Protein AF-0000000078984998 (afdb_homodimer)

Nearest PDB structures (foldseek):
  7ffp-assembly1_A-2  TM=9.824E-01  e=5.167E-39  Xenopus laevis
  7c9b-assembly1_A-2  TM=9.805E-01  e=7.134E-37  Xenopus laevis
  6a4s-assembly1_B  TM=9.529E-01  e=6.379E-27  Salmonella enterica subsp. enterica serovar Typhimurium str. LT2
  1fye-assembly1_A  TM=9.494E-01  e=4.369E-24  Salmonella enterica subsp. enterica serovar Typhimurium
  3en0-assembly2_C-2  TM=6.807E-01  e=9.752E-11  Synechocystis sp. PCC 6803

Organism: Anopheles darlingi (NCBI:txid43151)

Secondary structure (DSSP, 8-state):
----EEEEES-S--TTS-TTGGGHHHHHHHHHHTT--EEEEE-TTSS-HHHHHHHHHHHHHHTT-EEEEGGG-S-HHHHHHH-S-EEE--S-HHHHHHHHHHTT-HHHHHHHHHHH---EEEETHHHHTTSSBSTT--S---S--S-SB---SSSSEEEET--PPPTT----SPPHHHHHHHHHHH--S-EEEE-TTEEEEEETTEEEEEESS-EEEE-TTSSS-EEE-TT-B-GGG-/----EEEEES-S--TTS-TTGGGHHHHHHHHHHTT--EEEEE-TTSS-HHHHHHHHHHHHHHTT-EEEEGGG-S-HHHHHHH-S-EEE--S-HHHHHHHHHHTT-HHHHHHHHHHH---EEEETHHHHTTSSBSTT--S---S--S-SB---SSSSEEEET--PPPTT----SPPHHHHHHHHHHH--S-EEEE-TTEEEEEETTEEEEEESS-EEEE-TTSSS-EEE-TT-B-GGG-

Structure (mmCIF, N/CA/C/O backbone):
data_AF-0000000078984998-model_v1
#
loop_
_entity.id
_entity.type
_entity.pdbx_description
1 polymer 'dipeptidase E'
#
loop_
_atom_site.group_PDB
_atom_site.id
_atom_site.type_symbol
_atom_site.label_atom_id
_atom_site.label_alt_id
_atom_site.label_comp_id
_atom_site.label_asym_id
_atom_site.label_entity_id
_atom_site.label_seq_id
_atom_site.pdbx_PDB_ins_code
_atom_site.Cartn_x
_atom_site.Cartn_y
_atom_site.Cartn_z
_atom_site.occupancy
_atom_site.B_iso_or_equiv
_atom_site.auth_seq_id
_atom_site.auth_comp_id
_atom_site.auth_asym_id
_atom_site.auth_atom_id
_atom_site.pdbx_PDB_model_num
ATOM 1 N N . MET A 1 1 ? -14.914 20.188 25.688 1 55.81 1 MET A N 1
ATOM 2 C CA . MET A 1 1 ? -15.195 20.234 24.266 1 55.81 1 MET A CA 1
ATOM 3 C C . MET A 1 1 ? -13.953 19.875 23.453 1 55.81 1 MET A C 1
ATOM 5 O O . MET A 1 1 ? -12.828 20.125 23.891 1 55.81 1 MET A O 1
ATOM 9 N N . THR A 1 2 ? -14.133 19.016 22.312 1 67.75 2 THR A N 1
ATOM 10 C CA . THR A 1 2 ? -12.953 18.625 21.547 1 67.75 2 THR A CA 1
ATOM 11 C C . THR A 1 2 ? -12.258 19.844 20.953 1 67.75 2 THR A C 1
ATOM 13 O O . THR A 1 2 ? -12.914 20.719 20.375 1 67.75 2 THR A O 1
ATOM 16 N N . LYS A 1 3 ? -11.016 20.062 21.188 1 87.06 3 LYS A N 1
ATOM 17 C CA . LYS A 1 3 ? -10.242 21.281 20.922 1 87.06 3 LYS A CA 1
ATOM 18 C C . LYS A 1 3 ? -9.391 21.125 19.656 1 87.06 3 LYS A C 1
ATOM 20 O O . LYS A 1 3 ? -8.5 21.938 19.406 1 87.06 3 LYS A O 1
ATOM 25 N N . ARG A 1 4 ? -9.828 20.172 18.859 1 94.25 4 ARG A N 1
ATOM 26 C CA . ARG A 1 4 ? -8.859 19.859 17.812 1 94.25 4 ARG A CA 1
ATOM 27 C C . ARG A 1 4 ? -8.844 20.953 16.75 1 94.25 4 ARG A C 1
ATOM 29 O O . ARG A 1 4 ? -9.891 21.484 16.391 1 94.25 4 ARG A O 1
ATOM 36 N N . GLN A 1 5 ? -7.703 21.359 16.312 1 98.44 5 GLN A N 1
ATOM 37 C CA . GLN A 1 5 ? -7.379 22.25 15.203 1 98.44 5 GLN A CA 1
ATOM 38 C C . GLN A 1 5 ? -6.52 21.547 14.164 1 98.44 5 GLN A C 1
ATOM 40 O O . GLN A 1 5 ? -5.332 21.297 14.391 1 98.44 5 GLN A O 1
ATOM 45 N N . LEU A 1 6 ? -7.156 21.219 13.031 1 98.88 6 LEU A N 1
ATOM 46 C CA . LEU A 1 6 ? -6.449 20.422 12.023 1 98.88 6 LEU A CA 1
ATOM 47 C C . LEU A 1 6 ? -6.5 21.109 10.664 1 98.88 6 LEU A C 1
ATOM 49 O O . LEU A 1 6 ? -7.531 21.672 10.281 1 98.88 6 LEU A O 1
ATOM 53 N N . PHE A 1 7 ? -5.469 21.172 9.969 1 98.94 7 PHE A N 1
ATOM 54 C CA . PHE A 1 7 ? -5.363 21.516 8.555 1 98.94 7 PHE A CA 1
ATOM 55 C C . PHE A 1 7 ? -4.773 20.359 7.762 1 98.94 7 PHE A C 1
ATOM 57 O O . PHE A 1 7 ? -3.566 20.109 7.812 1 98.94 7 PHE A O 1
ATOM 64 N N . LEU A 1 8 ? -5.574 19.641 7.039 1 98.88 8 LEU A N 1
ATOM 65 C CA . LEU A 1 8 ? -5.188 18.391 6.379 1 98.88 8 LEU A CA 1
ATOM 66 C C . LEU A 1 8 ? -5.176 18.562 4.863 1 98.88 8 LEU A C 1
ATOM 68 O O . LEU A 1 8 ? -6.234 18.625 4.234 1 98.88 8 LEU A O 1
ATOM 72 N N . MET A 1 9 ? -4.012 18.609 4.301 1 98.62 9 MET A N 1
ATOM 73 C CA . MET A 1 9 ? -3.838 18.859 2.873 1 98.62 9 MET A CA 1
ATOM 74 C C . MET A 1 9 ? -3.664 17.547 2.111 1 98.62 9 MET A C 1
ATOM 76 O O . MET A 1 9 ? -2.99 16.641 2.588 1 98.62 9 MET A O 1
ATOM 80 N N . SER A 1 10 ? -4.215 17.547 0.915 1 97.69 10 SER A N 1
ATOM 81 C CA . SER A 1 10 ? -3.967 16.375 0.061 1 97.69 10 SER A CA 1
ATOM 82 C C . SER A 1 10 ? -2.484 16.25 -0.271 1 97.69 10 SER A C 1
ATOM 84 O O . SER A 1 10 ? -1.938 15.141 -0.255 1 97.69 10 SER A O 1
ATOM 86 N N . SER A 1 11 ? -1.924 17.344 -0.587 1 95.31 11 SER A N 1
ATOM 87 C CA . SER A 1 11 ? -0.54 17.375 -1.048 1 95.31 11 SER A CA 1
ATOM 88 C C . SER A 1 11 ? 0.126 18.703 -0.726 1 95.31 11 SER A C 1
ATOM 90 O O . SER A 1 11 ? -0.548 19.734 -0.629 1 95.31 11 SER A O 1
ATOM 92 N N . SER A 1 12 ? 1.438 18.609 -0.552 1 95.75 12 SER A N 1
ATOM 93 C CA . SER A 1 12 ? 2.221 19.828 -0.438 1 95.75 12 SER A CA 1
ATOM 94 C C . SER A 1 12 ? 2.537 20.422 -1.811 1 95.75 12 SER A C 1
ATOM 96 O O . SER A 1 12 ? 2.932 21.578 -1.92 1 95.75 12 SER A O 1
ATOM 98 N N . ALA A 1 13 ? 2.404 19.562 -2.809 1 90.62 13 ALA A N 1
ATOM 99 C CA . ALA A 1 13 ? 2.701 19.969 -4.18 1 90.62 13 ALA A CA 1
ATOM 100 C C . ALA A 1 13 ? 1.444 19.953 -5.043 1 90.62 13 ALA A C 1
ATOM 102 O O . ALA A 1 13 ? 0.617 19.047 -4.922 1 90.62 13 ALA A O 1
ATOM 103 N N . LEU A 1 14 ? 1.272 20.938 -5.84 1 89.94 14 LEU A N 1
ATOM 104 C CA . LEU A 1 14 ? 0.205 21.047 -6.828 1 89.94 14 LEU A CA 1
ATOM 105 C C . LEU A 1 14 ? 0.741 21.578 -8.148 1 89.94 14 LEU A C 1
ATOM 107 O O . LEU A 1 14 ? 1.481 22.562 -8.172 1 89.94 14 LEU A O 1
ATOM 111 N N . HIS A 1 15 ? 0.383 20.906 -9.203 1 87.62 15 HIS A N 1
ATOM 112 C CA . HIS A 1 15 ? 0.861 21.344 -10.516 1 87.62 15 HIS A CA 1
ATOM 113 C C . HIS A 1 15 ? 0.59 22.812 -10.75 1 87.62 15 HIS A C 1
ATOM 115 O O . HIS A 1 15 ? -0.515 23.297 -10.484 1 87.62 15 HIS A O 1
ATOM 121 N N . GLY A 1 16 ? 1.577 23.531 -11.18 1 90.56 16 GLY A N 1
ATOM 122 C CA . GLY A 1 16 ? 1.436 24.953 -11.477 1 90.56 16 GLY A CA 1
ATOM 123 C C . GLY A 1 16 ? 1.786 25.844 -10.305 1 90.56 16 GLY A C 1
ATOM 124 O O . GLY A 1 16 ? 1.813 27.062 -10.445 1 90.56 16 GLY A O 1
ATOM 125 N N . TYR A 1 17 ? 2.047 25.297 -9.172 1 93.38 17 TYR A N 1
ATOM 126 C CA . TYR A 1 17 ? 2.377 26.062 -7.969 1 93.38 17 TYR A CA 1
ATOM 127 C C . TYR A 1 17 ? 3.742 25.641 -7.426 1 93.38 17 TYR A C 1
ATOM 129 O O . TYR A 1 17 ? 4.191 24.516 -7.641 1 93.38 17 TYR A O 1
ATOM 137 N N . GLU A 1 18 ? 4.312 26.547 -6.75 1 94.69 18 GLU A N 1
ATOM 138 C CA . GLU A 1 18 ? 5.477 26.188 -5.945 1 94.69 18 GLU A CA 1
ATOM 139 C C . GLU A 1 18 ? 5.07 25.375 -4.719 1 94.69 18 GLU A C 1
ATOM 141 O O . GLU A 1 18 ? 3.887 25.328 -4.371 1 94.69 18 GLU A O 1
ATOM 146 N N . TYR A 1 19 ? 6.09 24.812 -4.094 1 96.06 19 TYR A N 1
ATOM 147 C CA . TYR A 1 19 ? 5.887 23.984 -2.914 1 96.06 19 TYR A CA 1
ATOM 148 C C . TYR A 1 19 ? 5.055 24.703 -1.867 1 96.06 19 TYR A C 1
ATOM 150 O O . TYR A 1 19 ? 5.402 25.812 -1.452 1 96.06 19 TYR A O 1
ATOM 158 N N . LEU A 1 20 ? 3.869 24.234 -1.437 1 97.25 20 LEU A N 1
ATOM 159 C CA . LEU A 1 20 ? 2.928 24.656 -0.411 1 97.25 20 LEU A CA 1
ATOM 160 C C . LEU A 1 20 ? 2.209 25.938 -0.838 1 97.25 20 LEU A C 1
ATOM 162 O O . LEU A 1 20 ? 1.286 26.391 -0.159 1 97.25 20 LEU A O 1
ATOM 166 N N . GLN A 1 21 ? 2.518 26.453 -1.979 1 96.75 21 GLN A N 1
ATOM 167 C CA . GLN A 1 21 ? 2.01 27.75 -2.391 1 96.75 21 GLN A CA 1
ATOM 168 C C . GLN A 1 21 ? 0.492 27.734 -2.543 1 96.75 21 GLN A C 1
ATOM 170 O O . GLN A 1 21 ? -0.183 28.719 -2.234 1 96.75 21 GLN A O 1
ATOM 175 N N . HIS A 1 22 ? -0.013 26.656 -3.057 1 95.94 22 HIS A N 1
ATOM 176 C CA . HIS A 1 22 ? -1.446 26.562 -3.303 1 95.94 22 HIS A CA 1
ATOM 177 C C . HIS A 1 22 ? -2.242 26.719 -2.012 1 95.94 22 HIS A C 1
ATOM 179 O O . HIS A 1 22 ? -3.43 27.047 -2.045 1 95.94 22 HIS A O 1
ATOM 185 N N . ALA A 1 23 ? -1.605 26.5 -0.867 1 96.75 23 ALA A N 1
ATOM 186 C CA . ALA A 1 23 ? -2.295 26.516 0.42 1 96.75 23 ALA A CA 1
ATOM 187 C C . ALA A 1 23 ? -1.854 27.703 1.264 1 96.75 23 ALA A C 1
ATOM 189 O O . ALA A 1 23 ? -2.221 27.812 2.436 1 96.75 23 ALA A O 1
ATOM 190 N N . GLU A 1 24 ? -1.08 28.594 0.743 1 97.81 24 GLU A N 1
ATOM 191 C CA . GLU A 1 24 ? -0.443 29.672 1.505 1 97.81 24 GLU A CA 1
ATOM 192 C C . GLU A 1 24 ? -1.475 30.484 2.277 1 97.81 24 GLU A C 1
ATOM 194 O O . GLU A 1 24 ? -1.341 30.672 3.488 1 97.81 24 GLU A O 1
ATOM 199 N N . GLN A 1 25 ? -2.473 30.922 1.652 1 97.44 25 GLN A N 1
ATOM 200 C CA . GLN A 1 25 ? -3.459 31.797 2.285 1 97.44 25 GLN A CA 1
ATOM 201 C C . GLN A 1 25 ? -4.172 31.078 3.428 1 97.44 25 GLN A C 1
ATOM 203 O O . GLN A 1 25 ? -4.23 31.578 4.547 1 97.44 25 GLN A O 1
ATOM 208 N N . ASP A 1 26 ? -4.648 29.906 3.154 1 97.75 26 ASP A N 1
ATOM 209 C CA . ASP A 1 26 ? -5.414 29.156 4.152 1 97.75 26 ASP A CA 1
ATOM 210 C C . ASP A 1 26 ? -4.523 28.703 5.309 1 97.75 26 ASP A C 1
ATOM 212 O O . ASP A 1 26 ? -4.918 28.797 6.473 1 97.75 26 ASP A O 1
ATOM 216 N N . LEU A 1 27 ? -3.355 28.234 4.996 1 98.25 27 LEU A N 1
ATOM 217 C CA . LEU A 1 27 ? -2.451 27.719 6.016 1 98.25 27 LEU A CA 1
ATOM 218 C C . LEU A 1 27 ? -1.938 28.844 6.91 1 98.25 27 LEU A C 1
ATOM 220 O O . LEU A 1 27 ? -1.858 28.672 8.133 1 98.25 27 LEU A O 1
ATOM 224 N N . THR A 1 28 ? -1.587 29.984 6.344 1 98.56 28 THR A N 1
ATOM 225 C CA . THR A 1 28 ? -1.12 31.109 7.141 1 98.56 28 THR A CA 1
ATOM 226 C C . THR A 1 28 ? -2.236 31.625 8.047 1 98.56 28 THR A C 1
ATOM 228 O O . THR A 1 28 ? -2.004 31.922 9.219 1 98.56 28 THR A O 1
ATOM 231 N N . ARG A 1 29 ? -3.408 31.75 7.504 1 98.31 29 ARG A N 1
ATOM 232 C CA . ARG A 1 29 ? -4.551 32.156 8.312 1 98.31 29 ARG A CA 1
ATOM 233 C C . ARG A 1 29 ? -4.781 31.203 9.477 1 98.31 29 ARG A C 1
ATOM 235 O O . ARG A 1 29 ? -5.062 31.625 10.594 1 98.31 29 ARG A O 1
ATOM 242 N N . PHE A 1 30 ? -4.703 29.938 9.195 1 98.56 30 PHE A N 1
ATOM 243 C CA . PHE A 1 30 ? -4.883 28.891 10.195 1 98.56 30 PHE A CA 1
ATOM 244 C C . PHE A 1 30 ? -3.869 29.047 11.32 1 98.56 30 PHE A C 1
ATOM 246 O O . PHE A 1 30 ? -4.234 29.016 12.5 1 98.56 30 PHE A O 1
ATOM 253 N N . LEU A 1 31 ? -2.604 29.188 10.992 1 98.75 31 LEU A N 1
ATOM 254 C CA . LEU A 1 31 ? -1.537 29.312 11.977 1 98.75 31 LEU A CA 1
ATOM 255 C C . LEU A 1 31 ? -1.692 30.609 12.773 1 98.75 31 LEU A C 1
ATOM 257 O O . LEU A 1 31 ? -1.516 30.625 13.992 1 98.75 31 LEU A O 1
ATOM 261 N N . GLN A 1 32 ? -2.039 31.672 12.109 1 98.5 32 GLN A N 1
ATOM 262 C CA . GLN A 1 32 ? -2.225 32.969 12.766 1 98.5 32 GLN A CA 1
ATOM 263 C C . GLN A 1 32 ? -3.404 32.938 13.734 1 98.5 32 GLN A C 1
ATOM 265 O O . GLN A 1 32 ? -3.312 33.438 14.852 1 98.5 32 GLN A O 1
ATOM 270 N N . ALA A 1 33 ? -4.43 32.344 13.242 1 97.75 33 ALA A N 1
ATOM 271 C CA . ALA A 1 33 ? -5.629 32.25 14.078 1 97.75 33 ALA A CA 1
ATOM 272 C C . ALA A 1 33 ? -5.34 31.484 15.367 1 97.75 33 ALA A C 1
ATOM 274 O O . ALA A 1 33 ? -5.973 31.734 16.391 1 97.75 33 ALA A O 1
ATOM 275 N N . ASN A 1 34 ? -4.422 30.625 15.352 1 97.94 34 ASN A N 1
ATOM 276 C CA . ASN A 1 34 ? -4.062 29.828 16.516 1 97.94 34 ASN A CA 1
ATOM 277 C C . ASN A 1 34 ? -2.844 30.406 17.234 1 97.94 34 ASN A C 1
ATOM 279 O O . ASN A 1 34 ? -2.252 29.75 18.094 1 97.94 34 ASN A O 1
ATOM 283 N N . LYS A 1 35 ? -2.367 31.562 16.844 1 97.94 35 LYS A N 1
ATOM 284 C CA . LYS A 1 35 ? -1.299 32.344 17.469 1 97.94 35 LYS A CA 1
ATOM 285 C C . LYS A 1 35 ? 0.018 31.562 17.453 1 97.94 35 LYS A C 1
ATOM 287 O O . LYS A 1 35 ? 0.766 31.578 18.422 1 97.94 35 LYS A O 1
ATOM 292 N N . VAL A 1 36 ? 0.23 30.875 16.375 1 98.62 36 VAL A N 1
ATOM 293 C CA . VAL A 1 36 ? 1.443 30.062 16.234 1 98.62 36 VAL A CA 1
ATOM 294 C C . VAL A 1 36 ? 2.6 30.953 15.781 1 98.62 36 VAL A C 1
ATOM 296 O O . VAL A 1 36 ? 2.455 31.75 14.852 1 98.62 36 VAL A O 1
ATOM 299 N N . LYS A 1 37 ? 3.719 30.781 16.438 1 98.62 37 LYS A N 1
ATOM 300 C CA . LYS A 1 37 ? 4.938 31.484 16.047 1 98.62 37 LYS A CA 1
ATOM 301 C C . LYS A 1 37 ? 5.969 30.516 15.477 1 98.62 37 LYS A C 1
ATOM 303 O O . LYS A 1 37 ? 6.797 30.891 14.648 1 98.62 37 LYS A O 1
ATOM 308 N N . GLN A 1 38 ? 5.895 29.328 15.969 1 98.44 38 GLN A N 1
ATOM 309 C CA . GLN A 1 38 ? 6.859 28.312 15.562 1 98.44 38 GLN A CA 1
ATOM 310 C C . GLN A 1 38 ? 6.184 26.953 15.375 1 98.44 38 GLN A C 1
ATOM 312 O O . GLN A 1 38 ? 5.395 26.531 16.219 1 98.44 38 GLN A O 1
ATOM 317 N N . VAL A 1 39 ? 6.555 26.375 14.273 1 98.62 39 VAL A N 1
ATOM 318 C CA . VAL A 1 39 ? 6.02 25.062 13.922 1 98.62 39 VAL A CA 1
ATOM 319 C C . VAL A 1 39 ? 7.086 24 14.156 1 98.62 39 VAL A C 1
ATOM 321 O O . VAL A 1 39 ? 8.258 24.188 13.82 1 98.62 39 VAL A O 1
ATOM 324 N N . VAL A 1 40 ? 6.719 22.875 14.781 1 98.75 40 VAL A N 1
ATOM 325 C CA . VAL A 1 40 ? 7.562 21.688 14.836 1 98.75 40 VAL A CA 1
ATOM 326 C C . VAL A 1 40 ? 7.258 20.781 13.648 1 98.75 40 VAL A C 1
ATOM 328 O O . VAL A 1 40 ? 6.133 20.312 13.5 1 98.75 40 VAL A O 1
ATOM 331 N N . PHE A 1 41 ? 8.273 20.547 12.844 1 98.88 41 PHE A N 1
ATOM 332 C CA . PHE A 1 41 ? 8.109 19.734 11.641 1 98.88 41 PHE A CA 1
ATOM 333 C C . PHE A 1 41 ? 8.562 18.297 11.898 1 98.88 41 PHE A C 1
ATOM 335 O O . PHE A 1 41 ? 9.625 18.062 12.492 1 98.88 41 PHE A O 1
ATOM 342 N N . VAL A 1 42 ? 7.734 17.359 11.484 1 98.88 42 VAL A N 1
ATOM 343 C CA . VAL A 1 42 ? 7.996 15.93 11.594 1 98.88 42 VAL A CA 1
ATOM 344 C C . VAL A 1 42 ? 8.352 15.359 10.227 1 98.88 42 VAL A C 1
ATOM 346 O O . VAL A 1 42 ? 7.465 15.023 9.438 1 98.88 42 VAL A O 1
ATOM 349 N N . PRO A 1 43 ? 9.617 15.164 9.922 1 98.81 43 PRO A N 1
ATOM 350 C CA . PRO A 1 43 ? 10.086 14.812 8.578 1 98.81 43 PRO A CA 1
ATOM 351 C C . PRO A 1 43 ? 10.258 13.312 8.391 1 98.81 43 PRO A C 1
ATOM 353 O O . PRO A 1 43 ? 11.094 12.883 7.59 1 98.81 43 PRO A O 1
ATOM 356 N N . TYR A 1 44 ? 9.508 12.484 9.078 1 98.75 44 TYR A N 1
ATOM 357 C CA . TYR A 1 44 ? 9.867 11.078 9.25 1 98.75 44 TYR A CA 1
ATOM 358 C C . TYR A 1 44 ? 9.344 10.234 8.094 1 98.75 44 TYR A C 1
ATOM 360 O O . TYR A 1 44 ? 9.602 9.031 8.031 1 98.75 44 TYR A O 1
ATOM 368 N N . ALA A 1 45 ? 8.695 10.859 7.094 1 98.5 45 ALA A N 1
ATOM 369 C CA . ALA A 1 45 ? 8.219 10.117 5.934 1 98.5 45 ALA A CA 1
ATOM 370 C C . ALA A 1 45 ? 9.32 9.961 4.891 1 98.5 45 ALA A C 1
ATOM 372 O O . ALA A 1 45 ? 9.172 9.203 3.93 1 98.5 45 ALA A O 1
ATOM 373 N N . LEU A 1 46 ? 10.383 10.68 5.031 1 98 46 LEU A N 1
ATOM 374 C CA . LEU A 1 46 ? 11.523 10.586 4.129 1 98 46 LEU A CA 1
ATOM 375 C C . LEU A 1 46 ? 12.789 10.219 4.891 1 98 46 LEU A C 1
ATOM 377 O O . LEU A 1 46 ? 12.898 10.492 6.09 1 98 46 LEU A O 1
ATOM 381 N N . THR A 1 47 ? 13.758 9.625 4.203 1 97.62 47 THR A N 1
ATOM 382 C CA . THR A 1 47 ? 15.008 9.227 4.836 1 97.62 47 THR A CA 1
ATOM 383 C C . THR A 1 47 ? 15.922 10.43 5.023 1 97.62 47 THR A C 1
ATOM 385 O O . THR A 1 47 ? 16.625 10.523 6.031 1 97.62 47 THR A O 1
ATOM 388 N N . ASP A 1 48 ? 15.969 11.305 4.031 1 97.38 48 ASP A N 1
ATOM 389 C CA . ASP A 1 48 ? 16.734 12.531 4.188 1 97.38 48 ASP A CA 1
ATOM 390 C C . ASP A 1 48 ? 15.938 13.586 4.953 1 97.38 48 ASP A C 1
ATOM 392 O O . ASP A 1 48 ? 15.484 14.57 4.367 1 97.38 48 ASP A O 1
ATOM 396 N N . GLN A 1 49 ? 15.922 13.461 6.227 1 98.31 49 GLN A N 1
ATOM 397 C CA . GLN A 1 49 ? 15.062 14.25 7.102 1 98.31 49 GLN A CA 1
ATOM 398 C C . GLN A 1 49 ? 15.562 15.688 7.211 1 98.31 49 GLN A C 1
ATOM 400 O O . GLN A 1 49 ? 14.766 16.625 7.234 1 98.31 49 GLN A O 1
ATOM 405 N N . LYS A 1 50 ? 16.828 15.883 7.246 1 98 50 LYS A N 1
ATOM 406 C CA . LYS A 1 50 ? 17.406 17.219 7.359 1 98 50 LYS A CA 1
ATOM 407 C C . LYS A 1 50 ? 17.031 18.078 6.16 1 98 50 LYS A C 1
ATOM 409 O O . LYS A 1 50 ? 16.578 19.219 6.32 1 98 50 LYS A O 1
ATOM 414 N N . ALA A 1 51 ? 17.266 17.531 4.988 1 98.31 51 ALA A N 1
ATOM 415 C CA . ALA A 1 51 ? 16.922 18.25 3.77 1 98.31 51 ALA A CA 1
ATOM 416 C C . ALA A 1 51 ? 15.43 18.562 3.727 1 98.31 51 ALA A C 1
ATOM 418 O O . ALA A 1 51 ? 15.016 19.625 3.26 1 98.31 51 ALA A O 1
ATOM 419 N N . TYR A 1 52 ? 14.656 17.641 4.176 1 98.38 52 TYR A N 1
ATOM 420 C CA . TYR A 1 52 ? 13.203 17.812 4.188 1 98.38 52 TYR A CA 1
ATOM 421 C C . TYR A 1 52 ? 12.805 18.953 5.113 1 98.38 52 TYR A C 1
ATOM 423 O O . TYR A 1 52 ? 12.016 19.828 4.73 1 98.38 52 TYR A O 1
ATOM 431 N N . THR A 1 53 ? 13.336 18.953 6.266 1 98.62 53 THR A N 1
ATOM 432 C CA . THR A 1 53 ? 13.07 20.016 7.223 1 98.62 53 THR A CA 1
ATOM 433 C C . THR A 1 53 ? 13.469 21.375 6.648 1 98.62 53 THR A C 1
ATOM 435 O O . THR A 1 53 ? 12.719 22.344 6.77 1 98.62 53 THR A O 1
ATOM 438 N N . GLN A 1 54 ? 14.594 21.406 6.023 1 98.44 54 GLN A N 1
ATOM 439 C CA . GLN A 1 54 ? 15.062 22.656 5.441 1 98.44 54 GLN A CA 1
ATOM 440 C C . GLN A 1 54 ? 14.102 23.156 4.375 1 98.44 54 GLN A C 1
ATOM 442 O O . GLN A 1 54 ? 13.836 24.359 4.301 1 98.44 54 GLN A O 1
ATOM 447 N N . ARG A 1 55 ? 13.641 22.297 3.561 1 98.19 55 ARG A N 1
ATOM 448 C CA . ARG A 1 55 ? 12.703 22.656 2.51 1 98.19 55 ARG A CA 1
ATOM 449 C C . ARG A 1 55 ? 11.445 23.297 3.1 1 98.19 55 ARG A C 1
ATOM 451 O O . ARG A 1 55 ? 10.992 24.344 2.627 1 98.19 55 ARG A O 1
ATOM 458 N N . VAL A 1 56 ? 10.859 22.703 4.121 1 98.62 56 VAL A N 1
ATOM 459 C CA . VAL A 1 56 ? 9.641 23.203 4.758 1 98.62 56 VAL A CA 1
ATOM 460 C C . VAL A 1 56 ? 9.93 24.5 5.504 1 98.62 56 VAL A C 1
ATOM 462 O O . VAL A 1 56 ? 9.164 25.469 5.398 1 98.62 56 VAL A O 1
ATOM 465 N N . ALA A 1 57 ? 11.039 24.547 6.211 1 98.44 57 ALA A N 1
ATOM 466 C CA . ALA A 1 57 ? 11.414 25.719 6.996 1 98.44 57 ALA A CA 1
ATOM 467 C C . ALA A 1 57 ? 11.562 26.938 6.105 1 98.44 57 ALA A C 1
ATOM 469 O O . ALA A 1 57 ? 11.141 28.047 6.477 1 98.44 57 ALA A O 1
ATOM 470 N N . THR A 1 58 ? 12.148 26.719 4.984 1 98.44 58 THR A N 1
ATOM 471 C CA . THR A 1 58 ? 12.359 27.828 4.051 1 98.44 58 THR A CA 1
ATOM 472 C C . THR A 1 58 ? 11.039 28.5 3.695 1 98.44 58 THR A C 1
ATOM 474 O O . THR A 1 58 ? 10.938 29.719 3.693 1 98.44 58 THR A O 1
ATOM 477 N N . VAL A 1 59 ? 10.047 27.766 3.428 1 98.56 59 VAL A N 1
ATOM 478 C CA . VAL A 1 59 ? 8.742 28.281 3.021 1 98.56 59 VAL A CA 1
ATOM 479 C C . VAL A 1 59 ? 8.047 28.938 4.215 1 98.56 59 VAL A C 1
ATOM 481 O O . VAL A 1 59 ? 7.551 30.047 4.113 1 98.56 59 VAL A O 1
ATOM 484 N N . LEU A 1 60 ? 8.016 28.266 5.375 1 98.56 60 LEU A N 1
ATOM 485 C CA . LEU A 1 60 ? 7.328 28.781 6.555 1 98.56 60 LEU A CA 1
ATOM 486 C C . LEU A 1 60 ? 7.969 30.062 7.047 1 98.56 60 LEU A C 1
ATOM 488 O O . LEU A 1 60 ? 7.27 31 7.453 1 98.56 60 LEU A O 1
ATOM 492 N N . GLU A 1 61 ? 9.242 30.109 6.965 1 98.38 61 GLU A N 1
ATOM 493 C CA . GLU A 1 61 ? 9.945 31.312 7.395 1 98.38 61 GLU A CA 1
ATOM 494 C C . GLU A 1 61 ? 9.625 32.5 6.492 1 98.38 61 GLU A C 1
ATOM 496 O O . GLU A 1 61 ? 9.477 33.625 6.969 1 98.38 61 GLU A O 1
ATOM 501 N N . ARG A 1 62 ? 9.5 32.219 5.258 1 98.06 62 ARG A N 1
ATOM 502 C CA . ARG A 1 62 ? 9.078 33.25 4.32 1 98.06 62 ARG A CA 1
ATOM 503 C C . ARG A 1 62 ? 7.699 33.781 4.676 1 98.06 62 ARG A C 1
ATOM 505 O O . ARG A 1 62 ? 7.398 34.938 4.434 1 98.06 62 ARG A O 1
ATOM 512 N N . TRP A 1 63 ? 6.898 32.938 5.223 1 98.25 63 TRP A N 1
ATOM 513 C CA . TRP A 1 63 ? 5.535 33.312 5.578 1 98.25 63 TRP A CA 1
ATOM 514 C C . TRP A 1 63 ? 5.484 33.906 6.98 1 98.25 63 TRP A C 1
ATOM 516 O O . TRP A 1 63 ? 4.41 34.25 7.473 1 98.25 63 TRP A O 1
ATOM 526 N N . GLY A 1 64 ? 6.641 33.969 7.719 1 98.25 64 GLY A N 1
ATOM 527 C CA . GLY A 1 64 ? 6.715 34.625 9.008 1 98.25 64 GLY A CA 1
ATOM 528 C C . GLY A 1 64 ? 6.609 33.688 10.18 1 98.25 64 GLY A C 1
ATOM 529 O O . GLY A 1 64 ? 6.363 34.094 11.312 1 98.25 64 GLY A O 1
ATOM 530 N N . PHE A 1 65 ? 6.781 32.406 9.969 1 98.75 65 PHE A N 1
ATOM 531 C CA . PHE A 1 65 ? 6.719 31.406 11.039 1 98.75 65 PHE A CA 1
ATOM 532 C C . PHE A 1 65 ? 8.062 30.703 11.203 1 98.75 65 PHE A C 1
ATOM 534 O O . PHE A 1 65 ? 8.727 30.391 10.211 1 98.75 65 PHE A O 1
ATOM 541 N N . GLY A 1 66 ? 8.469 30.531 12.469 1 98.38 66 GLY A N 1
ATOM 542 C CA . GLY A 1 66 ? 9.617 29.656 12.703 1 98.38 66 GLY A CA 1
ATOM 543 C C . GLY A 1 66 ? 9.32 28.203 12.398 1 98.38 66 GLY A C 1
ATOM 544 O O . GLY A 1 66 ? 8.164 27.781 12.375 1 98.38 66 GLY A O 1
ATOM 545 N N . CYS A 1 67 ? 10.352 27.422 12.195 1 98.12 67 CYS A N 1
ATOM 546 C CA . CYS A 1 67 ? 10.211 26 11.938 1 98.12 67 CYS A CA 1
ATOM 547 C C . CYS A 1 67 ? 11.414 25.234 12.477 1 98.12 67 CYS A C 1
ATOM 549 O O . CYS A 1 67 ? 12.555 25.531 12.141 1 98.12 67 CYS A O 1
ATOM 551 N N . VAL A 1 68 ? 11.148 24.297 13.289 1 97.31 68 VAL A N 1
ATOM 552 C CA . VAL A 1 68 ? 12.195 23.422 13.812 1 97.31 68 VAL A CA 1
ATOM 553 C C . VAL A 1 68 ? 11.828 21.969 13.547 1 97.31 68 VAL A C 1
ATOM 555 O O . VAL A 1 68 ? 10.695 21.547 13.773 1 97.31 68 VAL A O 1
ATOM 558 N N . GLY A 1 69 ? 12.75 21.172 13.078 1 98.19 69 GLY A N 1
ATOM 559 C CA . GLY A 1 69 ? 12.5 19.781 12.75 1 98.19 69 GLY A CA 1
ATOM 560 C C . GLY A 1 69 ? 12.812 18.828 13.891 1 98.19 69 GLY A C 1
ATOM 561 O O . GLY A 1 69 ? 13.727 19.078 14.672 1 98.19 69 GLY A O 1
ATOM 562 N N . LEU A 1 70 ? 12.055 17.734 13.891 1 98.25 70 LEU A N 1
ATOM 563 C CA . LEU A 1 70 ? 12.312 16.719 14.906 1 98.25 70 LEU A CA 1
ATOM 564 C C . LEU A 1 70 ? 13.594 15.961 14.602 1 98.25 70 LEU A C 1
ATOM 566 O O . LEU A 1 70 ? 14.117 15.242 15.453 1 98.25 70 LEU A O 1
ATOM 570 N N . ASP A 1 71 ? 14.078 16.047 13.367 1 94.75 71 ASP A N 1
ATOM 571 C CA . ASP A 1 71 ? 15.312 15.359 12.984 1 94.75 71 ASP A CA 1
ATOM 572 C C . ASP A 1 71 ? 16.484 15.852 13.828 1 94.75 71 ASP A C 1
ATOM 574 O O . ASP A 1 71 ? 17.469 15.133 14.016 1 94.75 71 ASP A O 1
ATOM 578 N N . ALA A 1 72 ? 16.359 17.047 14.359 1 88.5 72 ALA A N 1
ATOM 579 C CA . ALA A 1 72 ? 17.469 17.688 15.07 1 88.5 72 ALA A CA 1
ATOM 580 C C . ALA A 1 72 ? 17.281 17.594 16.578 1 88.5 72 ALA A C 1
ATOM 582 O O . ALA A 1 72 ? 18.109 18.094 17.344 1 88.5 72 ALA A O 1
ATOM 583 N N . THR A 1 73 ? 16.297 16.906 16.969 1 91.5 73 THR A N 1
ATOM 584 C CA . THR A 1 73 ? 16 16.922 18.391 1 91.5 73 THR A CA 1
ATOM 585 C C . THR A 1 73 ? 16.469 15.648 19.062 1 91.5 73 THR A C 1
ATOM 587 O O . THR A 1 73 ? 16.438 14.57 18.469 1 91.5 73 THR A O 1
ATOM 590 N N . VAL A 1 74 ? 16.859 15.742 20.359 1 91.62 74 VAL A N 1
ATOM 591 C CA . VAL A 1 74 ? 17.312 14.609 21.141 1 91.62 74 VAL A CA 1
ATOM 592 C C . VAL A 1 74 ? 16.109 13.883 21.75 1 91.62 74 VAL A C 1
ATOM 594 O O . VAL A 1 74 ? 16.125 12.656 21.891 1 91.62 74 VAL A O 1
ATOM 597 N N . ASP A 1 75 ? 15.086 14.656 22.062 1 97.19 75 ASP A N 1
ATOM 598 C CA . ASP A 1 75 ? 13.875 14.117 22.672 1 97.19 75 ASP A CA 1
ATOM 599 C C . ASP A 1 75 ? 12.633 14.531 21.891 1 97.19 75 ASP A C 1
ATOM 601 O O . ASP A 1 75 ? 11.984 15.531 22.219 1 97.19 75 ASP A O 1
ATOM 605 N N . PRO A 1 76 ? 12.32 13.711 20.922 1 97.88 76 PRO A N 1
ATOM 606 C CA . PRO A 1 76 ? 11.188 14.078 20.062 1 97.88 76 PRO A CA 1
ATOM 607 C C . PRO A 1 76 ? 9.875 14.188 20.844 1 97.88 76 PRO A C 1
ATOM 609 O O . PRO A 1 76 ? 9.023 15.016 20.5 1 97.88 76 PRO A O 1
ATOM 612 N N . VAL A 1 77 ? 9.68 13.375 21.828 1 98.44 77 VAL A N 1
ATOM 613 C CA . VAL A 1 77 ? 8.453 13.422 22.625 1 98.44 77 VAL A CA 1
ATOM 614 C C . VAL A 1 77 ? 8.344 14.766 23.344 1 98.44 77 VAL A C 1
ATOM 616 O O . VAL A 1 77 ? 7.293 15.406 23.312 1 98.44 77 VAL A O 1
ATOM 619 N N . ARG A 1 78 ? 9.383 15.203 23.953 1 97.75 78 ARG A N 1
ATOM 620 C CA . ARG A 1 78 ? 9.391 16.5 24.625 1 97.75 78 ARG A CA 1
ATOM 621 C C . ARG A 1 78 ? 9.133 17.641 23.641 1 97.75 78 ARG A C 1
ATOM 623 O O . ARG A 1 78 ? 8.398 18.578 23.938 1 97.75 78 ARG A O 1
ATOM 630 N N . ALA A 1 79 ? 9.797 17.547 22.5 1 97.88 79 ALA A N 1
ATOM 631 C CA . ALA A 1 79 ? 9.594 18.562 21.469 1 97.88 79 ALA A CA 1
ATOM 632 C C . ALA A 1 79 ? 8.125 18.688 21.078 1 97.88 79 ALA A C 1
ATOM 634 O O . ALA A 1 79 ? 7.598 19.781 20.922 1 97.88 79 ALA A O 1
ATOM 635 N N . VAL A 1 80 ? 7.461 17.578 20.953 1 98.44 80 VAL A N 1
ATOM 636 C CA . VAL A 1 80 ? 6.043 17.531 20.609 1 98.44 80 VAL A CA 1
ATOM 637 C C . VAL A 1 80 ? 5.219 18.109 21.766 1 98.44 80 VAL A C 1
ATOM 639 O O . VAL A 1 80 ? 4.277 18.875 21.531 1 98.44 80 VAL A O 1
ATOM 642 N N . GLN A 1 81 ? 5.594 17.781 22.953 1 97.56 81 GLN A N 1
ATOM 643 C CA . GLN A 1 81 ? 4.871 18.234 24.141 1 97.56 81 GLN A CA 1
ATOM 644 C C . GLN A 1 81 ? 4.949 19.75 24.266 1 97.56 81 GLN A C 1
ATOM 646 O O . GLN A 1 81 ? 4.039 20.375 24.812 1 97.56 81 GLN A O 1
ATOM 651 N N . GLU A 1 82 ? 5.949 20.328 23.75 1 96.88 82 GLU A N 1
ATOM 652 C CA . GLU A 1 82 ? 6.16 21.766 23.891 1 96.88 82 GLU A CA 1
ATOM 653 C C . GLU A 1 82 ? 5.797 22.516 22.609 1 96.88 82 GLU A C 1
ATOM 655 O O . GLU A 1 82 ? 5.879 23.734 22.562 1 96.88 82 GLU A O 1
ATOM 660 N N . ALA A 1 83 ? 5.41 21.844 21.625 1 98.06 83 ALA A N 1
ATOM 661 C CA . ALA A 1 83 ? 5.16 22.422 20.312 1 98.06 83 ALA A CA 1
ATOM 662 C C . ALA A 1 83 ? 3.951 23.359 20.344 1 98.06 83 ALA A C 1
ATOM 664 O O . ALA A 1 83 ? 2.947 23.047 21 1 98.06 83 ALA A O 1
ATOM 665 N N . GLN A 1 84 ? 4.023 24.469 19.609 1 98.38 84 GLN A N 1
ATOM 666 C CA . GLN A 1 84 ? 2.881 25.344 19.391 1 98.38 84 GLN A CA 1
ATOM 667 C C . GLN A 1 84 ? 2 24.828 18.25 1 98.38 84 GLN A C 1
ATOM 669 O O . GLN A 1 84 ? 0.798 25.094 18.219 1 98.38 84 GLN A O 1
ATOM 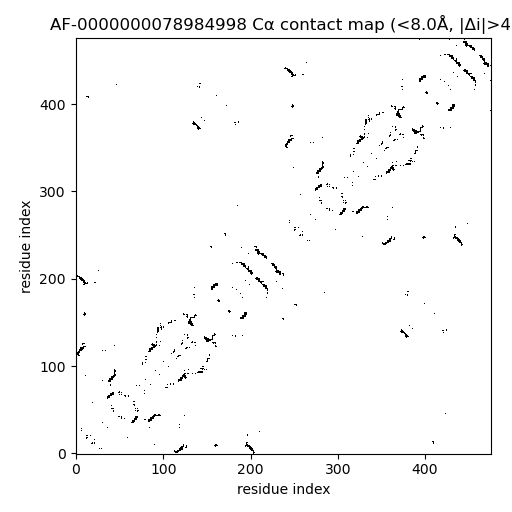674 N N . ALA A 1 85 ? 2.609 24.172 17.344 1 98.81 85 ALA A N 1
ATOM 675 C CA . ALA A 1 85 ? 1.978 23.5 16.203 1 98.81 85 ALA A CA 1
ATOM 676 C C . ALA A 1 85 ? 2.834 22.344 15.703 1 98.81 85 ALA A C 1
ATOM 678 O O . ALA A 1 85 ? 4.062 22.375 15.82 1 98.81 85 ALA A O 1
ATOM 679 N N . ILE A 1 86 ? 2.182 21.344 15.211 1 98.94 86 ILE A N 1
ATOM 680 C CA . ILE A 1 86 ? 2.85 20.156 14.68 1 98.94 86 ILE A CA 1
ATOM 681 C C . ILE A 1 86 ? 2.529 20 13.195 1 98.94 86 ILE A C 1
ATOM 683 O O . ILE A 1 86 ? 1.361 20.047 12.797 1 98.94 86 ILE A O 1
ATOM 687 N N . TYR A 1 87 ? 3.523 19.938 12.336 1 98.94 87 TYR A N 1
ATOM 688 C CA . TYR A 1 87 ? 3.361 19.688 10.906 1 98.94 87 TYR A CA 1
ATOM 689 C C . TYR A 1 87 ? 4.027 18.391 10.492 1 98.94 87 TYR A C 1
ATOM 691 O O . TYR A 1 87 ? 5.254 18.266 10.531 1 98.94 87 TYR A O 1
ATOM 699 N N . ILE A 1 88 ? 3.234 17.422 10.117 1 98.94 88 ILE A N 1
ATOM 700 C CA . ILE A 1 88 ? 3.775 16.172 9.594 1 98.94 88 ILE A CA 1
ATOM 701 C C . ILE A 1 88 ? 3.756 16.203 8.07 1 98.94 88 ILE A C 1
ATOM 703 O O . ILE A 1 88 ? 2.697 16.375 7.461 1 98.94 88 ILE A O 1
ATOM 707 N N . GLY A 1 89 ? 4.879 15.992 7.473 1 98.56 89 GLY A N 1
ATOM 708 C CA . GLY A 1 89 ? 5.062 16.109 6.035 1 98.56 89 GLY A CA 1
ATOM 709 C C . GLY A 1 89 ? 4.738 14.82 5.289 1 98.56 89 GLY A C 1
ATOM 710 O O . GLY A 1 89 ? 4.469 13.789 5.91 1 98.56 89 GLY A O 1
ATOM 711 N N . GLY A 1 90 ? 4.797 14.969 3.922 1 97.88 90 GLY A N 1
ATOM 712 C CA . GLY A 1 90 ? 4.508 13.852 3.039 1 97.88 90 GLY A CA 1
ATOM 713 C C . GLY A 1 90 ? 5.691 12.922 2.84 1 97.88 90 GLY A C 1
ATOM 714 O O . GLY A 1 90 ? 6.766 13.156 3.395 1 97.88 90 GLY A O 1
ATOM 715 N N . GLY A 1 91 ? 5.465 11.93 1.938 1 97.56 91 GLY A N 1
ATOM 716 C CA . GLY A 1 91 ? 6.402 10.844 1.695 1 97.56 91 GLY A CA 1
ATOM 717 C C . GLY A 1 91 ? 5.766 9.469 1.812 1 97.56 91 GLY A C 1
ATOM 718 O O . GLY A 1 91 ? 4.641 9.266 1.359 1 97.56 91 GLY A O 1
ATOM 719 N N . ASN A 1 92 ? 6.535 8.562 2.398 1 98.25 92 ASN A N 1
ATOM 720 C CA . ASN A 1 92 ? 5.996 7.211 2.525 1 98.25 92 ASN A CA 1
ATOM 721 C C . ASN A 1 92 ? 5.25 7.027 3.842 1 98.25 92 ASN A C 1
ATOM 723 O O . ASN A 1 92 ? 5.836 7.16 4.918 1 98.25 92 ASN A O 1
ATOM 727 N N . THR A 1 93 ? 4.059 6.641 3.746 1 98.75 93 THR A N 1
ATOM 728 C CA . THR A 1 93 ? 3.158 6.57 4.895 1 98.75 93 THR A CA 1
ATOM 729 C C . THR A 1 93 ? 3.607 5.48 5.863 1 98.75 93 THR A C 1
ATOM 731 O O . THR A 1 93 ? 3.523 5.656 7.082 1 98.75 93 THR A O 1
ATOM 734 N N . PHE A 1 94 ? 4.074 4.332 5.371 1 98.88 94 PHE A N 1
ATOM 735 C CA . PHE A 1 94 ? 4.488 3.227 6.23 1 98.88 94 PHE A CA 1
ATOM 736 C C . PHE A 1 94 ? 5.738 3.592 7.02 1 98.88 94 PHE A C 1
ATOM 738 O O . PHE A 1 94 ? 5.816 3.33 8.219 1 98.88 94 PHE A O 1
ATOM 745 N N . LEU A 1 95 ? 6.676 4.148 6.32 1 98.88 95 LEU A N 1
ATOM 746 C CA . LEU A 1 95 ? 7.883 4.613 7 1 98.88 95 LEU A CA 1
ATOM 747 C C . LEU A 1 95 ? 7.539 5.637 8.078 1 98.88 95 LEU A C 1
ATOM 749 O O . LEU A 1 95 ? 8.055 5.57 9.195 1 98.88 95 LEU A O 1
ATOM 753 N N . LEU A 1 96 ? 6.707 6.551 7.715 1 98.88 96 LEU A N 1
ATOM 754 C CA . LEU A 1 96 ? 6.258 7.578 8.648 1 98.88 96 LEU A CA 1
ATOM 755 C C . LEU A 1 96 ? 5.641 6.949 9.891 1 98.88 96 LEU A C 1
ATOM 757 O O . LEU A 1 96 ? 6.078 7.227 11.016 1 98.88 96 LEU A O 1
ATOM 761 N N . LEU A 1 97 ? 4.648 6.105 9.734 1 98.94 97 LEU A N 1
ATOM 762 C CA . LEU A 1 97 ? 3.934 5.527 10.867 1 98.94 97 LEU A CA 1
ATOM 763 C C . LEU A 1 97 ? 4.863 4.676 11.719 1 98.94 97 LEU A C 1
ATOM 765 O O . LEU A 1 97 ? 4.832 4.754 12.953 1 98.94 97 LEU A O 1
ATOM 769 N N . ARG A 1 98 ? 5.656 3.846 11.055 1 98.88 98 ARG A N 1
ATOM 770 C CA . ARG A 1 98 ? 6.609 3.023 11.797 1 98.88 98 ARG A CA 1
ATOM 771 C C . ARG A 1 98 ? 7.504 3.883 12.68 1 98.88 98 ARG A C 1
ATOM 773 O O . ARG A 1 98 ? 7.727 3.561 13.852 1 98.88 98 ARG A O 1
ATOM 780 N N . THR A 1 99 ? 7.996 4.953 12.133 1 98.75 99 THR A N 1
ATOM 781 C CA . THR A 1 99 ? 8.898 5.828 12.875 1 98.75 99 THR A CA 1
ATOM 782 C C . THR A 1 99 ? 8.164 6.531 14.016 1 98.75 99 THR A C 1
ATOM 784 O O . THR A 1 99 ? 8.711 6.691 15.109 1 98.75 99 THR A O 1
ATOM 787 N N . LEU A 1 100 ? 6.922 6.969 13.773 1 98.94 100 LEU A N 1
ATOM 788 C CA . LEU A 1 100 ? 6.129 7.586 14.836 1 98.94 100 LEU A CA 1
ATOM 789 C C . LEU A 1 100 ? 5.957 6.629 16.016 1 98.94 100 LEU A C 1
ATOM 791 O O . LEU A 1 100 ? 6.074 7.039 17.172 1 98.94 100 LEU A O 1
ATOM 795 N N . TYR A 1 101 ? 5.664 5.367 15.742 1 98.88 101 TYR A N 1
ATOM 796 C CA . TYR A 1 101 ? 5.543 4.371 16.797 1 98.88 101 TYR A CA 1
ATOM 797 C C . TYR A 1 101 ? 6.879 4.16 17.5 1 98.88 101 TYR A C 1
ATOM 799 O O . TYR A 1 101 ? 6.938 4.133 18.734 1 98.88 101 TYR A O 1
ATOM 807 N N . GLU A 1 102 ? 7.898 4.012 16.75 1 98.25 102 GLU A N 1
ATOM 808 C CA . GLU A 1 102 ? 9.227 3.75 17.297 1 98.25 102 GLU A CA 1
ATOM 809 C C . GLU A 1 102 ? 9.656 4.863 18.25 1 98.25 102 GLU A C 1
ATOM 811 O O . GLU A 1 102 ? 10.297 4.598 19.266 1 98.25 102 GLU A O 1
ATOM 816 N N . LYS A 1 103 ? 9.32 6.074 17.859 1 98.25 103 LYS A N 1
ATOM 817 C CA . LYS A 1 103 ? 9.75 7.23 18.641 1 98.25 103 LYS A CA 1
ATOM 818 C C . LYS A 1 103 ? 8.703 7.609 19.688 1 98.25 103 LYS A C 1
ATOM 820 O O . LYS A 1 103 ? 8.812 8.656 20.328 1 98.25 103 LYS A O 1
ATOM 825 N N . GLN A 1 104 ? 7.656 6.797 19.812 1 98.31 104 GLN A N 1
ATOM 826 C CA . GLN A 1 104 ? 6.602 6.973 20.797 1 98.31 104 GLN A CA 1
ATOM 827 C C . GLN A 1 104 ? 5.875 8.305 20.609 1 98.31 104 GLN A C 1
ATOM 829 O O . GLN A 1 104 ? 5.578 9 21.578 1 98.31 104 GLN A O 1
ATOM 834 N N . LEU A 1 105 ? 5.648 8.602 19.391 1 98.88 105 LEU A N 1
ATOM 835 C CA . LEU A 1 105 ? 5.082 9.906 19.078 1 98.88 105 LEU A CA 1
ATOM 836 C C . LEU A 1 105 ? 3.586 9.805 18.812 1 98.88 105 LEU A C 1
ATOM 838 O O . LEU A 1 105 ? 2.875 10.812 18.812 1 98.88 105 LEU A O 1
ATOM 842 N N . VAL A 1 106 ? 3.041 8.602 18.547 1 98.88 106 VAL A N 1
ATOM 843 C CA . VAL A 1 106 ? 1.634 8.445 18.188 1 98.88 106 VAL A CA 1
ATOM 844 C C . VAL A 1 106 ? 0.756 8.961 19.328 1 98.88 106 VAL A C 1
ATOM 846 O O . VAL A 1 106 ? -0.056 9.867 19.125 1 98.88 106 VAL A O 1
ATOM 849 N N . THR A 1 107 ? 0.972 8.469 20.5 1 98.06 107 THR A N 1
ATOM 850 C CA . THR A 1 107 ? 0.173 8.875 21.656 1 98.06 107 THR A CA 1
ATOM 851 C C . T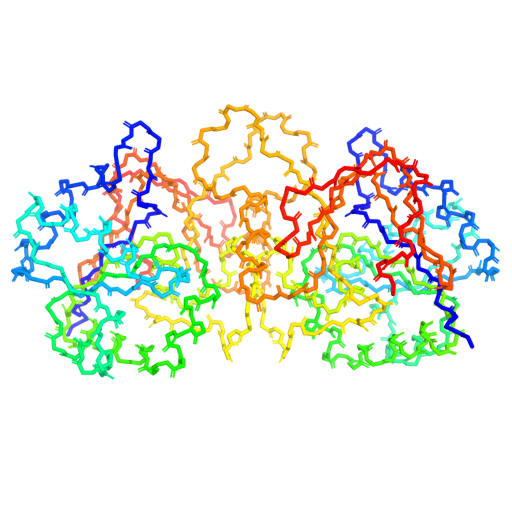HR A 1 107 ? 0.453 10.328 22.031 1 98.06 107 THR A C 1
ATOM 853 O O . THR A 1 107 ? -0.467 11.078 22.359 1 98.06 107 THR A O 1
ATOM 856 N N . ALA A 1 108 ? 1.698 10.75 21.953 1 98.5 108 ALA A N 1
ATOM 857 C CA . ALA A 1 108 ? 2.086 12.109 22.312 1 98.5 108 ALA A CA 1
ATOM 858 C C . ALA A 1 108 ? 1.39 13.133 21.422 1 98.5 108 ALA A C 1
ATOM 860 O O . ALA A 1 108 ? 0.829 14.117 21.922 1 98.5 108 ALA A O 1
ATOM 861 N N . ILE A 1 109 ? 1.409 12.914 20.156 1 98.81 109 ILE A N 1
ATOM 862 C CA . ILE A 1 109 ? 0.794 13.844 19.219 1 98.81 109 ILE A CA 1
ATOM 863 C C . ILE A 1 109 ? -0.721 13.852 19.406 1 98.81 109 ILE A C 1
ATOM 865 O O . ILE A 1 109 ? -1.344 14.914 19.453 1 98.81 109 ILE A O 1
ATOM 869 N N . ARG A 1 110 ? -1.292 12.672 19.5 1 98.38 110 ARG A N 1
ATOM 870 C CA . ARG A 1 110 ? -2.732 12.555 19.703 1 98.38 110 ARG A CA 1
ATOM 871 C C . ARG A 1 110 ? -3.188 13.352 20.922 1 98.38 110 ARG A C 1
ATOM 873 O O . ARG A 1 110 ? -4.148 14.125 20.844 1 98.38 110 ARG A O 1
ATOM 880 N N . GLU A 1 111 ? -2.502 13.164 21.953 1 97.19 111 GLU A N 1
ATOM 881 C CA . GLU A 1 111 ? -2.838 13.859 23.188 1 97.19 111 GLU A CA 1
ATOM 882 C C . GLU A 1 111 ? -2.734 15.375 23.031 1 97.19 111 GLU A C 1
ATOM 884 O O . GLU A 1 111 ? -3.633 16.109 23.438 1 97.19 111 GLU A O 1
ATOM 889 N N . ARG A 1 112 ? -1.695 15.844 22.469 1 97.62 112 ARG A N 1
ATOM 890 C CA . ARG A 1 112 ? -1.478 17.281 22.281 1 97.62 112 ARG A CA 1
ATOM 891 C C . ARG A 1 112 ? -2.586 17.906 21.438 1 97.62 112 ARG A C 1
ATOM 893 O O . ARG A 1 112 ? -3.08 18.984 21.75 1 97.62 112 ARG A O 1
ATOM 900 N N . VAL A 1 113 ? -2.977 17.203 20.438 1 98.38 113 VAL A N 1
ATOM 901 C CA . VAL A 1 113 ? -3.932 17.75 19.469 1 98.38 113 VAL A CA 1
ATOM 902 C C . VAL A 1 113 ? -5.344 17.672 20.047 1 98.38 113 VAL A C 1
ATOM 904 O O . VAL A 1 113 ? -6.086 18.656 20.031 1 98.38 113 VAL A O 1
ATOM 907 N N . LEU A 1 114 ? -5.688 16.516 20.609 1 97.44 114 LEU A N 1
ATOM 908 C CA . LEU A 1 114 ? -7.074 16.312 21.016 1 97.44 114 LEU A CA 1
ATOM 909 C C . LEU A 1 114 ? -7.344 16.906 22.391 1 97.44 114 LEU A C 1
ATOM 911 O O . LEU A 1 114 ? -8.445 17.391 22.656 1 97.44 114 LEU A O 1
ATOM 915 N N . GLU A 1 115 ? -6.352 16.859 23.25 1 95.75 115 GLU A N 1
ATOM 916 C CA . GLU A 1 115 ? -6.586 17.281 24.641 1 95.75 115 GLU A CA 1
ATOM 917 C C . GLU A 1 115 ? -6.164 18.719 24.859 1 95.75 115 GLU A C 1
ATOM 919 O O . GLU A 1 115 ? -6.742 19.422 25.688 1 95.75 115 GLU A O 1
ATOM 924 N N . HIS A 1 116 ? -5.176 19.156 24.141 1 95.44 116 HIS A N 1
ATOM 925 C CA . HIS A 1 116 ? -4.641 20.5 24.406 1 95.44 116 HIS A CA 1
ATOM 926 C C . HIS A 1 116 ? -4.922 21.438 23.25 1 95.44 116 HIS A C 1
ATOM 928 O O . HIS A 1 116 ? -4.582 22.625 23.312 1 95.44 116 HIS A O 1
ATOM 934 N N . GLY A 1 117 ? -5.453 20.953 22.203 1 96.88 117 GLY A N 1
ATOM 935 C CA . GLY A 1 117 ? -5.871 21.797 21.094 1 96.88 117 GLY A CA 1
ATOM 936 C C . GLY A 1 117 ? -4.707 22.312 20.266 1 96.88 117 GLY A C 1
ATOM 937 O O . GLY A 1 117 ? -4.832 23.328 19.578 1 96.88 117 GLY A O 1
ATOM 938 N N . VAL A 1 118 ? -3.596 21.688 20.344 1 98.25 118 VAL A N 1
ATOM 939 C CA . VAL A 1 118 ? -2.438 22.094 19.547 1 98.25 118 VAL A CA 1
ATOM 940 C C . VAL A 1 118 ? -2.738 21.891 18.062 1 98.25 118 VAL A C 1
ATOM 942 O O . VAL A 1 118 ? -3.195 20.812 17.656 1 98.25 118 VAL A O 1
ATOM 945 N N . PRO A 1 119 ? -2.445 22.953 17.234 1 98.81 119 PRO A N 1
ATOM 946 C CA . PRO A 1 119 ? -2.727 22.828 15.805 1 98.81 119 PRO A CA 1
ATOM 947 C C . PRO A 1 119 ? -1.895 21.75 15.133 1 98.81 119 PRO A C 1
ATOM 949 O O . PRO A 1 119 ? -0.707 21.594 15.43 1 98.81 119 PRO A O 1
ATOM 952 N N . TYR A 1 120 ? -2.574 21.016 14.305 1 98.94 120 TYR A N 1
ATOM 953 C CA . TYR A 1 120 ? -1.945 19.969 13.516 1 98.94 120 TYR A CA 1
ATOM 954 C C . TYR A 1 120 ? -2.088 20.234 12.023 1 98.94 120 TYR A C 1
ATOM 956 O O . TYR A 1 120 ? -3.18 20.562 11.547 1 98.94 120 TYR A O 1
ATOM 964 N N . ILE A 1 121 ? -0.992 20.156 11.32 1 98.94 121 ILE A N 1
ATOM 965 C CA . ILE A 1 121 ? -0.958 20.266 9.859 1 98.94 121 ILE A CA 1
ATOM 966 C C . ILE A 1 121 ? -0.445 18.953 9.266 1 98.94 121 ILE A C 1
ATOM 968 O O . ILE A 1 121 ? 0.569 18.406 9.719 1 98.94 121 ILE 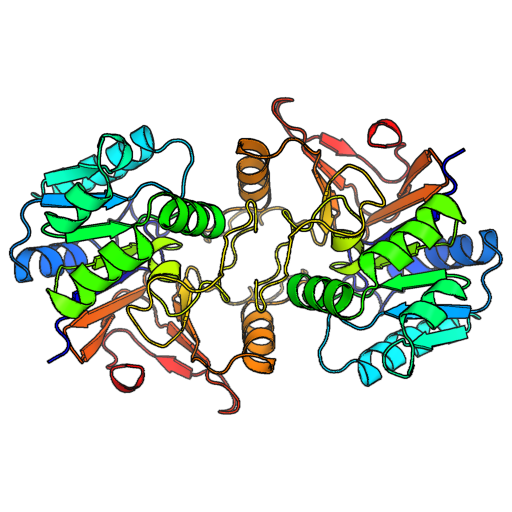A O 1
ATOM 972 N N . GLY A 1 122 ? -1.144 18.422 8.336 1 98.88 122 GLY A N 1
ATOM 973 C CA . GLY A 1 122 ? -0.69 17.266 7.594 1 98.88 122 GLY A CA 1
ATOM 974 C C . GLY A 1 122 ? -0.718 17.453 6.09 1 98.88 122 GLY A C 1
ATOM 975 O O . GLY A 1 122 ? -1.635 18.094 5.559 1 98.88 122 GLY A O 1
ATOM 976 N N . SER A 1 123 ? 0.236 16.969 5.418 1 98.5 123 SER A N 1
ATOM 977 C CA . SER A 1 123 ? 0.224 16.891 3.959 1 98.5 123 SER A CA 1
ATOM 978 C C . SER A 1 123 ? 0.434 15.461 3.475 1 98.5 123 SER A C 1
ATOM 980 O O . SER A 1 123 ? 1.328 14.766 3.955 1 98.5 123 SER A O 1
ATOM 982 N N . SER A 1 124 ? -0.336 15 2.516 1 97.88 124 SER A N 1
ATOM 983 C CA . SER A 1 124 ? -0.176 13.68 1.917 1 97.88 124 SER A CA 1
ATOM 984 C C . SER A 1 124 ? -0.134 12.586 2.984 1 97.88 124 SER A C 1
ATOM 986 O O . SER A 1 124 ? -1.085 12.422 3.75 1 97.88 124 SER A O 1
ATOM 988 N N . ALA A 1 125 ? 1.046 12.008 3.246 1 98.69 125 ALA A N 1
ATOM 989 C CA . ALA A 1 125 ? 1.186 10.969 4.27 1 98.69 125 ALA A CA 1
ATOM 990 C C . ALA A 1 125 ? 0.846 11.523 5.652 1 98.69 125 ALA A C 1
ATOM 992 O O . ALA A 1 125 ? 0.284 10.812 6.488 1 98.69 125 ALA A O 1
ATOM 993 N N . GLY A 1 126 ? 1.192 12.766 5.898 1 98.88 126 GLY A N 1
ATOM 994 C CA . GLY A 1 126 ? 0.856 13.398 7.164 1 98.88 126 GLY A CA 1
ATOM 995 C C . GLY A 1 126 ? -0.639 13.539 7.379 1 98.88 126 GLY A C 1
ATOM 996 O O . GLY A 1 126 ? -1.111 13.516 8.516 1 98.88 126 GLY A O 1
ATOM 997 N N . THR A 1 127 ? -1.332 13.75 6.293 1 98.88 127 THR A N 1
ATOM 998 C CA . THR A 1 127 ? -2.789 13.773 6.34 1 98.88 127 THR A CA 1
ATOM 999 C C . THR A 1 127 ? -3.344 12.367 6.527 1 98.88 127 THR A C 1
ATOM 1001 O O . THR A 1 127 ? -4.273 12.156 7.312 1 98.88 127 THR A O 1
ATOM 1004 N N . ASN A 1 128 ? -2.773 11.445 5.902 1 98.88 128 ASN A N 1
ATOM 1005 C CA . ASN A 1 128 ? -3.213 10.055 6.035 1 98.88 128 ASN A CA 1
ATOM 1006 C C . ASN A 1 128 ? -3.105 9.57 7.477 1 98.88 128 ASN A C 1
ATOM 1008 O O . ASN A 1 128 ? -4.062 9.016 8.023 1 98.88 128 ASN A O 1
ATOM 1012 N N . VAL A 1 129 ? -1.999 9.828 8.164 1 98.94 129 VAL A N 1
ATOM 1013 C CA . VAL A 1 129 ? -1.768 9.297 9.5 1 98.94 129 VAL A CA 1
ATOM 1014 C C . VAL A 1 129 ? -2.6 10.07 10.516 1 98.94 129 VAL A C 1
ATOM 1016 O O . VAL A 1 129 ? -2.742 9.641 11.664 1 98.94 129 VAL A O 1
ATOM 1019 N N . ALA A 1 130 ? -3.133 11.234 10.141 1 98.94 130 ALA A N 1
ATOM 1020 C CA . ALA A 1 130 ? -4 11.977 11.055 1 98.94 130 ALA A CA 1
ATOM 1021 C C . ALA A 1 130 ? -5.297 11.211 11.312 1 98.94 130 ALA A C 1
ATOM 1023 O O . ALA A 1 130 ? -6.004 11.492 12.281 1 98.94 130 ALA A O 1
ATOM 1024 N N . THR A 1 131 ? -5.645 10.281 10.484 1 98.88 131 THR A N 1
ATOM 1025 C CA . THR A 1 131 ? -6.938 9.609 10.5 1 98.88 131 THR A CA 1
ATOM 1026 C C . THR A 1 131 ? -6.891 8.367 11.391 1 98.88 131 THR A C 1
ATOM 1028 O O . THR A 1 131 ? -5.918 8.148 12.109 1 98.88 131 THR A O 1
ATOM 1031 N N . CYS A 1 132 ? -7.957 7.613 11.398 1 98.75 132 CYS A N 1
ATOM 1032 C CA . CYS A 1 132 ? -8.086 6.492 12.328 1 98.75 132 CYS A CA 1
ATOM 1033 C C . CYS A 1 132 ? -7.102 5.383 11.984 1 98.75 132 CYS A C 1
ATOM 1035 O O . CYS A 1 132 ? -6.66 4.648 12.875 1 98.75 132 CYS A O 1
ATOM 1037 N N . SER A 1 133 ? -6.73 5.254 10.695 1 98.88 133 SER A N 1
ATOM 1038 C CA . SER A 1 133 ? -5.777 4.25 10.242 1 98.88 133 SER A CA 1
ATOM 1039 C C . SER A 1 133 ? -5.18 4.625 8.891 1 98.88 133 SER A C 1
ATOM 1041 O O . SER A 1 133 ? -5.707 5.496 8.195 1 98.88 133 SER A O 1
ATOM 1043 N N . ILE A 1 134 ? -4.129 3.939 8.492 1 98.94 134 ILE A N 1
ATOM 1044 C CA . ILE A 1 134 ? -3.51 4.246 7.207 1 98.94 134 ILE A CA 1
ATOM 1045 C C . ILE A 1 134 ? -4.039 3.293 6.141 1 98.94 134 ILE A C 1
ATOM 1047 O O . ILE A 1 134 ? -3.414 3.119 5.09 1 98.94 134 ILE A O 1
ATOM 1051 N N . GLN A 1 135 ? -5.117 2.627 6.309 1 98.88 135 GLN A N 1
ATOM 1052 C CA . GLN A 1 135 ? -5.613 1.509 5.516 1 98.88 135 GLN A CA 1
ATOM 1053 C C . GLN A 1 135 ? -6.109 1.979 4.152 1 98.88 135 GLN A C 1
ATOM 1055 O O . GLN A 1 135 ? -6.582 1.176 3.344 1 98.88 135 GLN A O 1
ATOM 1060 N N . THR A 1 136 ? -5.949 3.281 3.855 1 98.31 136 THR A N 1
ATOM 1061 C CA . THR A 1 136 ? -6.359 3.799 2.555 1 98.31 136 THR A CA 1
ATOM 1062 C C . THR A 1 136 ? -5.195 4.488 1.853 1 98.31 136 THR A C 1
ATOM 1064 O O . THR A 1 136 ? -5.395 5.246 0.901 1 98.31 136 THR A O 1
ATOM 1067 N N . THR A 1 137 ? -3.969 4.336 2.373 1 98 137 THR A N 1
ATOM 1068 C CA . THR A 1 137 ? -2.805 4.902 1.699 1 98 137 THR A CA 1
ATOM 1069 C C . THR A 1 137 ? -2.539 4.18 0.381 1 98 137 THR A C 1
ATOM 1071 O O . THR A 1 137 ? -2.846 2.996 0.243 1 98 137 THR A O 1
ATOM 1074 N N . ASN A 1 138 ? -1.927 4.93 -0.517 1 93.38 138 ASN A N 1
ATOM 1075 C CA . ASN A 1 138 ? -1.517 4.375 -1.803 1 93.38 138 ASN A CA 1
ATOM 1076 C C . ASN A 1 138 ? -0.022 4.066 -1.829 1 93.38 138 ASN A C 1
ATOM 1078 O O . ASN A 1 138 ? 0.514 3.658 -2.861 1 93.38 138 ASN A O 1
ATOM 1082 N N . ASP A 1 139 ? 0.61 4.293 -0.739 1 96.69 139 ASP A N 1
ATOM 1083 C CA . ASP A 1 139 ? 2.062 4.156 -0.704 1 96.69 139 ASP A CA 1
ATOM 1084 C C . ASP A 1 139 ? 2.477 2.688 -0.664 1 96.69 139 ASP A C 1
ATOM 1086 O O . ASP A 1 139 ? 1.719 1.836 -0.195 1 96.69 139 ASP A O 1
ATOM 1090 N N . MET A 1 140 ? 3.641 2.465 -1.203 1 97.81 140 MET A N 1
ATOM 1091 C CA . MET A 1 140 ? 4.238 1.135 -1.124 1 97.81 140 MET A CA 1
ATOM 1092 C C . MET A 1 140 ? 4.648 0.807 0.308 1 97.81 140 MET A C 1
ATOM 1094 O O . MET A 1 140 ? 5.211 1.652 1.006 1 97.81 140 MET A O 1
ATOM 1098 N N . PRO A 1 141 ? 4.309 -0.45 0.76 1 98.81 141 PRO A N 1
ATOM 1099 C CA . PRO A 1 141 ? 4.621 -0.814 2.145 1 98.81 141 PRO A CA 1
ATOM 1100 C C . PRO A 1 141 ? 6.094 -1.165 2.344 1 98.81 141 PRO A C 1
ATOM 1102 O O . PRO A 1 141 ? 6.426 -2.312 2.648 1 98.81 141 PRO A O 1
ATOM 1105 N N . ILE A 1 142 ? 6.961 -0.206 2.377 1 98.75 142 ILE A N 1
ATOM 1106 C CA . ILE A 1 142 ? 8.398 -0.425 2.271 1 98.75 142 ILE A CA 1
ATOM 1107 C C . ILE A 1 142 ? 8.953 -0.859 3.627 1 98.75 142 ILE A C 1
ATOM 1109 O O . ILE A 1 142 ? 10.086 -1.354 3.713 1 98.75 142 ILE A O 1
ATOM 1113 N N . VAL A 1 143 ? 8.219 -0.683 4.691 1 98.81 143 VAL A N 1
ATOM 1114 C CA . VAL A 1 143 ? 8.562 -1.14 6.035 1 98.81 143 VAL A CA 1
ATOM 1115 C C . VAL A 1 143 ? 7.305 -1.604 6.766 1 98.81 143 VAL A C 1
ATOM 1117 O O . VAL A 1 143 ? 6.191 -1.232 6.391 1 98.81 143 VAL A O 1
ATOM 1120 N N . TYR A 1 144 ? 7.512 -2.408 7.77 1 98.88 144 TYR A N 1
ATOM 1121 C CA . TYR A 1 144 ? 6.41 -3 8.523 1 98.88 144 TYR A CA 1
ATOM 1122 C C . TYR A 1 144 ? 6.168 -2.246 9.82 1 98.88 144 TYR A C 1
ATOM 1124 O O . TYR A 1 144 ? 6.949 -2.369 10.773 1 98.88 144 TYR A O 1
ATOM 1132 N N . PRO A 1 145 ? 5.074 -1.457 9.898 1 98.81 145 PRO A N 1
ATOM 1133 C CA . PRO A 1 145 ? 4.723 -0.828 11.172 1 98.81 145 PRO A CA 1
ATOM 1134 C C . PRO A 1 145 ? 4.051 -1.797 12.141 1 98.81 145 PRO A C 1
ATOM 1136 O O . PRO A 1 145 ? 3.5 -2.816 11.719 1 98.81 145 PRO A O 1
ATOM 1139 N N . PRO A 1 146 ? 4.09 -1.527 13.453 1 98.62 146 PRO A N 1
ATOM 1140 C CA . PRO A 1 146 ? 3.512 -2.459 14.43 1 98.62 146 PRO A CA 1
ATOM 1141 C C . PRO A 1 146 ? 1.988 -2.523 14.344 1 98.62 146 PRO A C 1
ATOM 1143 O O . PRO A 1 146 ? 1.373 -3.432 14.914 1 98.62 146 PRO A O 1
ATOM 1146 N N . SER A 1 147 ? 1.363 -1.518 13.727 1 98.62 147 SER A N 1
ATOM 1147 C CA . SER A 1 147 ? -0.078 -1.411 13.523 1 98.62 147 SER A CA 1
ATOM 1148 C C . SER A 1 147 ? -0.408 -0.457 12.383 1 98.62 147 SER A C 1
ATOM 1150 O O . SER A 1 147 ? 0.442 0.329 11.953 1 98.62 147 SER A O 1
ATOM 1152 N N . PHE A 1 148 ? -1.62 -0.581 11.898 1 98.88 148 PHE A N 1
ATOM 1153 C CA . PHE A 1 148 ? -2.076 0.401 10.922 1 98.88 148 PHE A CA 1
ATOM 1154 C C . PHE A 1 148 ? -2.869 1.512 11.602 1 98.88 148 PHE A C 1
ATOM 1156 O O . PHE A 1 148 ? -3.195 2.521 10.977 1 98.88 148 PHE A O 1
ATOM 1163 N N . ASP A 1 149 ? -3.176 1.303 12.961 1 98.81 149 ASP A N 1
ATOM 1164 C CA . ASP A 1 149 ? -3.789 2.395 13.711 1 98.81 149 ASP A CA 1
ATOM 1165 C C . ASP A 1 149 ? -2.889 3.629 13.719 1 98.81 149 ASP A C 1
ATOM 1167 O O . ASP A 1 149 ? -1.687 3.523 13.969 1 98.81 149 ASP A O 1
ATOM 1171 N N . ALA A 1 150 ? -3.516 4.707 13.406 1 98.81 150 ALA A N 1
ATOM 1172 C CA . ALA A 1 150 ? -2.719 5.922 13.258 1 98.81 150 ALA A CA 1
ATOM 1173 C C . ALA A 1 150 ? -3.014 6.91 14.383 1 98.81 150 ALA A C 1
ATOM 1175 O O . ALA A 1 150 ? -3.154 6.512 15.547 1 98.81 150 ALA A O 1
ATOM 1176 N N . LEU A 1 151 ? -2.977 8.234 14.102 1 98.88 151 LEU A N 1
ATOM 1177 C CA . LEU A 1 151 ? -3.082 9.227 15.172 1 98.88 151 LEU A CA 1
ATOM 1178 C C . LEU A 1 151 ? -4.512 9.305 15.695 1 98.88 151 LEU A C 1
ATOM 1180 O O . LEU A 1 151 ? -4.734 9.695 16.844 1 98.88 151 LEU A O 1
ATOM 1184 N N . GLY A 1 152 ? -5.508 9.016 14.859 1 98.62 152 GLY A N 1
ATOM 1185 C CA . GLY A 1 152 ? -6.898 9.023 15.281 1 98.62 152 GLY A CA 1
ATOM 1186 C C . GLY A 1 152 ? -7.414 10.406 15.617 1 98.62 152 GLY A C 1
ATOM 1187 O O . GLY A 1 152 ? -8.195 10.578 16.562 1 98.62 152 GLY A O 1
ATOM 1188 N N . LEU A 1 153 ? -6.969 11.43 14.914 1 98.69 153 LEU A N 1
ATOM 1189 C CA . LEU A 1 153 ? -7.422 12.797 15.172 1 98.69 153 LEU A CA 1
ATOM 1190 C C . LEU A 1 153 ? -8.82 13.016 14.594 1 98.69 153 LEU A C 1
ATOM 1192 O O . LEU A 1 153 ? -9.523 13.938 15.016 1 98.69 153 LEU A O 1
ATOM 1196 N N . VAL A 1 154 ? -9.172 12.312 13.562 1 98.56 154 VAL A N 1
ATOM 1197 C CA . VAL A 1 154 ? -10.523 12.219 13.031 1 98.56 154 VAL A CA 1
ATOM 1198 C C . VAL A 1 154 ? -10.938 10.75 12.922 1 98.56 154 VAL A C 1
ATOM 1200 O O . VAL A 1 154 ? -10.086 9.867 12.781 1 98.56 154 VAL A O 1
ATOM 1203 N N . PRO A 1 155 ? -12.211 10.445 13 1 98.38 155 PRO A N 1
ATOM 1204 C CA . PRO A 1 155 ? -12.656 9.047 13.078 1 98.38 155 PRO A CA 1
ATOM 1205 C C . PRO A 1 155 ? -12.883 8.422 11.703 1 98.38 155 PRO A C 1
ATOM 1207 O O . PRO A 1 155 ? -13.469 7.344 11.602 1 98.38 155 PRO A O 1
ATOM 1210 N N . PHE A 1 156 ? -12.594 9.07 10.602 1 98.75 156 PHE A N 1
ATOM 1211 C CA . PHE A 1 156 ? -12.727 8.578 9.234 1 98.75 156 PHE A CA 1
ATOM 1212 C C . PHE A 1 156 ? -11.375 8.555 8.531 1 98.75 156 PHE A C 1
ATOM 1214 O O . PHE A 1 156 ? -10.367 8.984 9.102 1 98.75 156 PHE A O 1
ATOM 1221 N N . ASN A 1 157 ? -11.305 7.953 7.328 1 98.88 157 ASN A N 1
ATOM 1222 C CA . ASN A 1 157 ? -10.062 7.891 6.566 1 98.88 157 ASN A CA 1
ATOM 1223 C C . ASN A 1 157 ? -10.008 8.969 5.488 1 98.88 157 ASN A C 1
ATOM 1225 O O . ASN A 1 157 ? -11.047 9.461 5.043 1 98.88 157 ASN A O 1
ATOM 1229 N N . ILE A 1 158 ? -8.867 9.383 5.172 1 98.88 158 ILE A N 1
ATOM 1230 C CA . ILE A 1 158 ? -8.609 10.266 4.039 1 98.88 158 ILE A CA 1
ATOM 1231 C C . ILE A 1 158 ? -7.633 9.594 3.074 1 98.88 158 ILE A C 1
ATOM 1233 O O . ILE A 1 158 ? -6.617 9.039 3.496 1 98.88 158 ILE A O 1
ATOM 1237 N N . ASN A 1 159 ? -7.961 9.508 1.836 1 98.31 159 ASN A N 1
ATOM 1238 C CA . ASN A 1 159 ? -7.066 9.141 0.742 1 98.31 159 ASN A CA 1
ATOM 1239 C C . ASN A 1 159 ? -6.547 10.367 0.004 1 98.31 159 ASN A C 1
ATOM 1241 O O . ASN A 1 159 ? -7.234 10.914 -0.861 1 98.31 159 ASN A O 1
ATOM 1245 N N . PRO A 1 160 ? -5.336 10.789 0.319 1 97.44 160 PRO A N 1
ATOM 1246 C CA . PRO A 1 160 ? -4.758 11.945 -0.376 1 97.44 160 PRO A CA 1
ATOM 1247 C C . PRO A 1 160 ? -4.371 11.625 -1.819 1 97.44 160 PRO A C 1
ATOM 1249 O O . PRO A 1 160 ? -4.266 10.453 -2.191 1 97.44 160 PRO A O 1
ATOM 1252 N N . HIS A 1 161 ? -4.18 12.586 -2.625 1 94.94 161 HIS A N 1
ATOM 1253 C CA . HIS A 1 161 ? -3.809 12.461 -4.031 1 94.94 161 HIS A CA 1
ATOM 1254 C C . HIS A 1 161 ? -4.867 11.688 -4.812 1 94.94 161 HIS A C 1
ATOM 1256 O O . HIS A 1 161 ? -4.535 10.93 -5.727 1 94.94 161 HIS A O 1
ATOM 1262 N N . TYR A 1 162 ? -6.047 11.789 -4.336 1 94.62 162 TYR A N 1
ATOM 1263 C CA . TYR A 1 162 ? -7.113 11.055 -5.012 1 94.62 162 TYR A CA 1
ATOM 1264 C C . TYR A 1 162 ? -7.199 11.453 -6.48 1 94.62 162 TYR A C 1
ATOM 1266 O O . TYR A 1 162 ? -7.176 12.641 -6.812 1 94.62 162 TYR A O 1
ATOM 1274 N N . LEU A 1 163 ? -7.16 10.5 -7.285 1 84.94 163 LEU A N 1
ATOM 1275 C CA . LEU A 1 163 ? -7.25 10.719 -8.727 1 84.94 163 LEU A CA 1
ATOM 1276 C C . LEU A 1 163 ? -8.258 9.766 -9.359 1 84.94 163 LEU A C 1
ATOM 1278 O O . LEU A 1 163 ? -8.32 8.586 -9 1 84.94 163 LEU A O 1
ATOM 1282 N N . GLU A 1 164 ? -9.031 10.289 -10.172 1 77.31 164 GLU A N 1
ATOM 1283 C CA . GLU A 1 164 ? -9.914 9.445 -10.969 1 77.31 164 GLU A CA 1
ATOM 1284 C C . GLU A 1 164 ? -9.18 8.844 -12.164 1 77.31 164 GLU A C 1
ATOM 1286 O O . GLU A 1 164 ? -8.188 9.406 -12.633 1 77.31 164 GLU A O 1
ATOM 1291 N N . PRO A 1 165 ? -9.648 7.676 -12.414 1 70 165 PRO A N 1
ATOM 1292 C CA . PRO A 1 165 ? -9.023 7.094 -13.609 1 70 165 PRO A CA 1
ATOM 1293 C C . PRO A 1 165 ? -9.117 8 -14.828 1 70 165 PRO A C 1
ATOM 1295 O O . PRO A 1 165 ? -10.102 8.734 -14.984 1 70 165 PRO A O 1
ATOM 1298 N N . GLU A 1 166 ? -7.977 8.07 -15.438 1 64.31 166 GLU A N 1
ATOM 1299 C CA . GLU A 1 166 ? -8.016 8.812 -16.688 1 64.31 166 GLU A CA 1
ATOM 1300 C C . GLU A 1 166 ? -8.852 8.086 -17.734 1 64.31 166 GLU A C 1
ATOM 1302 O O . GLU A 1 166 ? -8.758 6.859 -17.875 1 64.31 166 GLU A O 1
ATOM 1307 N N . GLU A 1 167 ? -9.742 8.789 -18.25 1 61.09 167 GLU A N 1
ATOM 1308 C CA . GLU A 1 167 ? -10.523 8.234 -19.359 1 61.09 167 GLU A CA 1
ATOM 1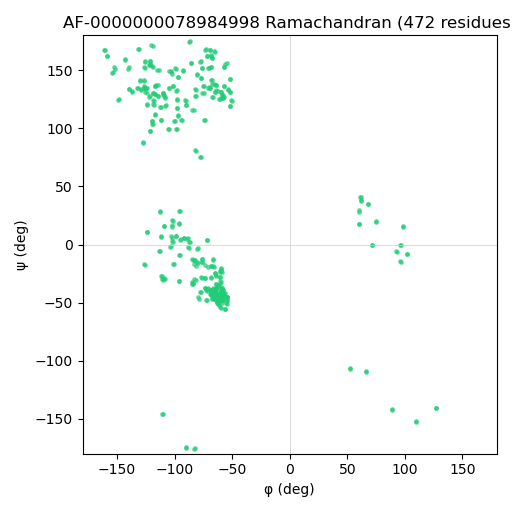309 C C . GLU A 1 167 ? -9.617 7.656 -20.438 1 61.09 167 GLU A C 1
ATOM 1311 O O . GLU A 1 167 ? -8.648 8.297 -20.859 1 61.09 167 GLU A O 1
ATOM 1316 N N . GLY A 1 168 ? -9.812 6.336 -20.781 1 60.09 168 GLY A N 1
ATOM 1317 C CA . GLY A 1 168 ? -9.062 5.73 -21.859 1 60.09 168 GLY A CA 1
ATOM 1318 C C . GLY A 1 168 ? -7.84 4.965 -21.406 1 60.09 168 GLY A C 1
ATOM 1319 O O . GLY A 1 168 ? -7.055 4.484 -22.219 1 60.09 168 GLY A O 1
ATOM 1320 N N . SER A 1 169 ? -7.672 4.996 -20.188 1 64.25 169 SER A N 1
ATOM 1321 C CA . SER A 1 169 ? -6.5 4.289 -19.672 1 64.25 169 SER A CA 1
ATOM 1322 C C . SER A 1 169 ? -6.547 2.811 -20.047 1 64.25 169 SER A C 1
ATOM 1324 O O . SER A 1 169 ? -7.613 2.188 -20 1 64.25 169 SER A O 1
ATOM 1326 N N . LYS A 1 170 ? -5.504 2.451 -20.625 1 61.12 170 LYS A N 1
ATOM 1327 C CA . LYS A 1 170 ? -5.379 1.061 -21.047 1 61.12 170 LYS A CA 1
ATOM 1328 C C . LYS A 1 170 ? -4.992 0.16 -19.875 1 61.12 170 LYS A C 1
ATOM 1330 O O . LYS A 1 170 ? -4.934 -1.062 -20.016 1 61.12 170 LYS A O 1
ATOM 1335 N N . HIS A 1 171 ? -4.785 0.755 -18.734 1 61.22 171 HIS A N 1
ATOM 1336 C CA . HIS A 1 171 ? -4.344 -0.026 -17.578 1 61.22 171 HIS A CA 1
ATOM 1337 C C . HIS A 1 171 ? -5.523 -0.695 -16.891 1 61.22 171 HIS A C 1
ATOM 1339 O O . HIS A 1 171 ? -6.59 -0.088 -16.734 1 61.22 171 HIS A O 1
ATOM 1345 N N . ARG A 1 172 ? -5.293 -1.983 -16.75 1 55.56 172 ARG A N 1
ATOM 1346 C CA . ARG A 1 172 ? -6.375 -2.793 -16.203 1 55.56 172 ARG A CA 1
ATOM 1347 C C . ARG A 1 172 ? -6.223 -2.963 -14.695 1 55.56 172 ARG A C 1
ATOM 1349 O O . ARG A 1 172 ? -6.949 -3.744 -14.078 1 55.56 172 ARG A O 1
ATOM 1356 N N . GLY A 1 173 ? -5.145 -2.211 -14.18 1 58.34 173 GLY A N 1
ATOM 1357 C CA . GLY A 1 173 ? -5.121 -2.225 -12.719 1 58.34 173 GLY A CA 1
ATOM 1358 C C . GLY A 1 173 ? -6.316 -1.525 -12.102 1 58.34 173 GLY A C 1
ATOM 1359 O O . GLY A 1 173 ? -7.16 -0.974 -12.805 1 58.34 173 GLY A O 1
ATOM 1360 N N . GLU A 1 174 ? -6.496 -1.727 -10.867 1 69.75 174 GLU A N 1
ATOM 1361 C CA . GLU A 1 174 ? -7.664 -1.247 -10.141 1 69.75 174 GLU A CA 1
ATOM 1362 C C . GLU A 1 174 ? -7.629 0.269 -9.969 1 69.75 174 GLU A C 1
ATOM 1364 O O . GLU A 1 174 ? -6.562 0.848 -9.75 1 69.75 174 GLU A O 1
ATOM 1369 N N . THR A 1 175 ? -8.703 0.899 -10.211 1 84.38 175 THR A N 1
ATOM 1370 C CA . THR A 1 175 ? -8.883 2.322 -9.938 1 84.38 175 THR A CA 1
ATOM 1371 C C . THR A 1 175 ? -8.898 2.588 -8.438 1 84.38 175 THR A C 1
ATOM 1373 O O . THR A 1 175 ? -9.055 1.66 -7.637 1 84.38 175 THR A O 1
ATOM 1376 N N . ARG A 1 176 ? -8.695 3.816 -8.102 1 92.06 176 ARG A N 1
ATOM 1377 C CA . ARG A 1 176 ? -8.781 4.199 -6.699 1 92.06 176 ARG A CA 1
ATOM 1378 C C . ARG A 1 176 ? -10.156 3.875 -6.129 1 92.06 176 ARG A C 1
ATOM 1380 O O . ARG A 1 176 ? -10.273 3.43 -4.984 1 92.06 176 ARG A O 1
ATOM 1387 N N . ASP A 1 177 ? -11.234 4.047 -6.914 1 93.12 177 ASP A N 1
ATOM 1388 C CA . ASP A 1 177 ? -12.594 3.719 -6.488 1 93.12 177 ASP A CA 1
ATOM 1389 C C . ASP A 1 177 ? -12.719 2.238 -6.133 1 93.12 177 ASP A C 1
ATOM 1391 O O . ASP A 1 177 ? -13.32 1.887 -5.121 1 93.12 177 ASP A O 1
ATOM 1395 N N . GLN A 1 178 ? -12.141 1.463 -6.957 1 91.5 178 GLN A N 1
ATOM 1396 C CA . GLN A 1 178 ? -12.195 0.025 -6.719 1 91.5 178 GLN A CA 1
ATOM 1397 C C . GLN A 1 178 ? -11.453 -0.35 -5.438 1 91.5 178 GLN A C 1
ATOM 1399 O O . GLN A 1 178 ? -11.914 -1.198 -4.672 1 91.5 178 GLN A O 1
ATOM 1404 N N . ARG A 1 179 ? -10.328 0.288 -5.223 1 94.44 179 ARG A N 1
ATOM 1405 C CA . ARG A 1 179 ? -9.555 0.018 -4.012 1 94.44 179 ARG A CA 1
ATOM 1406 C C . ARG A 1 179 ? -10.344 0.409 -2.766 1 94.44 179 ARG A C 1
ATOM 1408 O O . ARG A 1 179 ? -10.352 -0.324 -1.774 1 94.44 179 ARG A O 1
ATOM 1415 N N . ILE A 1 180 ? -10.984 1.503 -2.838 1 96.75 180 ILE A N 1
ATOM 1416 C CA . ILE A 1 180 ? -11.742 1.982 -1.69 1 96.75 180 ILE A CA 1
ATOM 1417 C C . ILE A 1 180 ? -12.969 1.103 -1.481 1 96.75 180 ILE A C 1
ATOM 1419 O O . ILE A 1 180 ? -13.367 0.834 -0.344 1 96.75 180 ILE A O 1
ATOM 1423 N N . ALA A 1 181 ? -13.586 0.679 -2.59 1 95.12 181 ALA A N 1
ATOM 1424 C CA . ALA A 1 181 ? -14.688 -0.274 -2.467 1 95.12 181 ALA A CA 1
ATOM 1425 C C . ALA A 1 181 ? -14.234 -1.545 -1.753 1 95.12 181 ALA A C 1
ATOM 1427 O O . ALA A 1 181 ? -14.953 -2.076 -0.902 1 95.12 181 ALA A O 1
ATOM 1428 N N . GLN A 1 182 ? -13.078 -2.055 -2.119 1 95.94 182 GLN A N 1
ATOM 1429 C CA . GLN A 1 182 ? -12.508 -3.217 -1.442 1 95.94 182 GLN A CA 1
ATOM 1430 C C . GLN A 1 182 ? -12.289 -2.938 0.043 1 95.94 182 GLN A C 1
ATOM 1432 O O . GLN A 1 182 ? -12.547 -3.799 0.885 1 95.94 182 GLN A O 1
ATOM 1437 N N . PHE A 1 183 ? -11.805 -1.743 0.345 1 98.38 183 PHE A N 1
ATOM 1438 C CA . PHE A 1 183 ? -11.664 -1.324 1.734 1 98.38 183 PHE A CA 1
ATOM 1439 C C . PHE A 1 183 ? -12.992 -1.451 2.477 1 98.38 183 PHE A C 1
ATOM 1441 O O . PHE A 1 183 ? -13.039 -2.014 3.57 1 98.38 183 PHE A O 1
ATOM 1448 N N . HIS A 1 184 ? -14.016 -1.03 1.914 1 98.25 184 HIS A N 1
ATOM 1449 C CA . HIS A 1 184 ? -15.32 -0.952 2.564 1 98.25 184 HIS A CA 1
ATOM 1450 C C . HIS A 1 184 ? -15.969 -2.328 2.668 1 98.25 184 HIS A C 1
ATOM 1452 O O . HIS A 1 184 ? -16.984 -2.49 3.348 1 98.25 184 HIS A O 1
ATOM 1458 N N . GLU A 1 185 ? -15.43 -3.316 1.96 1 97.25 185 GLU A N 1
ATOM 1459 C CA . GLU A 1 185 ? -15.883 -4.684 2.186 1 97.25 185 GLU A CA 1
ATOM 1460 C C . GLU A 1 185 ? -15.531 -5.156 3.594 1 97.25 185 GLU A C 1
ATOM 1462 O O . GLU A 1 185 ? -16.203 -6.027 4.148 1 97.25 185 GLU A O 1
ATOM 1467 N N . LEU A 1 186 ? -14.5 -4.57 4.219 1 97.94 186 LEU A N 1
ATOM 1468 C CA . LEU A 1 186 ? -13.969 -5.121 5.461 1 97.94 186 LEU A CA 1
ATOM 1469 C C . LEU A 1 186 ? -13.922 -4.055 6.551 1 97.94 186 LEU A C 1
ATOM 1471 O O . LEU A 1 186 ? -13.766 -4.379 7.73 1 97.94 186 LEU A O 1
ATOM 1475 N N . ASN A 1 187 ? -14.008 -2.82 6.152 1 98.12 187 ASN A N 1
ATOM 1476 C CA . ASN A 1 187 ? -13.922 -1.69 7.07 1 98.12 187 ASN A CA 1
ATOM 1477 C C . ASN A 1 187 ? -15.133 -0.767 6.941 1 98.12 187 ASN A C 1
ATOM 1479 O O . ASN A 1 187 ? -15.703 -0.636 5.859 1 98.12 187 ASN A O 1
ATOM 1483 N N . ASP A 1 188 ? -15.43 0.013 7.973 1 97.62 188 ASP A N 1
ATOM 1484 C CA . ASP A 1 188 ? -16.688 0.757 7.996 1 97.62 188 ASP A CA 1
ATOM 1485 C C . ASP A 1 188 ? -16.438 2.258 7.875 1 97.62 188 ASP A C 1
ATOM 1487 O O . ASP A 1 188 ? -17.328 3.01 7.473 1 97.62 188 ASP A O 1
ATOM 1491 N N . ALA A 1 189 ? -15.281 2.711 8.312 1 98.25 189 ALA A N 1
ATOM 1492 C CA . ALA A 1 189 ? -15.031 4.148 8.383 1 98.25 189 ALA A CA 1
ATOM 1493 C C . ALA A 1 189 ? -15.219 4.809 7.023 1 98.25 189 ALA A C 1
ATOM 1495 O O . ALA A 1 189 ? -14.766 4.281 6.004 1 98.25 189 ALA A O 1
ATOM 1496 N N . PRO A 1 190 ? -15.883 5.973 6.926 1 98.62 190 PRO A N 1
ATOM 1497 C CA . PRO A 1 190 ? -15.93 6.723 5.672 1 98.62 190 PRO A CA 1
ATOM 1498 C C . PRO A 1 190 ? -14.547 7.074 5.141 1 98.62 190 PRO A C 1
ATOM 1500 O O . PRO A 1 190 ? -13.586 7.152 5.914 1 98.62 190 PRO A O 1
ATOM 1503 N N . VAL A 1 191 ? -14.484 7.223 3.844 1 98.75 191 VAL A N 1
ATOM 1504 C CA . VAL A 1 191 ? -13.219 7.594 3.217 1 98.75 191 VAL A CA 1
ATOM 1505 C C . VAL A 1 191 ? -13.398 8.867 2.398 1 98.75 191 VAL A C 1
ATOM 1507 O O . VAL A 1 191 ? -14.25 8.922 1.501 1 98.75 191 VAL A O 1
ATOM 1510 N N . LEU A 1 192 ? -12.688 9.844 2.723 1 98.69 192 LEU A N 1
ATOM 1511 C CA . LEU A 1 192 ? -12.656 11.078 1.945 1 98.69 192 LEU A CA 1
ATOM 1512 C C . LEU A 1 192 ? -11.516 11.062 0.934 1 98.69 192 LEU A C 1
ATOM 1514 O O . LEU A 1 192 ? -10.344 11.125 1.312 1 98.69 192 LEU A O 1
ATOM 1518 N N . GLY A 1 193 ? -11.82 10.898 -0.369 1 98.12 193 GLY A N 1
ATOM 1519 C CA . GLY A 1 193 ? -10.828 11.094 -1.416 1 98.12 193 GLY A CA 1
ATOM 1520 C C . GLY A 1 193 ? -10.492 12.555 -1.66 1 98.12 193 GLY A C 1
ATOM 1521 O O . GLY A 1 193 ? -11.273 13.281 -2.279 1 98.12 193 GLY A O 1
ATOM 1522 N N . LEU A 1 194 ? -9.289 12.977 -1.234 1 97.5 194 LEU A N 1
ATOM 1523 C CA . LEU A 1 194 ? -8.883 14.375 -1.331 1 97.5 194 LEU A CA 1
ATOM 1524 C C . LEU A 1 194 ? -8.031 14.609 -2.578 1 97.5 194 LEU A C 1
ATOM 1526 O O . LEU A 1 194 ? -6.887 14.156 -2.648 1 97.5 194 LEU A O 1
ATOM 1530 N N . ARG A 1 195 ? -8.547 15.297 -3.51 1 95.44 195 ARG A N 1
ATOM 1531 C CA . ARG A 1 195 ? -7.793 15.641 -4.711 1 95.44 195 ARG A CA 1
ATOM 1532 C C . ARG A 1 195 ? -6.691 16.656 -4.395 1 95.44 195 ARG A C 1
ATOM 1534 O O . ARG A 1 195 ? -6.805 17.422 -3.438 1 95.44 195 ARG A O 1
ATOM 1541 N N . GLU A 1 196 ? -5.652 16.609 -5.184 1 94.56 196 GLU A N 1
ATOM 1542 C CA . GLU A 1 196 ? -4.598 17.594 -5 1 94.56 196 GLU A CA 1
ATOM 1543 C C . GLU A 1 196 ? -5.141 19.016 -5.152 1 94.56 196 GLU A C 1
ATOM 1545 O O . GLU A 1 196 ? -5.852 19.312 -6.113 1 94.56 196 GLU A O 1
ATOM 1550 N N . GLY A 1 197 ? -4.871 19.844 -4.211 1 95.62 197 GLY A N 1
ATOM 1551 C CA . GLY A 1 197 ? -5.406 21.188 -4.184 1 95.62 197 GLY A CA 1
ATOM 1552 C C . GLY A 1 197 ? -6.57 21.344 -3.223 1 95.62 197 GLY A C 1
ATOM 1553 O O . GLY A 1 197 ? -7.031 22.469 -2.98 1 95.62 197 GLY A O 1
ATOM 1554 N N . ALA A 1 198 ? -7.039 20.266 -2.695 1 97.25 198 ALA A N 1
ATOM 1555 C CA . ALA A 1 198 ? -8.086 20.281 -1.681 1 97.25 198 ALA A CA 1
ATOM 1556 C C . ALA A 1 198 ? -7.508 20.062 -0.286 1 97.25 198 ALA A C 1
ATOM 1558 O O . ALA A 1 198 ? -6.516 19.344 -0.126 1 97.25 198 ALA A O 1
ATOM 1559 N N . SER A 1 199 ? -8.109 20.672 0.737 1 98.56 199 SER A N 1
ATOM 1560 C CA . SER A 1 199 ? -7.746 20.5 2.143 1 98.56 199 SER A CA 1
ATOM 1561 C C . SER A 1 199 ? -8.984 20.438 3.027 1 98.56 199 SER A C 1
ATOM 1563 O O . SER A 1 199 ? -10.047 20.938 2.652 1 98.56 199 SER A O 1
ATOM 1565 N N . LEU A 1 200 ? -8.875 19.781 4.105 1 98.81 200 LEU A N 1
ATOM 1566 C CA . LEU A 1 200 ? -9.922 19.75 5.125 1 98.81 200 LEU A CA 1
ATOM 1567 C C . LEU A 1 200 ? -9.492 20.547 6.355 1 98.81 200 LEU A C 1
ATOM 1569 O O . LEU A 1 200 ? -8.453 20.266 6.957 1 98.81 200 LEU A O 1
ATOM 1573 N N . LEU A 1 201 ? -10.227 21.578 6.691 1 98.75 201 LEU A N 1
ATOM 1574 C CA . LEU A 1 201 ? -10.031 22.375 7.891 1 98.75 201 LEU A CA 1
ATOM 1575 C C . LEU A 1 201 ? -10.977 21.938 9.008 1 98.75 201 LEU A C 1
ATOM 1577 O O . LEU A 1 201 ? -12.195 21.953 8.836 1 98.75 201 LEU A O 1
ATOM 1581 N N . VAL A 1 202 ? -10.43 21.469 10.094 1 98.69 202 VAL A N 1
ATOM 1582 C CA . VAL A 1 202 ? -11.227 21.062 11.242 1 98.69 202 VAL A CA 1
ATOM 1583 C C . VAL A 1 202 ? -10.984 22.016 12.414 1 98.69 202 VAL A C 1
ATOM 1585 O O . VAL A 1 202 ? -9.859 22.156 12.883 1 98.69 202 VAL A O 1
ATOM 1588 N N . GLU A 1 203 ? -11.922 22.672 12.859 1 97.19 203 GLU A N 1
ATOM 1589 C CA . GLU A 1 203 ? -11.922 23.562 14.023 1 97.19 203 GLU A CA 1
ATOM 1590 C C . GLU A 1 203 ? -12.953 23.125 15.055 1 97.19 203 GLU A C 1
ATOM 1592 O O . GLU A 1 203 ? -14.125 23.5 14.969 1 97.19 203 GLU A O 1
ATOM 1597 N N . GLY A 1 204 ? -12.445 22.391 16.062 1 95.81 204 GLY A N 1
ATOM 1598 C CA . GLY A 1 204 ? -13.367 21.797 17.016 1 95.81 204 GLY A CA 1
ATOM 1599 C C . GLY A 1 204 ? -14.266 20.734 16.422 1 95.81 204 GLY A C 1
ATOM 1600 O O . GLY A 1 204 ? -13.789 19.688 15.984 1 95.81 204 GLY A O 1
ATOM 1601 N N . ASN A 1 205 ? -15.523 21.094 16.312 1 95.75 205 ASN A N 1
ATOM 1602 C CA . ASN A 1 205 ? -16.5 20.141 15.789 1 95.75 205 ASN A CA 1
ATOM 1603 C C . ASN A 1 205 ? -16.969 20.531 14.391 1 95.75 205 ASN A C 1
ATOM 1605 O O . ASN A 1 205 ? -18 20.031 13.922 1 95.75 205 ASN A O 1
ATOM 1609 N N . ARG A 1 206 ? -16.219 21.391 13.82 1 97.12 206 ARG A N 1
ATOM 1610 C CA . ARG A 1 206 ? -16.531 21.828 12.461 1 97.12 206 ARG A CA 1
ATOM 1611 C C . ARG A 1 206 ? -15.453 21.391 11.477 1 97.12 206 ARG A C 1
ATOM 1613 O O . ARG A 1 206 ? -14.266 21.625 11.711 1 97.12 206 ARG A O 1
ATOM 1620 N N . ALA A 1 207 ? -15.891 20.75 10.445 1 98.44 207 ALA A N 1
ATOM 1621 C CA . ALA A 1 207 ? -15 20.344 9.352 1 98.44 207 ALA A CA 1
ATOM 1622 C C . ALA A 1 207 ? -15.414 21.016 8.039 1 98.44 207 ALA A C 1
ATOM 1624 O O . ALA A 1 207 ? -16.547 20.828 7.574 1 98.44 207 ALA A O 1
ATOM 1625 N N . THR A 1 208 ? -14.523 21.781 7.48 1 98.5 208 THR A N 1
ATOM 1626 C CA . THR A 1 208 ? -14.836 22.516 6.262 1 98.5 208 THR A CA 1
ATOM 1627 C C . THR A 1 208 ? -13.836 22.188 5.16 1 98.5 208 THR A C 1
ATOM 1629 O O . THR A 1 208 ? -12.625 22.203 5.387 1 98.5 208 THR A O 1
ATOM 1632 N N . LEU A 1 209 ? -14.383 21.859 4.008 1 98.56 209 LEU A N 1
ATOM 1633 C CA . LEU A 1 209 ? -13.523 21.656 2.85 1 98.56 209 LEU A CA 1
ATOM 1634 C C . LEU A 1 209 ? -13.023 22.984 2.301 1 98.56 209 LEU A C 1
ATOM 1636 O O . LEU A 1 209 ? -13.812 23.906 2.07 1 98.56 209 LEU A O 1
ATOM 1640 N N . VAL A 1 210 ? -11.719 23.078 2.09 1 97.88 210 VAL A N 1
ATOM 1641 C CA . VAL A 1 210 ? -11.141 24.297 1.519 1 97.88 210 VAL A CA 1
ATOM 1642 C C . VAL A 1 210 ? -10.203 23.938 0.369 1 97.88 210 VAL A C 1
ATOM 1644 O O . VAL A 1 210 ? -9.867 22.766 0.18 1 97.88 210 VAL A O 1
ATOM 1647 N N . GLY A 1 211 ? -9.82 24.906 -0.359 1 95.94 211 GLY A N 1
ATOM 1648 C CA . GLY A 1 211 ? -8.961 24.688 -1.51 1 95.94 211 GLY A CA 1
ATOM 1649 C C . GLY A 1 211 ? -9.664 24.906 -2.834 1 95.94 211 GLY A C 1
ATOM 1650 O O . GLY A 1 211 ? -10.562 25.734 -2.939 1 95.94 211 GLY A O 1
ATOM 1651 N N . THR A 1 212 ? -9.188 24.188 -3.9 1 92.94 212 THR A N 1
ATOM 1652 C CA . THR A 1 212 ? -9.57 24.531 -5.27 1 92.94 212 THR A CA 1
ATOM 1653 C C . THR A 1 212 ? -10.5 23.469 -5.844 1 92.94 212 THR A C 1
ATOM 1655 O O . THR A 1 212 ? -11.375 23.781 -6.656 1 92.94 212 THR A O 1
ATOM 1658 N N . PHE A 1 213 ? -10.383 22.25 -5.398 1 94.12 213 PHE A N 1
ATOM 1659 C CA . PHE A 1 213 ? -11.047 21.156 -6.098 1 94.12 213 PHE A CA 1
ATOM 1660 C C . PHE A 1 213 ? -12.047 20.469 -5.184 1 94.12 213 PHE A C 1
ATOM 1662 O O . PHE A 1 213 ? -11.906 20.5 -3.961 1 94.12 213 PHE A O 1
ATOM 1669 N N . PRO A 1 214 ? -13.016 19.906 -5.766 1 97.06 214 PRO A N 1
ATOM 1670 C CA . PRO A 1 214 ? -13.953 19.109 -4.961 1 97.06 214 PRO A CA 1
ATOM 1671 C C . PRO A 1 214 ? -13.32 17.828 -4.418 1 97.06 214 PRO A C 1
ATOM 1673 O O . PRO A 1 214 ? -12.203 17.469 -4.805 1 97.06 214 PRO A O 1
ATOM 1676 N N . VAL A 1 215 ? -14 17.203 -3.492 1 97.75 215 VAL A N 1
ATOM 1677 C CA . VAL A 1 215 ? -13.555 15.93 -2.934 1 97.75 215 VAL A CA 1
ATOM 1678 C C . VAL A 1 215 ? -14.625 14.867 -3.154 1 97.75 215 VAL A C 1
ATOM 1680 O O . VAL A 1 215 ? -15.773 15.188 -3.459 1 97.75 215 VAL A O 1
ATOM 1683 N N . ARG A 1 216 ? -14.219 13.711 -3.115 1 97.5 216 ARG A N 1
ATOM 1684 C CA . ARG A 1 216 ? -15.141 12.586 -3.244 1 97.5 216 ARG A CA 1
ATOM 1685 C C . ARG A 1 216 ? -15.273 11.836 -1.924 1 97.5 216 ARG A C 1
ATOM 1687 O O . ARG A 1 216 ? -14.266 11.484 -1.297 1 97.5 216 ARG A O 1
ATOM 1694 N N . LEU A 1 217 ? -16.516 11.609 -1.478 1 98.38 217 LEU A N 1
ATOM 1695 C CA . LEU A 1 217 ? -16.781 10.93 -0.217 1 98.38 217 LEU A CA 1
ATOM 1696 C C . LEU A 1 217 ? -17.344 9.531 -0.463 1 98.38 217 LEU A C 1
ATOM 1698 O O . LEU A 1 217 ? -18.312 9.367 -1.211 1 98.38 217 LEU A O 1
ATOM 1702 N N . PHE A 1 218 ? -16.734 8.562 0.13 1 98.19 218 PHE A N 1
ATOM 1703 C CA . PHE A 1 218 ? -17.141 7.168 0.063 1 98.19 218 PHE A CA 1
ATOM 1704 C C . PHE A 1 218 ? -17.688 6.699 1.408 1 98.19 218 PHE A C 1
ATOM 1706 O O . PHE A 1 218 ? -17.062 6.922 2.447 1 98.19 218 PHE A O 1
ATOM 1713 N N . ARG A 1 219 ? -18.75 6.129 1.41 1 97.56 219 ARG A N 1
ATOM 1714 C CA . ARG A 1 219 ? -19.359 5.535 2.604 1 97.56 219 ARG A CA 1
ATOM 1715 C C . ARG A 1 219 ? -19.797 4.102 2.338 1 97.56 219 ARG A C 1
ATOM 1717 O O . ARG A 1 219 ? -20.312 3.795 1.259 1 97.56 219 ARG A O 1
ATOM 1724 N N . LYS A 1 220 ? -19.594 3.336 3.34 1 95.56 220 LYS A N 1
ATOM 1725 C CA . LYS A 1 220 ? -19.938 1.928 3.195 1 95.56 220 LYS A CA 1
ATOM 1726 C C . LYS A 1 220 ? -21.438 1.757 2.98 1 95.56 220 LYS A C 1
ATOM 1728 O O . LYS A 1 220 ? -22.25 2.354 3.695 1 95.56 220 LYS A O 1
ATOM 1733 N N . ASP A 1 221 ? -21.859 0.972 2.016 1 86.62 221 ASP A N 1
ATOM 1734 C CA . ASP A 1 221 ? -23.203 0.498 1.757 1 86.62 221 ASP A CA 1
ATOM 1735 C C . ASP A 1 221 ? -24.156 1.666 1.505 1 86.62 221 ASP A C 1
ATOM 1737 O O . ASP A 1 221 ? -25.328 1.626 1.914 1 86.62 221 ASP A O 1
ATOM 1741 N N . THR A 1 222 ? -23.719 2.873 1.202 1 83 222 THR A N 1
ATOM 1742 C CA . THR A 1 222 ? -24.594 4.016 0.971 1 83 222 THR A CA 1
ATOM 1743 C C . THR A 1 222 ? -24.734 4.301 -0.522 1 83 222 THR A C 1
ATOM 1745 O O . THR A 1 222 ? -25.297 5.32 -0.917 1 83 222 THR A O 1
ATOM 1748 N N . GLY A 1 223 ? -24.375 3.352 -1.374 1 83 223 GLY A N 1
ATOM 1749 C CA . GLY A 1 223 ? -24.5 3.568 -2.807 1 83 223 GLY A CA 1
ATOM 1750 C C . GLY A 1 223 ? -23.266 4.211 -3.414 1 83 223 GLY A C 1
ATOM 1751 O O . GLY A 1 223 ? -22.141 3.955 -2.973 1 83 223 GLY A O 1
ATOM 1752 N N . ALA A 1 224 ? -23.469 5.164 -4.438 1 91.5 224 ALA A N 1
ATOM 1753 C CA . ALA A 1 224 ? -22.375 5.789 -5.172 1 91.5 224 ALA A CA 1
ATOM 1754 C C . ALA A 1 224 ? -21.703 6.875 -4.336 1 91.5 224 ALA A C 1
ATOM 1756 O O . ALA A 1 224 ? -22.359 7.57 -3.562 1 91.5 224 ALA A O 1
ATOM 1757 N N . PRO A 1 225 ? -20.391 7.008 -4.453 1 95.75 225 PRO A N 1
ATOM 1758 C CA . PRO A 1 225 ? -19.703 8.109 -3.768 1 95.75 225 PRO A CA 1
ATOM 1759 C C . PRO A 1 225 ? -20.297 9.477 -4.129 1 95.75 225 PRO A C 1
ATOM 1761 O O . PRO A 1 225 ? -20.906 9.633 -5.188 1 95.75 225 PRO A O 1
ATOM 1764 N N . THR A 1 226 ? -20.125 10.469 -3.264 1 96.88 226 THR A N 1
ATOM 1765 C CA . THR A 1 226 ? -20.672 11.805 -3.494 1 96.88 226 THR A CA 1
ATOM 1766 C C . THR A 1 226 ? -19.547 12.82 -3.662 1 96.88 226 THR A C 1
ATOM 1768 O O . THR A 1 226 ? -18.469 12.672 -3.062 1 96.88 226 THR A O 1
ATOM 1771 N N . GLU A 1 227 ? -19.828 13.844 -4.43 1 97.12 227 GLU A N 1
ATOM 1772 C CA . GLU A 1 227 ? -18.891 14.938 -4.645 1 97.12 227 GLU A CA 1
ATOM 1773 C C . GLU A 1 227 ? -19.266 16.156 -3.799 1 97.12 227 GLU A C 1
ATOM 1775 O O . GLU A 1 227 ? -20.438 16.484 -3.66 1 97.12 227 GLU A O 1
ATOM 1780 N N . HIS A 1 228 ? -18.281 16.75 -3.203 1 98.19 228 HIS A N 1
ATOM 1781 C CA . HIS A 1 228 ? -18.5 17.938 -2.373 1 98.19 228 HIS A CA 1
ATOM 1782 C C . HIS A 1 228 ? -17.562 19.062 -2.77 1 98.19 228 HIS A C 1
ATOM 1784 O O . HIS A 1 228 ? -16.344 18.859 -2.873 1 98.19 228 HIS A O 1
ATOM 1790 N N . GLU A 1 229 ? -18.062 20.25 -2.914 1 98.06 229 GLU A N 1
ATOM 1791 C CA . GLU A 1 229 ? -17.312 21.422 -3.363 1 98.06 229 GLU A CA 1
ATOM 1792 C C . GLU A 1 229 ? -16.609 22.109 -2.195 1 98.06 229 GLU A C 1
ATOM 1794 O O . GLU A 1 229 ? -17.031 21.984 -1.045 1 98.06 229 GLU A O 1
ATOM 1799 N N . PRO A 1 230 ? -15.547 22.844 -2.559 1 97.56 230 PRO A N 1
ATOM 1800 C CA . PRO A 1 230 ? -14.945 23.672 -1.508 1 97.56 230 PRO A CA 1
ATOM 1801 C C . PRO A 1 230 ? -15.969 24.547 -0.788 1 97.56 230 PRO A C 1
ATOM 1803 O O . PRO A 1 230 ? -16.875 25.094 -1.42 1 97.56 230 PRO A O 1
ATOM 1806 N N . GLY A 1 231 ? -15.758 24.672 0.461 1 97.94 231 GLY A N 1
ATOM 1807 C CA . GLY A 1 231 ? -16.688 25.438 1.27 1 97.94 231 GLY A CA 1
ATOM 1808 C C . GLY A 1 231 ? -17.734 24.578 1.958 1 97.94 231 GLY A C 1
ATOM 1809 O O . GLY A 1 231 ? -18.391 25.031 2.895 1 97.94 231 GLY A O 1
ATOM 1810 N N . THR A 1 232 ? -17.859 23.344 1.542 1 98.12 232 THR A N 1
ATOM 1811 C CA . THR A 1 232 ? -18.859 22.438 2.092 1 98.12 232 THR A CA 1
ATOM 1812 C C . THR A 1 232 ? -18.547 22.094 3.547 1 98.12 232 THR A C 1
ATOM 1814 O O . THR A 1 232 ? -17.391 21.875 3.902 1 98.12 232 THR A O 1
ATOM 1817 N N . ASP A 1 233 ? -19.609 22.078 4.363 1 98.56 233 ASP A N 1
ATOM 1818 C CA . ASP A 1 233 ? -19.516 21.641 5.75 1 98.56 233 ASP A CA 1
ATOM 1819 C C . ASP A 1 233 ? -19.609 20.109 5.844 1 98.56 233 ASP A C 1
ATOM 1821 O O . ASP A 1 233 ? -20.656 19.531 5.539 1 98.56 233 ASP A O 1
ATOM 1825 N N . LEU A 1 234 ? -18.562 19.5 6.285 1 98.5 234 LEU A N 1
ATOM 1826 C CA . LEU A 1 234 ? -18.516 18.047 6.41 1 98.5 234 LEU A CA 1
ATOM 1827 C C . LEU A 1 234 ? -18.453 17.625 7.879 1 98.5 234 LEU A C 1
ATOM 1829 O O . LEU A 1 234 ? -17.906 16.578 8.203 1 98.5 234 LEU A O 1
ATOM 1833 N N . SER A 1 235 ? -18.969 18.391 8.773 1 98.44 235 SER A N 1
ATOM 1834 C CA . SER A 1 235 ? -18.906 18.172 10.211 1 98.44 235 SER A CA 1
ATOM 1835 C C . SER A 1 235 ? -19.547 16.844 10.609 1 98.44 235 SER A C 1
ATOM 1837 O O . SER A 1 235 ? -19.219 16.266 11.641 1 98.44 235 SER A O 1
ATOM 1839 N N . PHE A 1 236 ? -20.406 16.359 9.797 1 97.62 236 PHE A N 1
ATOM 1840 C CA . PHE A 1 236 ? -21.125 15.133 10.109 1 97.62 236 PHE A CA 1
ATOM 1841 C C . PHE A 1 236 ? -20.172 13.945 10.133 1 97.62 236 PHE A C 1
ATOM 1843 O O . PHE A 1 236 ? -20.516 12.867 10.625 1 97.62 236 PHE A O 1
ATOM 1850 N N . LEU A 1 237 ? -18.953 14.062 9.656 1 97.81 237 LEU A N 1
ATOM 1851 C CA . LEU A 1 237 ? -17.969 12.984 9.633 1 97.81 237 LEU A CA 1
ATOM 1852 C C . LEU A 1 237 ? -17.25 12.883 10.984 1 97.81 237 LEU A C 1
ATOM 1854 O O . LEU A 1 237 ? -16.562 11.891 11.25 1 97.81 237 LEU A O 1
ATOM 1858 N N . LEU A 1 238 ? -17.406 13.875 11.812 1 96.81 238 LEU A N 1
ATOM 1859 C CA . LEU A 1 238 ? -16.641 13.945 13.055 1 96.81 238 LEU A CA 1
ATOM 1860 C C . LEU A 1 238 ? -17.328 13.148 14.164 1 96.81 238 LEU A C 1
ATOM 1862 O O . LEU A 1 238 ? -18.516 13.328 14.406 1 96.81 238 LEU A O 1
ATOM 1866 N N . MET B 1 1 ? 18.734 -30.719 -4.973 1 55.53 1 MET B N 1
ATOM 1867 C CA . MET B 1 1 ? 18.641 -29.578 -5.879 1 55.53 1 MET B CA 1
ATOM 1868 C C . MET B 1 1 ? 17.281 -28.891 -5.746 1 55.53 1 MET B C 1
ATOM 1870 O O . MET B 1 1 ? 16.281 -29.531 -5.406 1 55.53 1 MET B O 1
ATOM 1874 N N . THR B 1 2 ? 17.266 -27.453 -5.762 1 67.38 2 THR B N 1
ATOM 1875 C CA . THR B 1 2 ? 15.992 -26.766 -5.574 1 67.38 2 THR B CA 1
ATOM 1876 C C . THR B 1 2 ? 15.008 -27.141 -6.68 1 67.38 2 THR B C 1
ATOM 1878 O O . THR B 1 2 ? 15.375 -27.156 -7.859 1 67.38 2 THR B O 1
ATOM 1881 N N . LYS B 1 3 ? 13.836 -27.609 -6.383 1 86.94 3 LYS B N 1
ATOM 1882 C CA . LYS B 1 3 ? 12.867 -28.25 -7.273 1 86.94 3 LYS B CA 1
ATOM 1883 C C . LYS B 1 3 ? 11.75 -27.281 -7.648 1 86.94 3 LYS B C 1
ATOM 1885 O O . LYS B 1 3 ? 10.719 -27.703 -8.18 1 86.94 3 LYS B O 1
ATOM 1890 N N . ARG B 1 4 ? 12.07 -26.016 -7.492 1 94.25 4 ARG B N 1
ATOM 1891 C CA . ARG B 1 4 ? 10.906 -25.141 -7.598 1 94.25 4 ARG B CA 1
ATOM 1892 C C . ARG B 1 4 ? 10.469 -24.984 -9.047 1 94.25 4 ARG B C 1
ATOM 1894 O O . ARG B 1 4 ? 11.305 -24.906 -9.953 1 94.25 4 ARG B O 1
ATOM 1901 N N . GLN B 1 5 ? 9.219 -25.047 -9.312 1 98.44 5 GLN B N 1
ATOM 1902 C CA . GLN B 1 5 ? 8.492 -24.781 -10.555 1 98.44 5 GLN B CA 1
ATOM 1903 C C . GLN B 1 5 ? 7.492 -23.656 -10.375 1 98.44 5 GLN B C 1
ATOM 1905 O O . GLN B 1 5 ? 6.457 -23.828 -9.734 1 98.44 5 GLN B O 1
ATOM 1910 N N . LEU B 1 6 ? 7.848 -22.484 -10.953 1 98.88 6 LEU B N 1
ATOM 1911 C CA . LEU B 1 6 ? 7.016 -21.312 -10.734 1 98.88 6 LEU B CA 1
ATOM 1912 C C . LEU B 1 6 ? 6.613 -20.672 -12.062 1 98.88 6 LEU B C 1
ATOM 1914 O O . LEU B 1 6 ? 7.426 -20.594 -12.984 1 98.88 6 LEU B O 1
ATOM 1918 N N . PHE B 1 7 ? 5.438 -20.297 -12.234 1 98.94 7 PHE B N 1
ATOM 1919 C CA . PHE B 1 7 ? 4.926 -19.438 -13.289 1 98.94 7 PHE B CA 1
ATOM 1920 C C . PHE B 1 7 ? 4.297 -18.172 -12.703 1 98.94 7 PHE B C 1
ATOM 1922 O O . PHE B 1 7 ? 3.188 -18.219 -12.164 1 98.94 7 PHE B O 1
ATOM 1929 N N . LEU B 1 8 ? 4.969 -17.062 -12.773 1 98.88 8 LEU B N 1
ATOM 1930 C CA . LEU B 1 8 ? 4.586 -15.836 -12.086 1 98.88 8 LEU B CA 1
ATOM 1931 C C . LEU B 1 8 ? 4.152 -14.766 -13.086 1 98.88 8 LEU B C 1
ATOM 1933 O O . LEU B 1 8 ? 4.992 -14.18 -13.773 1 98.88 8 LEU B O 1
ATOM 1937 N N . MET B 1 9 ? 2.887 -14.516 -13.141 1 98.62 9 MET B N 1
ATOM 1938 C CA . MET B 1 9 ? 2.314 -13.586 -14.117 1 98.62 9 MET B CA 1
ATOM 1939 C C . MET B 1 9 ? 2.117 -12.203 -13.492 1 98.62 9 MET B C 1
ATOM 1941 O O . MET B 1 9 ? 1.713 -12.094 -12.336 1 98.62 9 MET B O 1
ATOM 1945 N N . SER B 1 10 ? 2.328 -11.211 -14.32 1 97.69 10 SER B N 1
ATOM 1946 C CA . SER B 1 10 ? 2.025 -9.859 -13.852 1 97.69 10 SER B CA 1
ATOM 1947 C C . SER B 1 10 ? 0.54 -9.703 -13.547 1 97.69 10 SER B C 1
ATOM 1949 O O . SER B 1 10 ? 0.17 -9.094 -12.539 1 97.69 10 SER B O 1
ATOM 1951 N N . SER B 1 11 ? -0.229 -10.219 -14.422 1 95.25 11 SER B N 1
ATOM 1952 C CA . SER B 1 11 ? -1.677 -10.062 -14.344 1 95.25 11 SER B CA 1
ATOM 1953 C C . SER B 1 11 ? -2.402 -11.227 -15.008 1 95.25 11 SER B C 1
ATOM 1955 O O . SER B 1 11 ? -1.861 -11.859 -15.922 1 95.25 11 SER B O 1
ATOM 1957 N N . SER B 1 12 ? -3.604 -11.453 -14.5 1 95.69 12 SER B N 1
ATOM 1958 C CA . SER B 1 12 ? -4.48 -12.406 -15.172 1 95.69 12 SER B CA 1
ATOM 1959 C C . SER B 1 12 ? -5.223 -11.75 -16.328 1 95.69 12 SER B C 1
ATOM 1961 O O . SER B 1 12 ? -5.789 -12.438 -17.188 1 95.69 12 SER B O 1
ATOM 1963 N N . ALA B 1 13 ? -5.227 -10.43 -16.297 1 90.56 13 ALA B N 1
ATOM 1964 C CA . ALA B 1 13 ? -5.922 -9.664 -17.312 1 90.56 13 ALA B CA 1
ATOM 1965 C C . ALA B 1 13 ? -4.945 -8.82 -18.125 1 90.56 13 ALA B C 1
ATOM 1967 O O . ALA B 1 13 ? -4 -8.25 -17.578 1 90.56 13 ALA B O 1
ATOM 1968 N N . LEU B 1 14 ? -5.129 -8.797 -19.406 1 89.88 14 LEU B N 1
ATOM 1969 C CA . LEU B 1 14 ? -4.387 -7.957 -20.344 1 89.88 14 LEU B CA 1
ATOM 1970 C C . LEU B 1 14 ? -5.316 -7.34 -21.375 1 89.88 14 LEU B C 1
ATOM 1972 O O . LEU B 1 14 ? -6.156 -8.039 -21.969 1 89.88 14 LEU B O 1
ATOM 1976 N N . HIS B 1 15 ? -5.168 -6.055 -21.562 1 87.62 15 HIS B N 1
ATOM 1977 C CA . HIS B 1 15 ? -6.027 -5.367 -22.516 1 87.62 15 HIS B CA 1
ATOM 1978 C C . HIS B 1 15 ? -6.016 -6.07 -23.859 1 87.62 15 HIS B C 1
ATOM 1980 O O . HIS B 1 15 ? -4.953 -6.426 -24.375 1 87.62 15 HIS B O 1
ATOM 1986 N N . GLY B 1 16 ? -7.164 -6.32 -24.406 1 90.56 16 GLY B N 1
ATOM 1987 C CA . GLY B 1 16 ? -7.289 -6.949 -25.719 1 90.56 16 GLY B CA 1
ATOM 1988 C C . GLY B 1 16 ? -7.43 -8.453 -25.641 1 90.56 16 GLY B C 1
ATOM 1989 O O . GLY B 1 16 ? -7.652 -9.117 -26.656 1 90.56 16 GLY B O 1
ATOM 1990 N N . TYR B 1 17 ? -7.305 -9.031 -24.484 1 93.31 17 TYR B N 1
ATOM 1991 C CA . TYR B 1 17 ? -7.406 -10.469 -24.297 1 93.31 17 TYR B CA 1
ATOM 1992 C C . TYR B 1 17 ? -8.516 -10.812 -23.312 1 93.31 17 TYR B C 1
ATOM 1994 O O . TYR B 1 17 ? -8.852 -10 -22.438 1 93.31 17 TYR B O 1
ATOM 2002 N N . GLU B 1 18 ? -8.992 -11.969 -23.469 1 94.69 18 GLU B N 1
ATOM 2003 C CA . GLU B 1 18 ? -9.852 -12.523 -22.422 1 94.69 18 GLU B CA 1
ATOM 2004 C C . GLU B 1 18 ? -9.031 -12.922 -21.188 1 94.69 18 GLU B C 1
ATOM 2006 O O . GLU B 1 18 ? -7.805 -13 -21.25 1 94.69 18 GLU B O 1
ATOM 2011 N N . TYR B 1 19 ? -9.766 -13.18 -20.125 1 96.12 19 TYR B N 1
ATOM 2012 C CA . TYR B 1 19 ? -9.156 -13.555 -18.844 1 96.12 19 TYR B CA 1
ATOM 2013 C C . TYR B 1 19 ? -8.18 -14.703 -19.031 1 96.12 19 TYR B C 1
ATOM 2015 O O . TYR B 1 19 ? -8.547 -15.758 -19.562 1 96.12 19 TYR B O 1
ATOM 2023 N N . LEU B 1 20 ? -6.883 -14.578 -18.734 1 97.25 20 LEU B N 1
ATOM 2024 C CA . LEU B 1 20 ? -5.77 -15.516 -18.734 1 97.25 20 LEU B CA 1
ATOM 2025 C C . LEU B 1 20 ? -5.359 -15.883 -20.156 1 97.25 20 LEU B C 1
ATOM 2027 O O . LEU B 1 20 ? -4.359 -16.578 -20.359 1 97.25 20 LEU B O 1
ATOM 2031 N N . GLN B 1 21 ? -6.02 -15.359 -21.125 1 96.75 21 GLN B N 1
ATOM 2032 C CA . GLN B 1 21 ? -5.812 -15.789 -22.5 1 96.75 21 GLN B CA 1
ATOM 2033 C C . GLN B 1 21 ? -4.398 -15.461 -22.969 1 96.75 21 GLN B C 1
ATOM 2035 O O . GLN B 1 21 ? -3.799 -16.234 -23.719 1 96.75 21 GLN B O 1
ATOM 2040 N N . HIS B 1 22 ? -3.908 -14.336 -22.562 1 96 22 HIS B N 1
ATOM 2041 C CA . HIS B 1 22 ? -2.59 -13.891 -23 1 96 22 HIS B CA 1
ATOM 2042 C C . HIS B 1 22 ? -1.509 -14.891 -22.594 1 96 22 HIS B C 1
ATOM 2044 O O . HIS B 1 22 ? -0.425 -14.914 -23.172 1 96 22 HIS B O 1
ATOM 2050 N N . ALA B 1 23 ? -1.791 -15.719 -21.594 1 96.81 23 ALA B N 1
ATOM 2051 C CA . ALA B 1 23 ? -0.796 -16.641 -21.047 1 96.81 23 ALA B CA 1
ATOM 2052 C C . ALA B 1 23 ? -1.15 -18.094 -21.359 1 96.81 23 ALA B C 1
ATOM 2054 O O . ALA B 1 23 ? -0.506 -19.016 -20.859 1 96.81 23 ALA B O 1
ATOM 2055 N N . GLU B 1 24 ? -2.145 -18.344 -22.141 1 97.81 24 GLU B N 1
ATOM 2056 C CA . GLU B 1 24 ? -2.695 -19.672 -22.359 1 97.81 24 GLU B CA 1
ATOM 2057 C C . GLU B 1 24 ? -1.612 -20.641 -22.828 1 97.81 24 GLU B C 1
ATOM 2059 O O . GLU B 1 24 ? -1.45 -21.719 -22.234 1 97.81 24 GLU B O 1
ATOM 2064 N N . GLN B 1 25 ? -0.881 -20.297 -23.797 1 97.44 25 GLN B N 1
ATOM 2065 C CA . GLN B 1 25 ? 0.115 -21.203 -24.359 1 97.44 25 GLN B CA 1
ATOM 2066 C C . GLN B 1 25 ? 1.19 -21.547 -23.328 1 97.44 25 GLN B C 1
ATOM 2068 O O . GLN B 1 25 ? 1.475 -22.734 -23.094 1 97.44 25 GLN B O 1
ATOM 2073 N N . ASP B 1 26 ? 1.733 -20.547 -22.719 1 97.69 26 ASP B N 1
ATOM 2074 C CA . ASP B 1 26 ? 2.826 -20.766 -21.766 1 97.69 26 ASP B CA 1
ATOM 2075 C C . ASP B 1 26 ? 2.338 -21.5 -20.516 1 97.69 26 ASP B C 1
ATOM 2077 O O . ASP B 1 26 ? 3.012 -22.391 -20.016 1 97.69 26 ASP B O 1
ATOM 2081 N N . LEU B 1 27 ? 1.203 -21.109 -20.031 1 98.25 27 LEU B N 1
ATOM 2082 C CA . LEU B 1 27 ? 0.676 -21.688 -18.797 1 98.25 27 LEU B CA 1
ATOM 2083 C C . LEU B 1 27 ? 0.273 -23.156 -19.016 1 98.25 27 LEU B C 1
ATOM 2085 O O . LEU B 1 27 ? 0.538 -24 -18.156 1 98.25 27 LEU B O 1
ATOM 2089 N N . THR B 1 28 ? -0.365 -23.453 -20.125 1 98.56 28 THR B N 1
ATOM 2090 C CA . THR B 1 28 ? -0.746 -24.844 -20.406 1 98.56 28 THR B CA 1
ATOM 2091 C C . THR B 1 28 ? 0.491 -25.719 -20.594 1 98.56 28 THR B C 1
ATOM 2093 O O . THR B 1 28 ? 0.539 -26.844 -20.078 1 98.56 28 THR B O 1
ATOM 2096 N N . ARG B 1 29 ? 1.452 -25.219 -21.297 1 98.38 29 ARG B N 1
ATOM 2097 C CA . ARG B 1 29 ? 2.703 -25.953 -21.453 1 98.38 29 ARG B CA 1
ATOM 2098 C C . ARG B 1 29 ? 3.352 -26.219 -20.109 1 98.38 29 ARG B C 1
ATOM 2100 O O . ARG B 1 29 ? 3.859 -27.328 -19.859 1 98.38 29 ARG B O 1
ATOM 2107 N N . PHE B 1 30 ? 3.367 -25.234 -19.266 1 98.56 30 PHE B N 1
ATOM 2108 C CA . PHE B 1 30 ? 3.939 -25.344 -17.938 1 98.56 30 PHE B CA 1
ATOM 2109 C C . PHE B 1 30 ? 3.244 -26.438 -17.125 1 98.56 30 PHE B C 1
ATOM 2111 O O . PHE B 1 30 ? 3.904 -27.281 -16.516 1 98.56 30 PHE B O 1
ATOM 2118 N N . LEU B 1 31 ? 1.928 -26.422 -17.109 1 98.75 31 LEU B N 1
ATOM 2119 C CA . LEU B 1 31 ? 1.149 -27.406 -16.359 1 98.75 31 LEU B CA 1
ATOM 2120 C C . LEU B 1 31 ? 1.339 -28.812 -16.938 1 98.75 31 LEU B C 1
ATOM 2122 O O . LEU B 1 31 ? 1.491 -29.781 -16.203 1 98.75 31 LEU B O 1
ATOM 2126 N N . GLN B 1 32 ? 1.359 -28.922 -18.234 1 98.5 32 GLN B N 1
ATOM 2127 C CA . GLN B 1 32 ? 1.539 -30.203 -18.906 1 98.5 32 GLN B CA 1
ATOM 2128 C C . GLN B 1 32 ? 2.928 -30.781 -18.641 1 98.5 32 GLN B C 1
ATOM 2130 O O . GLN B 1 32 ? 3.068 -31.969 -18.359 1 98.5 32 GLN B O 1
ATOM 2135 N N . ALA B 1 33 ? 3.861 -29.891 -18.734 1 97.75 33 ALA B N 1
ATOM 2136 C CA . ALA B 1 33 ? 5.238 -30.328 -18.5 1 97.75 33 ALA B CA 1
ATOM 2137 C C . ALA B 1 33 ? 5.398 -30.891 -17.094 1 97.75 33 ALA B C 1
ATOM 2139 O O . ALA B 1 33 ? 6.242 -31.766 -16.859 1 97.75 33 ALA B O 1
ATOM 2140 N N . ASN B 1 34 ? 4.629 -30.469 -16.188 1 97.94 34 ASN B N 1
ATOM 2141 C CA . ASN B 1 34 ? 4.695 -30.938 -14.812 1 97.94 34 ASN B CA 1
ATOM 2142 C C . ASN B 1 34 ? 3.639 -32 -14.523 1 97.94 34 ASN B C 1
ATOM 2144 O O . ASN B 1 34 ? 3.385 -32.344 -13.367 1 97.94 34 ASN B O 1
ATOM 2148 N N . LYS B 1 35 ? 2.93 -32.469 -15.516 1 97.94 35 LYS B N 1
ATOM 2149 C CA . LYS B 1 35 ? 1.973 -33.562 -15.477 1 97.94 35 LYS B CA 1
ATOM 2150 C C . LYS B 1 35 ? 0.808 -33.25 -14.539 1 97.94 35 LYS B C 1
ATOM 2152 O O . LYS B 1 35 ? 0.348 -34.094 -13.789 1 97.94 35 LYS B O 1
ATOM 2157 N N . VAL B 1 36 ? 0.414 -32 -14.562 1 98.62 36 VAL B N 1
ATOM 2158 C CA . VAL B 1 36 ? -0.679 -31.562 -13.711 1 98.62 36 VAL B CA 1
ATOM 2159 C C . VAL B 1 36 ? -2.018 -31.906 -14.352 1 98.62 36 VAL B C 1
ATOM 2161 O O . VAL B 1 36 ? -2.227 -31.656 -15.539 1 98.62 36 VAL B O 1
ATOM 2164 N N . LYS B 1 37 ? -2.893 -32.469 -13.547 1 98.62 37 LYS B N 1
ATOM 2165 C CA . LYS B 1 37 ? -4.254 -32.75 -13.992 1 98.62 37 LYS B CA 1
ATOM 2166 C C . LYS B 1 37 ? -5.262 -31.828 -13.297 1 98.62 37 LYS B C 1
ATOM 2168 O O . LYS B 1 37 ? -6.32 -31.531 -13.844 1 98.62 37 LYS B O 1
ATOM 2173 N N . GLN B 1 38 ? -4.914 -31.469 -12.109 1 98.44 38 GLN B N 1
ATOM 2174 C CA . GLN B 1 38 ? -5.812 -30.641 -11.312 1 98.44 38 GLN B CA 1
ATOM 2175 C C . GLN B 1 38 ? -5.043 -29.578 -10.539 1 98.44 38 GLN B C 1
ATOM 2177 O O . GLN B 1 38 ? -4.012 -29.859 -9.93 1 98.44 38 GLN B O 1
ATOM 2182 N N . VAL B 1 39 ? -5.609 -28.406 -10.633 1 98.62 39 VAL B N 1
ATOM 2183 C CA . VAL B 1 39 ? -5.016 -27.266 -9.961 1 98.62 39 VAL B CA 1
ATOM 2184 C C . VAL B 1 39 ? -5.836 -26.906 -8.719 1 98.62 39 VAL B C 1
ATOM 2186 O O . VAL B 1 39 ? -7.066 -26.922 -8.75 1 98.62 39 VAL B O 1
ATOM 2189 N N . VAL B 1 40 ? -5.18 -26.656 -7.59 1 98.75 40 VAL B N 1
ATOM 2190 C CA . VAL B 1 40 ? -5.82 -26.078 -6.414 1 98.75 40 VAL B CA 1
ATOM 2191 C C . VAL B 1 40 ? -5.723 -24.562 -6.477 1 98.75 40 VAL B C 1
ATOM 2193 O O . VAL B 1 40 ? -4.621 -24 -6.496 1 98.75 40 VAL B O 1
ATOM 2196 N N . PHE B 1 41 ? -6.871 -23.906 -6.484 1 98.88 41 PHE B N 1
ATOM 2197 C CA . PHE B 1 41 ? -6.922 -22.453 -6.59 1 98.88 41 PHE B CA 1
ATOM 2198 C C . PHE B 1 41 ? -7.105 -21.812 -5.215 1 98.88 41 PHE B C 1
ATOM 2200 O O . PHE B 1 41 ? -7.934 -22.266 -4.422 1 98.88 41 PHE B O 1
ATOM 2207 N N . VAL B 1 42 ? -6.297 -20.812 -4.945 1 98.88 42 VAL B N 1
ATOM 2208 C CA . VAL B 1 42 ? -6.336 -20.047 -3.705 1 98.88 42 VAL B CA 1
ATOM 2209 C C . VAL B 1 42 ? -6.965 -18.688 -3.961 1 98.88 42 VAL B C 1
ATOM 2211 O O . VAL B 1 42 ? -6.281 -17.75 -4.391 1 98.88 42 VAL B O 1
ATOM 2214 N N . PRO B 1 43 ? -8.227 -18.484 -3.654 1 98.81 43 PRO B N 1
ATOM 2215 C CA . PRO B 1 43 ? -8.977 -17.297 -4.035 1 98.81 43 PRO B CA 1
ATOM 2216 C C . PRO B 1 43 ? -9.008 -16.234 -2.932 1 98.81 43 PRO B C 1
ATOM 2218 O O . PRO B 1 43 ? -9.953 -15.445 -2.846 1 98.81 43 PRO B O 1
ATOM 2221 N N . TYR B 1 44 ? -8 -16.156 -2.09 1 98.75 44 TYR B N 1
ATOM 2222 C CA . TYR B 1 44 ? -8.125 -15.477 -0.808 1 98.75 44 TYR B CA 1
ATOM 2223 C C . TYR B 1 44 ? -7.816 -13.992 -0.955 1 98.75 44 TYR B C 1
ATOM 2225 O O . TYR B 1 44 ? -7.926 -13.227 0.01 1 98.75 44 TYR B O 1
ATOM 2233 N N . ALA B 1 45 ? -7.527 -13.523 -2.188 1 98.44 45 ALA B N 1
ATOM 2234 C CA . ALA B 1 45 ? -7.277 -12.094 -2.402 1 98.44 45 ALA B CA 1
ATOM 2235 C C . ALA B 1 45 ? -8.586 -11.336 -2.59 1 98.44 45 ALA B C 1
ATOM 2237 O O . ALA B 1 45 ? -8.594 -10.102 -2.596 1 98.44 45 ALA B O 1
ATOM 2238 N N . LEU B 1 46 ? -9.648 -12.023 -2.797 1 98 46 LEU B N 1
ATOM 2239 C CA . LEU B 1 46 ? -10.969 -11.406 -2.943 1 98 46 LEU B CA 1
ATOM 2240 C C . LEU B 1 46 ? -11.938 -11.938 -1.89 1 98 46 LEU B C 1
ATOM 2242 O O . LEU B 1 46 ? -11.766 -13.055 -1.388 1 98 46 LEU B O 1
ATOM 2246 N N . THR B 1 47 ? -12.961 -11.164 -1.565 1 97.62 47 THR B N 1
ATOM 2247 C CA . THR B 1 47 ? -13.945 -11.562 -0.565 1 97.62 47 THR B CA 1
ATOM 2248 C C . THR B 1 47 ? -14.93 -12.578 -1.15 1 97.62 47 THR B C 1
ATOM 2250 O O . THR B 1 47 ? -15.352 -13.508 -0.461 1 97.62 47 THR B O 1
ATOM 2253 N N . ASP B 1 48 ? -15.344 -12.352 -2.389 1 97.31 48 ASP B N 1
ATOM 2254 C CA . ASP B 1 48 ? -16.203 -13.336 -3.047 1 97.31 48 ASP B CA 1
ATOM 2255 C C . ASP B 1 48 ? -15.367 -14.477 -3.633 1 97.31 48 ASP B C 1
ATOM 2257 O O . ASP B 1 48 ? -15.219 -14.578 -4.852 1 97.31 48 ASP B O 1
ATOM 2261 N N . GLN B 1 49 ? -15.008 -15.383 -2.803 1 98.31 49 GLN B N 1
ATOM 2262 C CA . GLN B 1 49 ? -14.062 -16.438 -3.139 1 98.31 49 GLN B CA 1
ATOM 2263 C C . GLN B 1 49 ? -14.703 -17.484 -4.059 1 98.31 49 GLN B C 1
ATOM 2265 O O . GLN B 1 49 ? -14.055 -17.984 -4.98 1 98.31 49 GLN B O 1
ATOM 2270 N N . LYS B 1 50 ? -15.922 -17.797 -3.855 1 98 50 LYS B N 1
ATOM 2271 C CA . LYS B 1 50 ? -16.625 -18.781 -4.672 1 98 50 LYS B CA 1
ATOM 2272 C C . LYS B 1 50 ? -16.688 -18.344 -6.129 1 98 50 LYS B C 1
ATOM 2274 O O . LYS B 1 50 ? -16.359 -19.109 -7.035 1 98 50 LYS B O 1
ATOM 2279 N N . ALA B 1 51 ? -17.156 -17.125 -6.309 1 98.31 51 ALA B N 1
ATOM 2280 C CA . ALA B 1 51 ? -17.234 -16.594 -7.664 1 98.31 51 ALA B CA 1
ATOM 2281 C C . ALA B 1 51 ? -15.852 -16.547 -8.32 1 98.31 51 ALA B C 1
ATOM 2283 O O . ALA B 1 51 ? -15.727 -16.797 -9.523 1 98.31 51 ALA B O 1
ATOM 2284 N N . TYR B 1 52 ? -14.875 -16.219 -7.555 1 98.38 52 TYR B N 1
ATOM 2285 C CA . TYR B 1 52 ? -13.508 -16.156 -8.062 1 98.38 52 TYR B CA 1
ATOM 2286 C C . TYR B 1 52 ? -13.031 -17.531 -8.523 1 98.38 52 TYR B C 1
ATOM 2288 O O . TYR B 1 52 ? -12.492 -17.672 -9.625 1 98.38 52 TYR B O 1
ATOM 2296 N N . THR B 1 53 ? -13.242 -18.484 -7.715 1 98.62 53 THR B N 1
ATOM 2297 C CA . THR B 1 53 ? -12.875 -19.859 -8.055 1 98.62 53 THR B CA 1
ATOM 2298 C C . THR B 1 53 ? -13.578 -20.312 -9.336 1 98.62 53 THR B C 1
ATOM 2300 O O . THR B 1 53 ? -12.961 -20.906 -10.211 1 98.62 53 THR B O 1
ATOM 2303 N N . GLN B 1 54 ? -14.82 -19.984 -9.414 1 98.44 54 GLN B N 1
ATOM 2304 C CA . GLN B 1 54 ? -15.586 -20.375 -10.594 1 98.44 54 GLN B CA 1
ATOM 2305 C C . GLN B 1 54 ? -15.008 -19.734 -11.859 1 98.44 54 GLN B C 1
ATOM 2307 O O . GLN B 1 54 ? -14.93 -20.391 -12.898 1 98.44 54 GLN B O 1
ATOM 2312 N N . ARG B 1 55 ? -14.672 -18.516 -11.781 1 98.19 55 ARG B N 1
ATOM 2313 C CA . ARG B 1 55 ? -14.094 -17.812 -12.922 1 98.19 55 ARG B CA 1
ATOM 2314 C C . ARG B 1 55 ? -12.82 -18.5 -13.398 1 98.19 55 ARG B C 1
ATOM 2316 O O .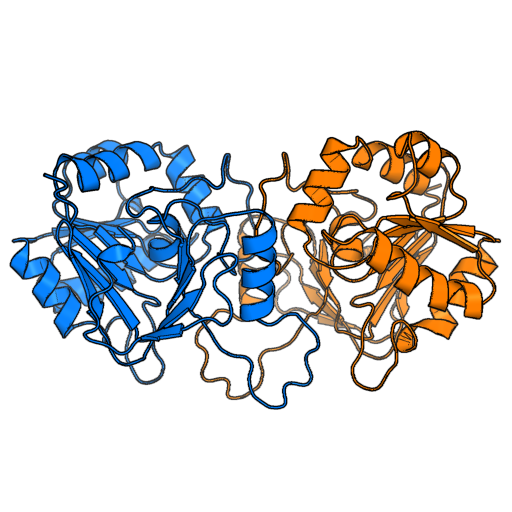 ARG B 1 55 ? -12.641 -18.719 -14.594 1 98.19 55 ARG B O 1
ATOM 2323 N N . VAL B 1 56 ? -11.914 -18.844 -12.508 1 98.62 56 VAL B N 1
ATOM 2324 C CA . VAL B 1 56 ? -10.641 -19.484 -12.836 1 98.62 56 VAL B CA 1
ATOM 2325 C C . VAL B 1 56 ? -10.891 -20.906 -13.336 1 98.62 56 VAL B C 1
ATOM 2327 O O . VAL B 1 56 ? -10.312 -21.328 -14.344 1 98.62 56 VAL B O 1
ATOM 2330 N N . ALA B 1 57 ? -11.766 -21.625 -12.672 1 98.44 57 ALA B N 1
ATOM 2331 C CA . ALA B 1 57 ? -12.078 -23 -13.031 1 98.44 57 ALA B CA 1
ATOM 2332 C C . ALA B 1 57 ? -12.609 -23.094 -14.453 1 98.44 57 ALA B C 1
ATOM 2334 O O . ALA B 1 57 ? -12.25 -24 -15.203 1 98.44 57 ALA B O 1
ATOM 2335 N N . THR B 1 58 ? -13.43 -22.172 -14.781 1 98.44 58 THR B N 1
ATOM 2336 C CA . THR B 1 58 ? -14.023 -22.156 -16.109 1 98.44 58 THR B CA 1
ATOM 2337 C C . THR B 1 58 ? -12.938 -22.125 -17.188 1 98.44 58 THR B C 1
ATOM 2339 O O . THR B 1 58 ? -12.992 -22.891 -18.156 1 98.44 58 THR B O 1
ATOM 2342 N N . VAL B 1 59 ? -11.961 -21.344 -17.031 1 98.56 59 VAL B N 1
ATOM 2343 C CA . VAL B 1 59 ? -10.891 -21.172 -18 1 98.56 59 VAL B CA 1
ATOM 2344 C C . VAL B 1 59 ? -10 -22.406 -18 1 98.56 59 VAL B C 1
ATOM 2346 O O . VAL B 1 59 ? -9.688 -22.953 -19.062 1 98.56 59 VAL B O 1
ATOM 2349 N N . LEU B 1 60 ? -9.578 -22.891 -16.828 1 98.56 60 LEU B N 1
ATOM 2350 C CA . LEU B 1 60 ? -8.672 -24.016 -16.719 1 98.56 60 LEU B CA 1
ATOM 2351 C C . LEU B 1 60 ? -9.32 -25.281 -17.266 1 98.56 60 LEU B C 1
ATOM 2353 O O . LEU B 1 60 ? -8.664 -26.094 -17.938 1 98.56 60 LEU B O 1
ATOM 2357 N N . GLU B 1 61 ? -10.57 -25.422 -17.016 1 98.38 61 GLU B N 1
ATOM 2358 C CA . GLU B 1 61 ? -11.289 -26.594 -17.516 1 98.38 61 GLU B CA 1
ATOM 2359 C C . GLU B 1 61 ? -11.359 -26.578 -19.047 1 98.38 61 GLU B C 1
ATOM 2361 O O . GLU B 1 61 ? -11.242 -27.625 -19.688 1 98.38 61 GLU B O 1
ATOM 2366 N N . ARG B 1 62 ? -11.539 -25.422 -19.562 1 98.06 62 ARG B N 1
ATOM 2367 C CA . ARG B 1 62 ? -11.516 -25.281 -21.016 1 98.06 62 ARG B CA 1
ATOM 2368 C C . ARG B 1 62 ? -10.172 -25.719 -21.578 1 98.06 62 ARG B C 1
ATOM 2370 O O . ARG B 1 62 ? -10.102 -26.219 -22.703 1 98.06 62 ARG B O 1
ATOM 2377 N N . TRP B 1 63 ? -9.148 -25.516 -20.828 1 98.25 63 TRP B N 1
ATOM 2378 C CA . TRP B 1 63 ? -7.801 -25.844 -21.266 1 98.25 63 TRP B CA 1
ATOM 2379 C C . TRP B 1 63 ? -7.465 -27.297 -20.938 1 98.25 63 TRP B C 1
ATOM 2381 O O . TRP B 1 63 ? -6.352 -27.766 -21.203 1 98.25 63 TRP B O 1
ATOM 2391 N N . GLY B 1 64 ? -8.391 -28.047 -20.25 1 98.25 64 GLY B N 1
ATOM 2392 C CA . GLY B 1 64 ? -8.211 -29.469 -20 1 98.25 64 GLY B CA 1
ATOM 2393 C C . GLY B 1 64 ? -7.68 -29.781 -18.625 1 98.25 64 GLY B C 1
ATOM 2394 O O . GLY B 1 64 ? -7.199 -30.891 -18.359 1 98.25 64 GLY B O 1
ATOM 2395 N N . PHE B 1 65 ? -7.727 -28.844 -17.719 1 98.75 65 PHE B N 1
ATOM 2396 C CA . PHE B 1 65 ? -7.258 -29.047 -16.344 1 98.75 65 PHE B CA 1
ATOM 2397 C C . PHE B 1 65 ? -8.406 -28.906 -15.352 1 98.75 65 PHE B C 1
ATOM 2399 O O . PHE B 1 65 ? -9.258 -28.031 -15.508 1 98.75 65 PHE B O 1
ATOM 2406 N N . GLY B 1 66 ? -8.445 -29.844 -14.383 1 98.38 66 GLY B N 1
ATOM 2407 C CA . GLY B 1 66 ? -9.359 -29.625 -13.273 1 98.38 66 GLY B CA 1
ATOM 2408 C C . GLY B 1 66 ? -8.977 -28.453 -12.391 1 98.38 66 GLY B C 1
ATOM 2409 O O . GLY B 1 66 ? -7.816 -28.031 -12.391 1 98.38 66 GLY B O 1
ATOM 2410 N N . CYS B 1 67 ? -9.906 -27.953 -11.648 1 98.06 67 CYS B N 1
ATOM 2411 C CA . CYS B 1 67 ? -9.664 -26.844 -10.719 1 98.06 67 CYS B CA 1
ATOM 2412 C C . CYS B 1 67 ? -10.562 -26.953 -9.5 1 98.06 67 CYS B C 1
ATOM 2414 O O . CYS B 1 67 ? -11.789 -27.031 -9.633 1 98.06 67 CYS B O 1
ATOM 2416 N N . VAL B 1 68 ? -9.992 -26.953 -8.375 1 97.31 68 VAL B N 1
ATOM 2417 C CA . VAL B 1 68 ? -10.734 -26.953 -7.121 1 97.31 68 VAL B CA 1
ATOM 2418 C C . VAL B 1 68 ? -10.273 -25.797 -6.242 1 97.31 68 VAL B C 1
ATOM 2420 O O . VAL B 1 68 ? -9.07 -25.578 -6.082 1 97.31 68 VAL B O 1
ATOM 2423 N N . GLY B 1 69 ? -11.172 -25.062 -5.664 1 98.19 69 GLY B N 1
ATOM 2424 C CA . GLY B 1 69 ? -10.836 -23.906 -4.844 1 98.19 69 GLY B CA 1
ATOM 2425 C C . GLY B 1 69 ? -10.711 -24.234 -3.369 1 98.19 69 GLY B C 1
ATOM 2426 O O . GLY B 1 69 ? -11.422 -25.109 -2.861 1 98.19 69 GLY B O 1
ATOM 2427 N N . LEU B 1 70 ? -9.844 -23.484 -2.719 1 98.25 70 LEU B N 1
ATOM 2428 C CA . LEU B 1 70 ? -9.688 -23.656 -1.279 1 98.25 70 LEU B CA 1
ATOM 2429 C C . LEU B 1 70 ? -10.906 -23.125 -0.533 1 98.25 70 LEU B C 1
ATOM 2431 O O . LEU B 1 70 ? -11.086 -23.406 0.653 1 98.25 70 LEU B O 1
ATOM 2435 N N . ASP B 1 71 ? -11.695 -22.266 -1.184 1 94.62 71 ASP B N 1
ATOM 2436 C CA . ASP B 1 71 ? -12.898 -21.719 -0.556 1 94.62 71 ASP B CA 1
ATOM 2437 C C . ASP B 1 71 ? -13.859 -22.828 -0.144 1 94.62 71 ASP B C 1
ATOM 2439 O O . ASP B 1 71 ? -14.656 -22.656 0.778 1 94.62 71 ASP B O 1
ATOM 2443 N N . ALA B 1 72 ? -13.742 -23.969 -0.792 1 88.38 72 ALA B N 1
ATOM 2444 C CA . ALA B 1 72 ? -14.703 -25.047 -0.586 1 88.38 72 ALA B CA 1
ATOM 2445 C C . ALA B 1 72 ? -14.109 -26.141 0.311 1 88.38 72 ALA B C 1
ATOM 2447 O O . ALA B 1 72 ? -14.758 -27.156 0.564 1 88.38 72 ALA B O 1
ATOM 2448 N N . THR B 1 73 ? -12.984 -25.875 0.822 1 91.38 73 THR B N 1
ATOM 2449 C CA . THR B 1 73 ? -12.328 -26.969 1.548 1 91.38 73 THR B CA 1
ATOM 2450 C C . THR B 1 73 ? -12.438 -26.75 3.055 1 91.38 73 THR B C 1
ATOM 2452 O O . THR B 1 73 ? -12.422 -25.609 3.523 1 91.38 73 THR B O 1
ATOM 2455 N N . VAL B 1 74 ? -12.484 -27.844 3.824 1 91.56 74 VAL B N 1
ATOM 2456 C CA . VAL B 1 74 ? -12.555 -27.812 5.281 1 91.56 74 VAL B CA 1
ATOM 2457 C C . VAL B 1 74 ? -11.156 -27.672 5.867 1 91.56 74 VAL B C 1
ATOM 2459 O O . VAL B 1 74 ? -10.969 -27.016 6.898 1 91.56 74 VAL B O 1
ATOM 2462 N N . ASP B 1 75 ? -10.203 -28.266 5.18 1 97.12 75 ASP B N 1
ATOM 2463 C CA . ASP B 1 75 ? -8.812 -28.25 5.629 1 97.12 75 ASP B CA 1
ATOM 2464 C C . ASP B 1 75 ? -7.883 -27.75 4.527 1 97.12 75 ASP B C 1
ATOM 2466 O O . ASP B 1 75 ? -7.309 -28.547 3.779 1 97.12 75 ASP B O 1
ATOM 2470 N N . PRO B 1 76 ? -7.746 -26.438 4.516 1 97.88 76 PRO B N 1
ATOM 2471 C CA . PRO B 1 76 ? -6.934 -25.859 3.443 1 97.88 76 PRO B CA 1
ATOM 2472 C C . PRO B 1 76 ? -5.488 -26.359 3.459 1 97.88 76 PRO B C 1
ATOM 2474 O O . PRO B 1 76 ? -4.871 -26.516 2.402 1 97.88 76 PRO B O 1
ATOM 2477 N N . VAL B 1 77 ? -4.926 -26.609 4.605 1 98.44 77 VAL B N 1
ATOM 2478 C CA . VAL B 1 77 ? -3.551 -27.094 4.707 1 98.44 77 VAL B CA 1
ATOM 2479 C C . VAL B 1 77 ? -3.436 -28.469 4.051 1 98.44 77 VAL B C 1
ATOM 2481 O O . VAL B 1 77 ? -2.518 -28.719 3.266 1 98.44 77 VAL B O 1
ATOM 2484 N N . ARG B 1 78 ? -4.336 -29.344 4.332 1 97.75 78 ARG B N 1
ATOM 2485 C CA . ARG B 1 78 ? -4.324 -30.672 3.719 1 97.75 78 ARG B CA 1
ATOM 2486 C C . ARG B 1 78 ? -4.488 -30.578 2.205 1 97.75 78 ARG B C 1
ATOM 2488 O O . ARG B 1 78 ? -3.822 -31.297 1.457 1 97.75 78 ARG B O 1
ATOM 2495 N N . ALA B 1 79 ? -5.406 -29.719 1.789 1 97.88 79 ALA B N 1
ATOM 2496 C CA . ALA B 1 79 ? -5.621 -29.531 0.357 1 97.88 79 ALA B CA 1
ATOM 2497 C C . ALA B 1 79 ? -4.328 -29.109 -0.339 1 97.88 79 ALA B C 1
ATOM 2499 O O . ALA B 1 79 ? -4.012 -29.609 -1.423 1 97.88 79 ALA B O 1
ATOM 2500 N N . VAL B 1 80 ? -3.59 -28.234 0.265 1 98.44 80 VAL B N 1
ATOM 2501 C CA . VAL B 1 80 ? -2.318 -27.766 -0.276 1 98.44 80 VAL B CA 1
ATOM 2502 C C . VAL B 1 80 ? -1.302 -28.906 -0.271 1 98.44 80 VAL B C 1
ATOM 2504 O O . VAL B 1 80 ? -0.557 -29.078 -1.237 1 98.44 80 VAL B O 1
ATOM 2507 N N . GLN B 1 81 ? -1.308 -29.672 0.767 1 97.62 81 GLN B N 1
ATOM 2508 C CA . GLN B 1 81 ? -0.363 -30.781 0.902 1 97.62 81 GLN B CA 1
ATOM 2509 C C . GLN B 1 81 ? -0.597 -31.828 -0.171 1 97.62 81 GLN B C 1
ATOM 2511 O O . GLN B 1 81 ? 0.338 -32.531 -0.587 1 97.62 81 GLN B O 1
ATOM 2516 N N . GLU B 1 82 ? -1.762 -31.906 -0.66 1 96.94 82 GLU B N 1
ATOM 2517 C CA . GLU B 1 82 ? -2.111 -32.938 -1.631 1 96.94 82 GLU B CA 1
ATOM 2518 C C . GLU B 1 82 ? -2.193 -32.375 -3.041 1 96.94 82 GLU B C 1
ATOM 2520 O O . GLU B 1 82 ? -2.443 -33.094 -4 1 96.94 82 GLU B O 1
ATOM 2525 N N . ALA B 1 83 ? -1.996 -31.141 -3.191 1 98.06 83 ALA B N 1
ATOM 2526 C CA . ALA B 1 83 ? -2.18 -30.453 -4.469 1 98.06 83 ALA B CA 1
ATOM 2527 C C . ALA B 1 83 ? -1.131 -30.891 -5.484 1 98.06 83 ALA B C 1
ATOM 2529 O O . ALA B 1 83 ? 0.039 -31.078 -5.137 1 98.06 83 ALA B O 1
ATOM 2530 N N . GLN B 1 84 ? -1.542 -31.031 -6.742 1 98.44 84 GLN B N 1
ATOM 2531 C CA . GLN B 1 84 ? -0.617 -31.25 -7.852 1 98.44 84 GLN B CA 1
ATOM 2532 C C . GLN B 1 84 ? -0.005 -29.938 -8.328 1 98.44 84 GLN B C 1
ATOM 2534 O O . GLN B 1 84 ? 1.104 -29.938 -8.867 1 98.44 84 GLN B O 1
ATOM 2539 N N . ALA B 1 85 ? -0.742 -28.906 -8.195 1 98.81 85 ALA B N 1
ATOM 2540 C CA . ALA B 1 85 ? -0.347 -27.531 -8.492 1 98.81 85 ALA B CA 1
ATOM 2541 C C . ALA B 1 85 ? -1.149 -26.531 -7.66 1 98.81 85 ALA B C 1
ATOM 2543 O O . ALA B 1 85 ? -2.297 -26.797 -7.297 1 98.81 85 ALA B O 1
ATOM 2544 N N . ILE B 1 86 ? -0.525 -25.453 -7.348 1 98.94 86 ILE B N 1
ATOM 2545 C CA . ILE B 1 86 ? -1.153 -24.406 -6.559 1 98.94 86 ILE B CA 1
ATOM 2546 C C . ILE B 1 86 ? -1.216 -23.109 -7.379 1 98.94 86 ILE B C 1
ATOM 2548 O O . ILE B 1 86 ? -0.207 -22.672 -7.938 1 98.94 86 ILE B O 1
ATOM 2552 N N . TYR B 1 87 ? -2.383 -22.531 -7.559 1 98.94 87 TYR B N 1
ATOM 2553 C CA . TYR B 1 87 ? -2.572 -21.25 -8.242 1 98.94 87 TYR B CA 1
ATOM 2554 C C . TYR B 1 87 ? -3.15 -20.203 -7.297 1 98.94 87 TYR B C 1
ATOM 2556 O O . TYR B 1 87 ? -4.301 -20.328 -6.859 1 98.94 87 TYR B O 1
ATOM 2564 N N . ILE B 1 88 ? -2.371 -19.219 -6.977 1 98.94 88 ILE B N 1
ATOM 2565 C CA . ILE B 1 88 ? -2.865 -18.125 -6.164 1 98.94 88 ILE B CA 1
ATOM 2566 C C . ILE B 1 88 ? -3.25 -16.953 -7.07 1 98.94 88 ILE B C 1
ATOM 2568 O O . ILE B 1 88 ? -2.42 -16.438 -7.824 1 98.94 88 ILE B O 1
ATOM 2572 N N . GLY B 1 89 ? -4.457 -16.5 -6.953 1 98.56 89 GLY B N 1
ATOM 2573 C CA . GLY B 1 89 ? -5.023 -15.469 -7.82 1 98.56 89 GLY B CA 1
ATOM 2574 C C . GLY B 1 89 ? -4.738 -14.062 -7.344 1 98.56 89 GLY B C 1
ATOM 2575 O O . GLY B 1 89 ? -4.172 -13.867 -6.266 1 98.56 89 GLY B O 1
ATOM 2576 N N . GLY B 1 90 ? -5.18 -13.109 -8.227 1 97.81 90 GLY B N 1
ATOM 2577 C CA . GLY B 1 90 ? -4.984 -11.695 -7.945 1 97.81 90 GLY B CA 1
ATOM 2578 C C . GLY B 1 90 ? -6.047 -11.117 -7.027 1 97.81 90 GLY B C 1
ATOM 2579 O O . GLY B 1 90 ? -6.961 -11.82 -6.602 1 97.81 90 GLY B O 1
ATOM 2580 N N . GLY B 1 91 ? -5.938 -9.773 -6.824 1 97.5 91 GLY B N 1
ATOM 2581 C CA . GLY B 1 91 ? -6.754 -9.031 -5.875 1 97.5 91 GLY B CA 1
ATOM 2582 C C . GLY B 1 91 ? -5.934 -8.195 -4.914 1 97.5 91 GLY B C 1
ATOM 2583 O O . GLY B 1 91 ? -4.941 -7.574 -5.309 1 97.5 91 GLY B O 1
ATOM 2584 N N . ASN B 1 92 ? -6.398 -8.18 -3.678 1 98.25 92 ASN B N 1
ATOM 2585 C CA . ASN B 1 92 ? -5.676 -7.371 -2.699 1 98.25 92 ASN B CA 1
ATOM 2586 C C . ASN B 1 92 ? -4.59 -8.18 -1.996 1 98.25 92 ASN B C 1
ATOM 2588 O O . ASN B 1 92 ? -4.887 -9.172 -1.323 1 98.25 92 ASN B O 1
ATOM 2592 N N . THR B 1 93 ? -3.426 -7.719 -2.061 1 98.75 93 THR B N 1
ATOM 2593 C CA . THR B 1 93 ? -2.258 -8.453 -1.583 1 98.75 93 THR B CA 1
ATOM 2594 C C . THR B 1 93 ? -2.289 -8.586 -0.063 1 98.75 93 THR B C 1
ATOM 2596 O O . THR B 1 93 ? -1.916 -9.625 0.481 1 98.75 93 THR B O 1
ATOM 2599 N N . PHE B 1 94 ? -2.719 -7.551 0.664 1 98.88 94 PHE B N 1
ATOM 2600 C CA . PHE B 1 94 ? -2.746 -7.582 2.121 1 98.88 94 PHE B CA 1
ATOM 2601 C C . PHE B 1 94 ? -3.781 -8.586 2.621 1 98.88 94 PHE B C 1
ATOM 2603 O O . PHE B 1 94 ? -3.508 -9.359 3.535 1 98.88 94 PHE B O 1
ATOM 2610 N N . LEU B 1 95 ? -4.93 -8.5 2.029 1 98.88 95 LEU B N 1
ATOM 2611 C CA . LEU B 1 95 ? -5.965 -9.477 2.381 1 98.88 95 LEU B CA 1
ATOM 2612 C C . LEU B 1 95 ? -5.484 -10.898 2.115 1 98.88 95 LEU B C 1
ATOM 2614 O O . LEU B 1 95 ? -5.676 -11.789 2.947 1 98.88 95 LEU B O 1
ATOM 2618 N N . LEU B 1 96 ? -4.906 -11.078 0.984 1 98.88 96 LEU B N 1
ATOM 2619 C CA . LEU B 1 96 ? -4.367 -12.383 0.608 1 98.88 96 LEU B CA 1
ATOM 2620 C C . LEU B 1 96 ? -3.367 -12.875 1.649 1 98.88 96 LEU B C 1
ATOM 2622 O O . LEU B 1 96 ? -3.527 -13.969 2.197 1 98.88 96 LEU B O 1
ATOM 2626 N N . LEU B 1 97 ? -2.348 -12.102 1.955 1 98.94 97 LEU B N 1
ATOM 2627 C CA . LEU B 1 97 ? -1.291 -12.531 2.865 1 98.94 97 LEU B CA 1
ATOM 2628 C C . LEU B 1 97 ? -1.845 -12.781 4.262 1 98.94 97 LEU B C 1
ATOM 2630 O O . LEU B 1 97 ? -1.499 -13.781 4.902 1 98.94 97 LEU B O 1
ATOM 2634 N N . ARG B 1 98 ? -2.67 -11.852 4.727 1 98.88 98 ARG B N 1
ATOM 2635 C CA . ARG B 1 98 ? -3.281 -12.039 6.039 1 98.88 98 ARG B CA 1
ATOM 2636 C C . ARG B 1 98 ? -4.016 -13.375 6.121 1 98.88 98 ARG B C 1
ATOM 2638 O O . ARG B 1 98 ? -3.871 -14.109 7.098 1 98.88 98 ARG B O 1
ATOM 2645 N N . THR B 1 99 ? -4.766 -13.672 5.102 1 98.75 99 THR B N 1
ATOM 2646 C CA . THR B 1 99 ? -5.547 -14.906 5.09 1 98.75 99 THR B CA 1
ATOM 2647 C C . THR B 1 99 ? -4.637 -16.125 5.004 1 98.75 99 THR B C 1
ATOM 2649 O O . THR B 1 99 ? -4.891 -17.141 5.652 1 98.75 99 THR B O 1
ATOM 2652 N N . LEU B 1 100 ? -3.572 -16.062 4.199 1 98.94 100 LEU B N 1
ATOM 2653 C CA . LEU B 1 100 ? -2.615 -17.156 4.121 1 98.94 100 LEU B CA 1
ATOM 2654 C C . LEU B 1 100 ? -2.023 -17.453 5.496 1 98.94 100 LEU B C 1
ATOM 2656 O O . LEU B 1 100 ? -1.885 -18.625 5.875 1 98.94 100 LEU B O 1
ATOM 2660 N N . TYR B 1 101 ? -1.642 -16.422 6.254 1 98.88 101 TYR B N 1
ATOM 2661 C CA . TYR B 1 101 ? -1.118 -16.609 7.602 1 98.88 101 TYR B CA 1
ATOM 2662 C C . TYR B 1 101 ? -2.182 -17.203 8.523 1 98.88 101 TYR B C 1
ATOM 2664 O O . TYR B 1 101 ? -1.914 -18.141 9.266 1 98.88 101 TYR B O 1
ATOM 2672 N N . GLU B 1 102 ? -3.34 -16.641 8.461 1 98.25 102 GLU B N 1
ATOM 2673 C CA . GLU B 1 102 ? -4.434 -17.078 9.328 1 98.25 102 GLU B CA 1
ATOM 2674 C C . GLU B 1 102 ? -4.742 -18.562 9.125 1 98.25 102 GLU B C 1
ATOM 2676 O O . GLU B 1 102 ? -5.047 -19.266 10.086 1 98.25 102 GLU B O 1
ATOM 2681 N N . LYS B 1 103 ? -4.672 -18.969 7.883 1 98.25 103 LYS B N 1
ATOM 2682 C CA . LYS B 1 103 ? -5.031 -20.344 7.555 1 98.25 103 LYS B CA 1
ATOM 2683 C C . LYS B 1 103 ? -3.807 -21.25 7.586 1 98.25 103 LYS B C 1
ATOM 2685 O O . LYS B 1 103 ? -3.877 -22.422 7.164 1 98.25 103 LYS B O 1
ATOM 2690 N N . GLN B 1 104 ? -2.674 -20.703 8 1 98.31 104 GLN B N 1
ATOM 2691 C CA . GLN B 1 104 ? -1.428 -21.453 8.156 1 98.31 104 GLN B CA 1
ATOM 2692 C C . GLN B 1 104 ? -0.96 -22.031 6.828 1 98.31 104 GLN B C 1
ATOM 2694 O O . GLN B 1 104 ? -0.512 -23.172 6.762 1 98.31 104 GLN B O 1
ATOM 2699 N N . LEU B 1 105 ? -1.093 -21.25 5.844 1 98.88 105 LEU B N 1
ATOM 2700 C CA . LEU B 1 105 ? -0.804 -21.75 4.5 1 98.88 105 LEU B CA 1
ATOM 2701 C C . LEU B 1 105 ? 0.569 -21.281 4.031 1 98.88 105 LEU B C 1
ATOM 2703 O O . LEU B 1 105 ? 1.121 -21.812 3.07 1 98.88 105 LEU B O 1
ATOM 2707 N N . VAL B 1 106 ? 1.181 -20.25 4.664 1 98.88 106 VAL B N 1
ATOM 2708 C CA . VAL B 1 106 ? 2.453 -19.703 4.211 1 98.88 106 VAL B CA 1
ATOM 2709 C C . VAL B 1 106 ? 3.525 -20.797 4.234 1 98.88 106 VAL B C 1
ATOM 2711 O O . VAL B 1 106 ? 4.133 -21.094 3.207 1 98.88 106 VAL B O 1
ATOM 2714 N N . THR B 1 107 ? 3.688 -21.422 5.352 1 98.06 107 THR B N 1
ATOM 2715 C CA . THR B 1 107 ? 4.703 -22.469 5.492 1 98.06 107 THR B CA 1
ATOM 2716 C C . THR B 1 107 ? 4.348 -23.688 4.656 1 98.06 107 THR B C 1
ATOM 2718 O O . THR B 1 107 ? 5.219 -24.297 4.031 1 98.06 107 THR B O 1
ATOM 2721 N N . ALA B 1 108 ? 3.08 -24.047 4.609 1 98.56 108 ALA B N 1
ATOM 2722 C CA . ALA B 1 108 ? 2.631 -25.234 3.871 1 98.56 108 ALA B CA 1
ATOM 2723 C C . ALA B 1 108 ? 2.932 -25.094 2.381 1 98.56 108 ALA B C 1
ATOM 2725 O O . ALA B 1 108 ? 3.473 -26 1.761 1 98.56 108 ALA B O 1
ATOM 2726 N N . ILE B 1 109 ? 2.605 -23.969 1.824 1 98.81 109 ILE B N 1
ATOM 2727 C CA . ILE B 1 109 ? 2.828 -23.734 0.4 1 98.81 109 ILE B CA 1
ATOM 2728 C C . ILE B 1 109 ? 4.328 -23.703 0.111 1 98.81 109 ILE B C 1
ATOM 2730 O O . ILE B 1 109 ? 4.797 -24.312 -0.849 1 98.81 109 ILE B O 1
ATOM 2734 N N . ARG B 1 110 ? 5.047 -22.969 0.932 1 98.38 110 ARG B N 1
ATOM 2735 C CA . ARG B 1 110 ? 6.492 -22.859 0.755 1 98.38 110 ARG B CA 1
ATOM 2736 C C . ARG B 1 110 ? 7.141 -24.25 0.717 1 98.38 110 ARG B C 1
ATOM 2738 O O . ARG B 1 110 ? 7.941 -24.531 -0.177 1 98.38 110 ARG B O 1
ATOM 2745 N N . GLU B 1 111 ? 6.781 -25.016 1.638 1 97.25 111 GLU B N 1
ATOM 2746 C CA . GLU B 1 111 ? 7.34 -26.359 1.724 1 97.25 111 GLU B CA 1
ATOM 2747 C C . GLU B 1 111 ? 7.004 -27.172 0.48 1 97.25 111 GLU B C 1
ATOM 2749 O O . GLU B 1 111 ? 7.875 -27.844 -0.093 1 97.25 111 GLU B O 1
ATOM 2754 N N . ARG B 1 112 ? 5.789 -27.172 0.064 1 97.75 112 ARG B N 1
ATOM 2755 C CA . ARG B 1 112 ? 5.348 -27.953 -1.092 1 97.75 112 ARG B CA 1
ATOM 2756 C C . ARG B 1 112 ? 6.105 -27.531 -2.35 1 97.75 112 ARG B C 1
ATOM 2758 O O . ARG B 1 112 ? 6.516 -28.391 -3.141 1 97.75 112 ARG B O 1
ATOM 2765 N N . VAL B 1 113 ? 6.309 -26.281 -2.488 1 98.44 113 VAL B N 1
ATOM 2766 C CA . VAL B 1 113 ? 6.898 -25.75 -3.713 1 98.44 113 VAL B CA 1
ATOM 2767 C C . VAL B 1 113 ? 8.414 -25.953 -3.689 1 98.44 113 VAL B C 1
ATOM 2769 O O . VAL B 1 113 ? 8.992 -26.453 -4.652 1 98.44 113 VAL B O 1
ATOM 2772 N N . LEU B 1 114 ? 9.039 -25.641 -2.562 1 97.5 114 LEU B N 1
ATOM 2773 C CA . LEU B 1 114 ? 10.5 -25.625 -2.533 1 97.5 114 LEU B CA 1
ATOM 2774 C C . LEU B 1 114 ? 11.047 -27.031 -2.275 1 97.5 114 LEU B C 1
ATOM 2776 O O . LEU B 1 114 ? 12.102 -27.406 -2.789 1 97.5 114 LEU B O 1
ATOM 2780 N N . GLU B 1 115 ? 10.336 -27.812 -1.481 1 95.75 115 GLU B N 1
ATOM 2781 C CA . GLU B 1 115 ? 10.867 -29.109 -1.071 1 95.75 115 GLU B CA 1
ATOM 2782 C C . GLU B 1 115 ? 10.336 -30.219 -1.954 1 95.75 115 GLU B C 1
ATOM 2784 O O . GLU B 1 115 ? 11.016 -31.234 -2.176 1 95.75 115 GLU B O 1
ATOM 2789 N N . HIS B 1 116 ? 9.141 -30.062 -2.453 1 95.5 116 HIS B N 1
ATOM 2790 C CA . HIS B 1 116 ? 8.531 -31.172 -3.186 1 95.5 116 HIS B CA 1
ATOM 2791 C C . HIS B 1 116 ? 8.367 -30.828 -4.664 1 95.5 116 HIS B C 1
ATOM 2793 O O . HIS B 1 116 ? 7.906 -31.656 -5.449 1 95.5 116 HIS B O 1
ATOM 2799 N N . GLY B 1 117 ? 8.664 -29.641 -5.023 1 96.94 117 GLY B N 1
ATOM 2800 C CA . GLY B 1 117 ? 8.656 -29.266 -6.426 1 96.94 117 GLY B CA 1
ATOM 2801 C C . GLY B 1 117 ? 7.266 -29.094 -6.996 1 96.94 117 GLY B C 1
ATOM 2802 O O . GLY B 1 117 ? 7.07 -29.172 -8.211 1 96.94 117 GLY B O 1
ATOM 2803 N N . VAL B 1 118 ? 6.297 -28.906 -6.168 1 98.25 118 VAL B N 1
ATOM 2804 C CA . VAL B 1 118 ? 4.934 -28.688 -6.629 1 98.25 118 VAL B CA 1
ATOM 2805 C C . VAL B 1 118 ? 4.855 -27.375 -7.41 1 98.25 118 VAL B C 1
ATOM 2807 O O . VAL B 1 118 ? 5.324 -26.328 -6.938 1 98.25 118 VAL B O 1
ATOM 2810 N N . PRO B 1 119 ? 4.223 -27.422 -8.633 1 98.81 119 PRO B N 1
ATOM 2811 C CA . PRO B 1 119 ? 4.133 -26.203 -9.438 1 98.81 119 PRO B CA 1
ATOM 2812 C C . PRO B 1 119 ? 3.299 -25.125 -8.773 1 98.81 119 PRO B C 1
ATOM 2814 O O . PRO B 1 119 ? 2.258 -25.406 -8.18 1 98.81 119 PRO B O 1
ATOM 2817 N N . TYR B 1 120 ? 3.826 -23.938 -8.859 1 98.94 120 TYR B N 1
ATOM 2818 C CA . TYR B 1 120 ? 3.152 -22.766 -8.336 1 98.94 120 TYR B CA 1
ATOM 2819 C C . TYR B 1 120 ? 2.861 -21.75 -9.445 1 98.94 120 TYR B C 1
ATOM 2821 O O . TYR B 1 120 ? 3.742 -21.438 -10.25 1 98.94 120 TYR B O 1
ATOM 2829 N N . ILE B 1 121 ? 1.635 -21.297 -9.508 1 98.94 121 ILE B N 1
ATOM 2830 C CA . ILE B 1 121 ? 1.208 -20.234 -10.406 1 98.94 121 ILE B CA 1
ATOM 2831 C C . ILE B 1 121 ? 0.731 -19.031 -9.602 1 98.94 121 ILE B C 1
ATOM 2833 O O . ILE B 1 121 ? -0.048 -19.172 -8.656 1 98.94 121 ILE B O 1
ATOM 2837 N N . GLY B 1 122 ? 1.225 -17.891 -9.914 1 98.88 122 GLY B N 1
ATOM 2838 C CA . GLY B 1 122 ? 0.745 -16.656 -9.32 1 98.88 122 GLY B CA 1
ATOM 2839 C C . GLY B 1 122 ? 0.353 -15.617 -10.352 1 98.88 122 GLY B C 1
ATOM 2840 O O . GLY B 1 122 ? 1.01 -15.477 -11.391 1 98.88 122 GLY B O 1
ATOM 2841 N N . SER B 1 123 ? -0.669 -14.906 -10.109 1 98.5 123 SER B N 1
ATOM 2842 C CA . SER B 1 123 ? -1.028 -13.734 -10.898 1 98.5 123 SER B CA 1
ATOM 2843 C C . SER B 1 123 ? -1.176 -12.5 -10.016 1 98.5 123 SER B C 1
ATOM 2845 O O . SER B 1 123 ? -1.813 -12.555 -8.961 1 98.5 123 SER B O 1
ATOM 2847 N N . SER B 1 124 ? -0.638 -11.367 -10.398 1 97.88 124 SER B N 1
ATOM 2848 C CA . SER B 1 124 ? -0.781 -10.109 -9.68 1 97.88 124 SER B CA 1
ATOM 2849 C C . SER B 1 124 ? -0.402 -10.266 -8.211 1 97.88 124 SER B C 1
ATOM 2851 O O . SER B 1 124 ? 0.729 -10.648 -7.895 1 97.88 124 SER B O 1
ATOM 2853 N N . ALA B 1 125 ? -1.377 -10.258 -7.301 1 98.69 125 ALA B N 1
ATOM 2854 C CA . ALA B 1 125 ? -1.11 -10.43 -5.875 1 98.69 125 ALA B CA 1
ATOM 2855 C C . ALA B 1 125 ? -0.494 -11.797 -5.594 1 98.69 125 ALA B C 1
ATOM 2857 O O . ALA B 1 125 ? 0.355 -11.93 -4.707 1 98.69 125 ALA B O 1
ATOM 2858 N N . GLY B 1 126 ? -0.915 -12.797 -6.328 1 98.88 126 GLY B N 1
ATOM 2859 C CA . GLY B 1 126 ? -0.344 -14.125 -6.18 1 98.88 126 GLY B CA 1
ATOM 2860 C C . GLY B 1 126 ? 1.123 -14.188 -6.559 1 98.88 126 GLY B C 1
ATOM 2861 O O . GLY B 1 126 ? 1.877 -14.992 -6.012 1 98.88 126 GLY B O 1
ATOM 2862 N N . THR B 1 127 ? 1.473 -13.398 -7.539 1 98.88 127 THR B N 1
ATOM 2863 C CA . THR B 1 127 ? 2.877 -13.258 -7.91 1 98.88 127 THR B CA 1
ATOM 2864 C C . THR B 1 127 ? 3.639 -12.461 -6.855 1 98.88 127 THR B C 1
ATOM 2866 O O . THR B 1 127 ? 4.762 -12.82 -6.492 1 98.88 127 THR B O 1
ATOM 2869 N N . ASN B 1 128 ? 3.049 -11.484 -6.352 1 98.88 128 ASN B N 1
ATOM 2870 C CA . ASN B 1 128 ? 3.684 -10.664 -5.32 1 98.88 128 ASN B CA 1
ATOM 2871 C C . ASN B 1 128 ? 4.02 -11.492 -4.082 1 98.88 128 ASN B C 1
ATOM 2873 O O . ASN B 1 128 ? 5.152 -11.453 -3.592 1 98.88 128 ASN B O 1
ATOM 2877 N N . VAL B 1 129 ? 3.111 -12.32 -3.594 1 98.94 129 VAL B N 1
ATOM 2878 C CA . VAL B 1 129 ? 3.309 -13.055 -2.346 1 98.94 129 VAL B CA 1
ATOM 2879 C C . VAL B 1 129 ? 4.27 -14.219 -2.574 1 98.94 129 VAL B C 1
ATOM 2881 O O . VAL B 1 129 ? 4.758 -14.82 -1.617 1 98.94 129 VAL B O 1
ATOM 2884 N N . ALA B 1 130 ? 4.527 -14.578 -3.834 1 98.94 130 ALA B N 1
ATOM 2885 C CA . ALA B 1 130 ? 5.5 -15.633 -4.109 1 98.94 130 ALA B CA 1
ATOM 2886 C C . ALA B 1 130 ? 6.906 -15.203 -3.709 1 98.94 130 ALA B C 1
ATOM 2888 O O . ALA B 1 130 ? 7.801 -16.031 -3.553 1 98.94 130 ALA B O 1
ATOM 2889 N N . THR B 1 131 ? 7.141 -13.938 -3.561 1 98.88 131 THR B N 1
ATOM 2890 C CA . THR B 1 131 ? 8.469 -13.367 -3.373 1 98.88 131 THR B CA 1
ATOM 2891 C C . THR B 1 131 ? 8.82 -13.289 -1.89 1 98.88 131 THR B C 1
ATOM 2893 O O . THR B 1 131 ? 8.109 -13.844 -1.049 1 98.88 131 THR B O 1
ATOM 2896 N N . CYS B 1 132 ? 9.945 -12.695 -1.575 1 98.75 132 CYS B N 1
ATOM 2897 C CA . CYS B 1 132 ? 10.453 -12.703 -0.21 1 98.75 132 CYS B CA 1
ATOM 2898 C C . CYS B 1 132 ? 9.57 -11.875 0.712 1 98.75 132 CYS B C 1
ATOM 2900 O O . CYS B 1 132 ? 9.469 -12.164 1.907 1 98.75 132 CYS B O 1
ATOM 2902 N N . SER B 1 133 ? 8.883 -10.852 0.164 1 98.88 133 SER B N 1
ATOM 2903 C CA . SER B 1 133 ? 7.984 -10 0.934 1 98.88 133 SER B CA 1
ATOM 2904 C C . SER B 1 133 ? 7.012 -9.258 0.023 1 98.88 133 SER B C 1
ATOM 2906 O O . SER B 1 133 ? 7.223 -9.18 -1.189 1 98.88 133 SER B O 1
ATOM 2908 N N . ILE B 1 134 ? 5.984 -8.656 0.597 1 98.94 134 ILE B N 1
ATOM 2909 C CA . ILE B 1 134 ? 5.016 -7.934 -0.217 1 98.94 134 ILE B CA 1
ATOM 2910 C C . ILE B 1 134 ? 5.363 -6.449 -0.232 1 98.94 134 ILE B C 1
ATOM 2912 O O . ILE B 1 134 ? 4.516 -5.609 -0.543 1 98.94 134 ILE B O 1
ATOM 2916 N N . GLN B 1 135 ? 6.527 -6.031 0.102 1 98.88 135 GLN B N 1
ATOM 2917 C CA . GLN B 1 135 ? 6.938 -4.66 0.382 1 98.88 135 GLN B CA 1
ATOM 2918 C C . GLN B 1 135 ? 7 -3.83 -0.897 1 98.88 135 GLN B C 1
ATOM 2920 O O . GLN B 1 135 ? 7.348 -2.648 -0.862 1 98.88 135 GLN B O 1
ATOM 2925 N N . THR B 1 136 ? 6.594 -4.434 -2.033 1 98.38 136 THR B N 1
ATOM 2926 C CA . THR B 1 136 ? 6.582 -3.693 -3.291 1 98.38 136 THR B CA 1
ATOM 2927 C C . THR B 1 136 ? 5.191 -3.723 -3.92 1 98.38 136 THR B C 1
ATOM 2929 O O . THR B 1 136 ? 5.035 -3.422 -5.105 1 98.38 136 THR B O 1
ATOM 2932 N N . THR B 1 137 ? 4.172 -4.188 -3.182 1 98.06 137 THR B N 1
ATOM 2933 C CA . THR B 1 137 ? 2.811 -4.16 -3.701 1 98.06 137 THR B CA 1
ATOM 2934 C C . THR B 1 137 ? 2.303 -2.727 -3.818 1 98.06 137 THR B C 1
ATOM 2936 O O . THR B 1 137 ? 2.719 -1.853 -3.055 1 98.06 137 THR B O 1
ATOM 2939 N N . ASN B 1 138 ? 1.389 -2.562 -4.75 1 93.31 138 ASN B N 1
ATOM 2940 C CA . ASN B 1 138 ? 0.737 -1.271 -4.934 1 93.31 138 ASN B CA 1
ATOM 2941 C C . ASN B 1 138 ? -0.667 -1.26 -4.336 1 93.31 138 ASN B C 1
ATOM 2943 O O . ASN B 1 138 ? -1.402 -0.282 -4.484 1 93.31 138 ASN B O 1
ATOM 2947 N N . ASP B 1 139 ? -1.021 -2.332 -3.723 1 96.69 139 ASP B N 1
ATOM 2948 C CA . ASP B 1 139 ? -2.385 -2.463 -3.219 1 96.69 139 ASP B CA 1
ATOM 2949 C C . ASP B 1 139 ? -2.58 -1.641 -1.947 1 96.69 139 ASP B C 1
ATOM 2951 O O . ASP B 1 139 ? -1.625 -1.385 -1.213 1 96.69 139 ASP B O 1
ATOM 2955 N N . MET B 1 140 ? -3.801 -1.239 -1.785 1 97.81 140 MET B N 1
ATOM 2956 C CA . MET B 1 140 ? -4.18 -0.556 -0.552 1 97.81 140 MET B CA 1
ATOM 2957 C C . MET B 1 140 ? -4.152 -1.516 0.632 1 97.81 140 MET B C 1
ATOM 2959 O O . MET B 1 140 ? -4.617 -2.652 0.526 1 97.81 140 MET B O 1
ATOM 2963 N N . PRO B 1 141 ? -3.543 -1.045 1.778 1 98.81 141 PRO B N 1
ATOM 2964 C CA . PRO B 1 141 ? -3.432 -1.931 2.939 1 98.81 141 PRO B CA 1
ATOM 2965 C C . PRO B 1 141 ? -4.742 -2.061 3.711 1 98.81 141 PRO B C 1
ATOM 2967 O O . PRO B 1 141 ? -4.828 -1.633 4.867 1 98.81 141 PRO B O 1
ATOM 2970 N N . ILE B 1 142 ? -5.684 -2.785 3.209 1 98.75 142 ILE B N 1
ATOM 2971 C CA . ILE B 1 142 ? -7.059 -2.756 3.699 1 98.75 142 ILE B CA 1
ATOM 2972 C C . ILE B 1 142 ? -7.176 -3.607 4.961 1 98.75 142 ILE B C 1
ATOM 2974 O O . ILE B 1 142 ? -8.164 -3.512 5.691 1 98.75 142 ILE B O 1
ATOM 2978 N N . VAL B 1 143 ? -6.215 -4.445 5.234 1 98.81 143 VAL B N 1
ATOM 2979 C CA . VAL B 1 143 ? -6.137 -5.246 6.449 1 98.81 143 VAL B CA 1
ATOM 2980 C C . VAL B 1 143 ? -4.68 -5.363 6.895 1 98.81 143 VAL B C 1
ATOM 2982 O O . VAL B 1 143 ? -3.762 -5.156 6.098 1 98.81 143 VAL B O 1
ATOM 2985 N N . TYR B 1 144 ? -4.508 -5.68 8.156 1 98.81 144 TYR B N 1
ATOM 2986 C CA . TYR B 1 144 ? -3.18 -5.75 8.758 1 98.81 144 TYR B CA 1
ATOM 2987 C C . TYR B 1 144 ? -2.705 -7.191 8.867 1 98.81 144 TYR B C 1
ATOM 2989 O O . TYR B 1 144 ? -3.184 -7.949 9.711 1 98.81 144 TYR B O 1
ATOM 2997 N N . PRO B 1 145 ? -1.744 -7.602 8.008 1 98.81 145 PRO B N 1
ATOM 2998 C CA . PRO B 1 145 ? -1.156 -8.93 8.164 1 98.81 145 PRO B CA 1
ATOM 2999 C C . PRO B 1 145 ? -0.133 -8.992 9.297 1 98.81 145 PRO B C 1
ATOM 3001 O O . PRO B 1 145 ? 0.415 -7.965 9.695 1 98.81 145 PRO B O 1
ATOM 3004 N N . PRO B 1 146 ? 0.148 -10.18 9.859 1 98.62 146 PRO B N 1
ATOM 3005 C CA . PRO B 1 146 ? 1.08 -10.281 10.984 1 98.62 146 PRO B CA 1
ATOM 3006 C C . PRO B 1 146 ? 2.523 -9.977 10.586 1 98.62 146 PRO B C 1
ATOM 3008 O O . PRO B 1 146 ? 3.377 -9.773 11.453 1 98.62 146 PRO B O 1
ATOM 3011 N N . SER B 1 147 ? 2.828 -10.047 9.281 1 98.62 147 SER B N 1
ATOM 3012 C CA . SER B 1 147 ? 4.141 -9.773 8.703 1 98.62 147 SER B CA 1
ATOM 3013 C 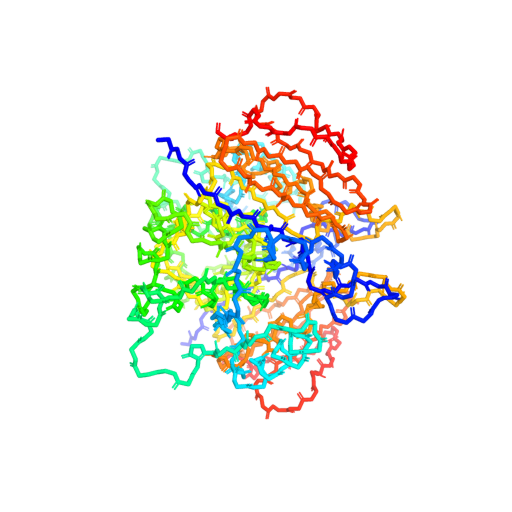C . SER B 1 147 ? 4.031 -9.43 7.223 1 98.62 147 SER B C 1
ATOM 3015 O O . SER B 1 147 ? 3.004 -9.688 6.594 1 98.62 147 SER B O 1
ATOM 3017 N N . PHE B 1 148 ? 5.078 -8.828 6.727 1 98.88 148 PHE B N 1
ATOM 3018 C CA . PHE B 1 148 ? 5.133 -8.617 5.285 1 98.88 148 PHE B CA 1
ATOM 3019 C C . PHE B 1 148 ? 5.926 -9.727 4.605 1 98.88 148 PHE B C 1
ATOM 3021 O O . PHE B 1 148 ? 5.945 -9.82 3.375 1 98.88 148 PHE B O 1
ATOM 3028 N N . ASP B 1 149 ? 6.598 -10.609 5.465 1 98.81 149 ASP B N 1
ATOM 3029 C CA . ASP B 1 149 ? 7.242 -11.789 4.887 1 98.81 149 ASP B CA 1
ATOM 3030 C C . ASP B 1 149 ? 6.223 -12.68 4.176 1 98.81 149 ASP B C 1
ATOM 3032 O O . ASP B 1 149 ? 5.156 -12.969 4.723 1 98.81 149 ASP B O 1
ATOM 3036 N N . ALA B 1 150 ? 6.602 -13.016 2.99 1 98.81 150 ALA B N 1
ATOM 3037 C CA . ALA B 1 150 ? 5.641 -13.758 2.178 1 98.81 150 ALA B CA 1
ATOM 3038 C C . ALA B 1 150 ? 6.09 -15.203 1.986 1 98.81 150 ALA B C 1
ATOM 3040 O O . ALA B 1 150 ? 6.578 -15.836 2.924 1 98.81 150 ALA B O 1
ATOM 3041 N N . LEU B 1 151 ? 5.805 -15.812 0.809 1 98.88 151 LEU B N 1
ATOM 3042 C CA . LEU B 1 151 ? 6.059 -17.234 0.63 1 98.88 151 LEU B CA 1
ATOM 3043 C C . LEU B 1 151 ? 7.555 -17.516 0.494 1 98.88 151 LEU B C 1
ATOM 3045 O O . LEU B 1 151 ? 8.016 -18.609 0.799 1 98.88 151 LEU B O 1
ATOM 3049 N N . GLY B 1 152 ? 8.32 -16.547 -0.022 1 98.62 152 GLY B N 1
ATOM 3050 C CA . GLY B 1 152 ? 9.766 -16.703 -0.148 1 98.62 152 GLY B CA 1
ATOM 3051 C C . GLY B 1 152 ? 10.164 -17.75 -1.161 1 98.62 152 GLY B C 1
ATOM 3052 O O . GLY B 1 152 ? 11.133 -18.484 -0.953 1 98.62 152 GLY B O 1
ATOM 3053 N N . LEU B 1 153 ? 9.422 -17.906 -2.244 1 98.69 153 LEU B N 1
ATOM 3054 C CA . LEU B 1 153 ? 9.742 -18.891 -3.271 1 98.69 153 LEU B CA 1
ATOM 3055 C C . LEU B 1 153 ? 10.898 -18.406 -4.141 1 98.69 153 LEU B C 1
ATOM 3057 O O . LEU B 1 153 ? 11.562 -19.203 -4.805 1 98.69 153 LEU B O 1
ATOM 3061 N N . VAL B 1 154 ? 11.062 -17.109 -4.289 1 98.56 154 VAL B N 1
ATOM 3062 C CA . VAL B 1 154 ? 12.227 -16.469 -4.879 1 98.56 154 VAL B CA 1
ATOM 3063 C C . VAL B 1 154 ? 12.789 -15.422 -3.91 1 98.56 154 VAL B C 1
ATOM 3065 O O . VAL B 1 154 ? 12.047 -14.875 -3.09 1 98.56 154 VAL B O 1
ATOM 3068 N N . PRO B 1 155 ? 14.07 -15.141 -3.955 1 98.44 155 PRO B N 1
ATOM 3069 C CA . PRO B 1 155 ? 14.703 -14.281 -2.951 1 98.44 155 PRO B CA 1
ATOM 3070 C C . PRO B 1 155 ? 14.641 -12.797 -3.322 1 98.44 155 PRO B C 1
ATOM 3072 O O . PRO B 1 155 ? 15.328 -11.977 -2.713 1 98.44 155 PRO B O 1
ATOM 3075 N N . PHE B 1 156 ? 13.977 -12.383 -4.371 1 98.75 156 PHE B N 1
ATOM 3076 C CA . PHE B 1 156 ? 13.812 -11 -4.812 1 98.75 156 PHE B CA 1
ATOM 3077 C C . PHE B 1 156 ? 12.336 -10.617 -4.844 1 98.75 156 PHE B C 1
ATOM 3079 O O . PHE B 1 156 ? 11.461 -11.453 -4.586 1 98.75 156 PHE B O 1
ATOM 3086 N N . ASN B 1 157 ? 12.031 -9.328 -5.066 1 98.88 157 ASN B N 1
ATOM 3087 C CA . ASN B 1 157 ? 10.648 -8.859 -5.129 1 98.88 157 ASN B CA 1
ATOM 3088 C C . ASN B 1 157 ? 10.18 -8.703 -6.57 1 98.88 157 ASN B C 1
ATOM 3090 O O . ASN B 1 157 ? 10.992 -8.531 -7.48 1 98.88 157 ASN B O 1
ATOM 3094 N N . ILE B 1 158 ? 8.945 -8.852 -6.77 1 98.88 158 ILE B N 1
ATOM 3095 C CA . ILE B 1 158 ? 8.289 -8.555 -8.039 1 98.88 158 ILE B CA 1
ATOM 3096 C C . ILE B 1 158 ? 7.188 -7.523 -7.82 1 98.88 158 ILE B C 1
ATOM 3098 O O . ILE B 1 158 ? 6.387 -7.645 -6.887 1 98.88 158 ILE B O 1
ATOM 3102 N N . ASN B 1 159 ? 7.191 -6.469 -8.547 1 98.31 159 ASN B N 1
ATOM 3103 C CA . ASN B 1 159 ? 6.098 -5.508 -8.656 1 98.31 159 ASN B CA 1
ATOM 3104 C C . ASN B 1 159 ? 5.25 -5.766 -9.898 1 98.31 159 ASN B C 1
ATOM 3106 O O . ASN B 1 159 ? 5.609 -5.344 -11 1 98.31 159 ASN B O 1
ATOM 3110 N N . PRO B 1 160 ? 4.121 -6.426 -9.719 1 97.44 160 PRO B N 1
ATOM 3111 C CA . PRO B 1 160 ? 3.236 -6.676 -10.867 1 97.44 160 PRO B CA 1
ATOM 3112 C C . PRO B 1 160 ? 2.525 -5.41 -11.344 1 97.44 160 PRO B 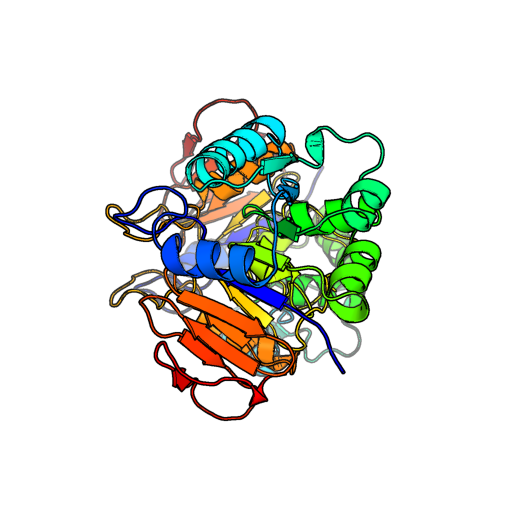C 1
ATOM 3114 O O . PRO B 1 160 ? 2.477 -4.414 -10.625 1 97.44 160 PRO B O 1
ATOM 3117 N N . HIS B 1 161 ? 2.01 -5.406 -12.508 1 94.88 161 HIS B N 1
ATOM 3118 C CA . HIS B 1 161 ? 1.302 -4.289 -13.125 1 94.88 161 HIS B CA 1
ATOM 3119 C C . HIS B 1 161 ? 2.207 -3.066 -13.25 1 94.88 161 HIS B C 1
ATOM 3121 O O . HIS B 1 161 ? 1.749 -1.932 -13.102 1 94.88 161 HIS B O 1
ATOM 3127 N N . TYR B 1 162 ? 3.451 -3.35 -13.383 1 94.62 162 TYR B N 1
ATOM 3128 C CA . TYR B 1 162 ? 4.387 -2.234 -13.484 1 94.62 162 TYR B CA 1
ATOM 3129 C C . TYR B 1 162 ? 4.031 -1.326 -14.656 1 94.62 162 TYR B C 1
ATOM 3131 O O . TYR B 1 162 ? 3.766 -1.803 -15.766 1 94.62 162 TYR B O 1
ATOM 3139 N N . LEU B 1 163 ? 3.898 -0.111 -14.352 1 84.81 163 LEU B N 1
ATOM 3140 C CA . LEU B 1 163 ? 3.562 0.883 -15.367 1 84.81 163 LEU B CA 1
ATOM 3141 C C . LEU B 1 163 ? 4.492 2.088 -15.273 1 84.81 163 LEU B C 1
ATOM 3143 O O . LEU B 1 163 ? 4.82 2.541 -14.18 1 84.81 163 LEU B O 1
ATOM 3147 N N . GLU B 1 164 ? 4.934 2.488 -16.359 1 77.06 164 GLU B N 1
ATOM 3148 C CA . GLU B 1 164 ? 5.695 3.732 -16.406 1 77.06 164 GLU B CA 1
ATOM 3149 C C . GLU B 1 164 ? 4.77 4.945 -16.422 1 77.06 164 GLU B C 1
ATOM 3151 O O . GLU B 1 164 ? 3.619 4.855 -16.844 1 77.06 164 GLU B O 1
ATOM 3156 N N . PRO B 1 165 ? 5.324 5.91 -15.781 1 70 165 PRO B N 1
ATOM 3157 C CA . PRO B 1 165 ? 4.508 7.125 -15.836 1 70 165 PRO B CA 1
ATOM 3158 C C . PRO B 1 165 ? 4.141 7.527 -17.266 1 70 165 PRO B C 1
ATOM 3160 O O . PRO B 1 165 ? 4.922 7.312 -18.188 1 70 165 PRO B O 1
ATOM 3163 N N . GLU B 1 166 ? 2.873 7.812 -17.344 1 64.19 166 GLU B N 1
ATOM 3164 C CA . GLU B 1 166 ? 2.48 8.336 -18.641 1 64.19 166 GLU B CA 1
ATOM 3165 C C . GLU B 1 166 ? 3.098 9.711 -18.891 1 64.19 166 GLU B C 1
ATOM 3167 O O . GLU B 1 166 ? 3.137 10.555 -18 1 64.19 166 GLU B O 1
ATOM 3172 N N . GLU B 1 167 ? 3.721 9.781 -19.969 1 60.97 167 GLU B N 1
ATOM 3173 C CA . GLU B 1 167 ? 4.25 11.078 -20.375 1 60.97 167 GLU B CA 1
ATOM 3174 C C . GLU B 1 167 ? 3.174 12.156 -20.312 1 60.97 167 GLU B C 1
ATOM 3176 O O . GLU B 1 167 ? 2.049 11.953 -20.781 1 60.97 167 GLU B O 1
ATOM 3181 N N . GLY B 1 168 ? 3.457 13.266 -19.531 1 59.81 168 GLY B N 1
ATOM 3182 C CA . GLY B 1 168 ? 2.543 14.391 -19.484 1 59.81 168 GLY B CA 1
ATOM 3183 C C . GLY B 1 168 ? 1.589 14.352 -18.312 1 59.81 168 GLY B C 1
ATOM 3184 O O . GLY B 1 168 ? 0.68 15.18 -18.219 1 59.81 168 GLY B O 1
ATOM 3185 N N . SER B 1 169 ? 1.733 13.367 -17.578 1 64.12 169 SER B N 1
ATOM 3186 C CA . SER B 1 169 ? 0.828 13.258 -16.438 1 64.12 169 SER B CA 1
ATOM 3187 C C . SER B 1 169 ? 0.952 14.469 -15.523 1 64.12 169 SER B C 1
ATOM 3189 O O . SER B 1 169 ? 2.055 14.969 -15.289 1 64.12 169 SER B O 1
ATOM 3191 N N . LYS B 1 170 ? -0.13 14.992 -15.297 1 61.06 170 LYS B N 1
ATOM 3192 C CA . LYS B 1 170 ? -0.198 16.172 -14.43 1 61.06 170 LYS B CA 1
ATOM 3193 C C . LYS B 1 170 ? -0.153 15.766 -12.961 1 61.06 170 LYS B C 1
ATOM 3195 O O . LYS B 1 170 ? -0.104 16.625 -12.078 1 61.06 170 LYS B O 1
ATOM 3200 N N . HIS B 1 171 ? -0.15 14.484 -12.727 1 61.03 171 HIS B N 1
ATOM 3201 C CA . HIS B 1 171 ? -0.168 14.008 -11.344 1 61.03 171 HIS B CA 1
ATOM 3202 C C . HIS B 1 171 ? 1.229 14.039 -10.734 1 61.03 171 HIS B C 1
ATOM 3204 O O . HIS B 1 171 ? 2.209 13.695 -11.398 1 61.03 171 HIS B O 1
ATOM 3210 N N . ARG B 1 172 ? 1.22 14.68 -9.594 1 56.44 172 ARG B N 1
ATOM 3211 C CA . ARG B 1 172 ? 2.504 14.898 -8.938 1 56.44 172 ARG B CA 1
ATOM 3212 C C . ARG B 1 172 ? 2.773 13.812 -7.898 1 56.44 172 ARG B C 1
ATOM 3214 O O . ARG B 1 172 ? 3.736 13.906 -7.133 1 56.44 172 ARG B O 1
ATOM 3221 N N . GLY B 1 173 ? 1.778 12.82 -7.887 1 58.84 173 GLY B N 1
ATOM 3222 C CA . GLY B 1 173 ? 2.139 11.688 -7.043 1 58.84 173 GLY B CA 1
ATOM 3223 C C . GLY B 1 173 ? 3.352 10.93 -7.547 1 58.84 173 GLY B C 1
ATOM 3224 O O . GLY B 1 173 ? 3.893 11.25 -8.609 1 58.84 173 GLY B O 1
ATOM 3225 N N . GLU B 1 174 ? 3.885 10.133 -6.742 1 70.5 174 GLU B N 1
ATOM 3226 C CA . GLU B 1 174 ? 5.133 9.422 -7.008 1 70.5 174 GLU B CA 1
ATOM 3227 C C . GLU B 1 174 ? 4.941 8.359 -8.086 1 70.5 174 GLU B C 1
ATOM 3229 O O . GLU B 1 174 ? 3.898 7.703 -8.141 1 70.5 174 GLU B O 1
ATOM 3234 N N . THR B 1 175 ? 5.844 8.297 -9 1 84.69 175 THR B N 1
ATOM 3235 C CA . THR B 1 175 ? 5.902 7.23 -9.992 1 84.69 175 THR B CA 1
ATOM 3236 C C . THR B 1 175 ? 6.277 5.902 -9.344 1 84.69 175 THR B C 1
ATOM 3238 O O . THR B 1 175 ? 6.758 5.875 -8.211 1 84.69 175 THR B O 1
ATOM 3241 N N . ARG B 1 176 ? 6.012 4.859 -10.07 1 92.12 176 ARG B N 1
ATOM 3242 C CA . ARG B 1 176 ? 6.414 3.545 -9.578 1 92.12 176 ARG B CA 1
ATOM 3243 C C . ARG B 1 176 ? 7.922 3.479 -9.359 1 92.12 176 ARG B C 1
ATOM 3245 O O . ARG B 1 176 ? 8.391 2.881 -8.391 1 92.12 176 ARG B O 1
ATOM 3252 N N . ASP B 1 177 ? 8.742 4.117 -10.227 1 93.19 177 ASP B N 1
ATOM 3253 C CA . ASP B 1 177 ? 10.188 4.168 -10.078 1 93.19 177 ASP B CA 1
ATOM 3254 C C . ASP B 1 177 ? 10.586 4.824 -8.758 1 93.19 177 ASP B C 1
ATOM 3256 O O . ASP B 1 177 ? 11.477 4.336 -8.062 1 93.19 177 ASP B O 1
ATOM 3260 N N . GLN B 1 178 ? 9.922 5.867 -8.469 1 91.5 178 GLN B N 1
ATOM 3261 C CA . GLN B 1 178 ? 10.211 6.582 -7.23 1 91.5 178 GLN B CA 1
ATOM 3262 C C . GLN B 1 178 ? 9.883 5.727 -6.012 1 91.5 178 GLN B C 1
ATOM 3264 O O . GLN B 1 178 ? 10.633 5.715 -5.035 1 91.5 178 GLN B O 1
ATOM 3269 N N . ARG B 1 179 ? 8.781 5.023 -6.094 1 94.38 179 ARG B N 1
ATOM 3270 C CA . ARG B 1 179 ? 8.391 4.152 -4.988 1 94.38 179 ARG B CA 1
ATOM 3271 C C . ARG B 1 179 ? 9.422 3.047 -4.773 1 94.38 179 ARG B C 1
ATOM 3273 O O . ARG B 1 179 ? 9.781 2.738 -3.637 1 94.38 179 ARG B O 1
ATOM 3280 N N . ILE B 1 180 ? 9.883 2.51 -5.832 1 96.75 180 ILE B N 1
ATOM 3281 C CA . ILE B 1 180 ? 10.852 1.421 -5.738 1 96.75 180 ILE B CA 1
ATOM 3282 C C . ILE B 1 180 ? 12.195 1.963 -5.258 1 96.75 180 ILE B C 1
ATOM 3284 O O . ILE B 1 180 ? 12.898 1.298 -4.496 1 96.75 180 ILE B O 1
ATOM 3288 N N . ALA B 1 181 ? 12.547 3.166 -5.727 1 95.12 181 ALA B N 1
ATOM 3289 C CA . ALA B 1 181 ? 13.758 3.803 -5.203 1 95.12 181 ALA B CA 1
ATOM 3290 C C . ALA B 1 181 ? 13.672 3.975 -3.689 1 95.12 181 ALA B C 1
ATOM 3292 O O . ALA B 1 181 ? 14.648 3.738 -2.975 1 95.12 181 ALA B O 1
ATOM 3293 N N . GLN B 1 182 ? 12.523 4.426 -3.201 1 95.94 182 GLN B N 1
ATOM 3294 C CA . GLN B 1 182 ? 12.305 4.547 -1.765 1 95.94 182 GLN B CA 1
ATOM 3295 C C . GLN B 1 182 ? 12.445 3.195 -1.069 1 95.94 182 GLN B C 1
ATOM 3297 O O . GLN B 1 182 ? 13.016 3.109 0.021 1 95.94 182 GLN B O 1
ATOM 3302 N N . PHE B 1 183 ? 11.914 2.156 -1.7 1 98.38 183 PHE B N 1
ATOM 3303 C CA . PHE B 1 183 ? 12.094 0.802 -1.189 1 98.38 183 PHE B CA 1
ATOM 3304 C C . PHE B 1 183 ? 13.57 0.478 -1.009 1 98.38 183 PHE B C 1
ATOM 3306 O O . PHE B 1 183 ? 13.977 -0.015 0.045 1 98.38 183 PHE B O 1
ATOM 3313 N N . HIS B 1 184 ? 14.352 0.788 -1.929 1 98.25 184 HIS B N 1
ATOM 3314 C CA . HIS B 1 184 ? 15.758 0.405 -1.953 1 98.25 184 HIS B CA 1
ATOM 3315 C C . HIS B 1 184 ? 16.578 1.264 -0.997 1 98.25 184 HIS B C 1
ATOM 3317 O O . HIS B 1 184 ? 17.75 0.974 -0.748 1 98.25 184 HIS B O 1
ATOM 3323 N N . GLU B 1 185 ? 16 2.352 -0.493 1 97.31 185 GLU B N 1
ATOM 3324 C CA . GLU B 1 185 ? 16.672 3.082 0.58 1 97.31 185 GLU B CA 1
ATOM 3325 C C . GLU B 1 185 ? 16.766 2.238 1.849 1 97.31 185 GLU B C 1
ATOM 3327 O O . GLU B 1 185 ? 17.656 2.436 2.666 1 97.31 185 GLU B O 1
ATOM 3332 N N . LEU B 1 186 ? 15.859 1.252 2.018 1 97.94 186 LEU B N 1
ATOM 3333 C CA . LEU B 1 186 ? 15.75 0.559 3.297 1 97.94 186 LEU B CA 1
ATOM 3334 C C . LEU B 1 186 ? 15.867 -0.95 3.111 1 97.94 186 LEU B C 1
ATOM 3336 O O . LEU B 1 186 ? 16.078 -1.685 4.078 1 97.94 186 LEU B O 1
ATOM 3340 N N . ASN B 1 187 ? 15.688 -1.38 1.899 1 98.12 187 ASN B N 1
ATOM 3341 C CA . ASN B 1 187 ? 15.695 -2.803 1.576 1 98.12 187 ASN B CA 1
ATOM 3342 C C . ASN B 1 187 ? 16.703 -3.117 0.469 1 98.12 187 ASN B C 1
ATOM 3344 O O . ASN B 1 187 ? 16.938 -2.285 -0.407 1 98.12 187 ASN B O 1
ATOM 3348 N N . ASP B 1 188 ? 17.172 -4.367 0.389 1 97.69 188 ASP B N 1
ATOM 3349 C CA . ASP B 1 188 ? 18.281 -4.684 -0.502 1 97.69 188 ASP B CA 1
ATOM 3350 C C . ASP B 1 188 ? 17.812 -5.555 -1.669 1 97.69 188 ASP B C 1
ATOM 3352 O O . ASP B 1 188 ? 18.469 -5.598 -2.713 1 97.69 188 ASP B O 1
ATOM 3356 N N . ALA B 1 189 ? 16.766 -6.32 -1.468 1 98.31 189 ALA B N 1
ATOM 3357 C CA . ALA B 1 189 ? 16.359 -7.301 -2.473 1 98.31 189 ALA B CA 1
ATOM 3358 C C . ALA B 1 189 ? 16.094 -6.633 -3.818 1 98.31 189 ALA B C 1
ATOM 3360 O O . ALA B 1 189 ? 15.469 -5.574 -3.879 1 98.31 189 ALA B O 1
ATOM 3361 N N . PRO B 1 190 ? 16.562 -7.199 -4.957 1 98.62 190 PRO B N 1
ATOM 3362 C CA . PRO B 1 190 ? 16.172 -6.684 -6.273 1 98.62 190 PRO B CA 1
ATOM 3363 C C . PRO B 1 190 ? 14.664 -6.668 -6.484 1 98.62 190 PRO B C 1
ATOM 3365 O O . PRO B 1 190 ? 13.938 -7.438 -5.844 1 98.62 190 PRO B O 1
ATOM 3368 N N . VAL B 1 191 ? 14.25 -5.766 -7.328 1 98.81 191 VAL B N 1
ATOM 3369 C CA . VAL B 1 191 ? 12.828 -5.672 -7.645 1 98.81 191 VAL B CA 1
ATOM 3370 C C . VAL B 1 191 ? 12.625 -5.805 -9.148 1 98.81 191 VAL B C 1
ATOM 3372 O O . VAL B 1 191 ? 13.195 -5.035 -9.93 1 98.81 191 VAL B O 1
ATOM 3375 N N . LEU B 1 192 ? 11.898 -6.75 -9.531 1 98.69 192 LEU B N 1
ATOM 3376 C CA . LEU B 1 192 ? 11.516 -6.918 -10.93 1 98.69 192 LEU B CA 1
ATOM 3377 C C . LEU B 1 192 ? 10.156 -6.27 -11.203 1 98.69 192 LEU B C 1
ATOM 3379 O O . LEU B 1 192 ? 9.125 -6.75 -10.727 1 98.69 192 LEU B O 1
ATOM 3383 N N . GLY B 1 193 ? 10.133 -5.121 -11.914 1 98.12 193 GLY B N 1
ATOM 3384 C CA . GLY B 1 193 ? 8.883 -4.555 -12.406 1 98.12 193 GLY B CA 1
ATOM 3385 C C . GLY B 1 193 ? 8.312 -5.316 -13.586 1 98.12 193 GLY B C 1
ATOM 3386 O O . GLY B 1 193 ? 8.797 -5.188 -14.711 1 98.12 193 GLY B O 1
ATOM 3387 N N . LEU B 1 194 ? 7.223 -6.059 -13.352 1 97.5 194 LEU B N 1
ATOM 3388 C CA . LEU B 1 194 ? 6.625 -6.906 -14.383 1 97.5 194 LEU B CA 1
ATOM 3389 C C . LEU B 1 194 ? 5.457 -6.195 -15.062 1 97.5 194 LEU B C 1
ATOM 3391 O O . LEU B 1 194 ? 4.402 -6.012 -14.453 1 97.5 194 LEU B O 1
ATOM 3395 N N . ARG B 1 195 ? 5.613 -5.844 -16.281 1 95.44 195 ARG B N 1
ATOM 3396 C CA . ARG B 1 195 ? 4.531 -5.227 -17.031 1 95.44 195 ARG B CA 1
ATOM 3397 C C . ARG B 1 195 ? 3.434 -6.238 -17.344 1 95.44 195 ARG B C 1
ATOM 3399 O O . ARG B 1 195 ? 3.693 -7.441 -17.422 1 95.44 195 ARG B O 1
ATOM 3406 N N . GLU B 1 196 ? 2.232 -5.73 -17.484 1 94.62 196 GLU B N 1
ATOM 3407 C CA . GLU B 1 196 ? 1.144 -6.621 -17.875 1 94.62 196 GLU B CA 1
ATOM 3408 C C . GLU B 1 196 ? 1.441 -7.312 -19.203 1 94.62 196 GLU B C 1
ATOM 3410 O O . GLU B 1 196 ? 1.832 -6.66 -20.172 1 94.62 196 GLU B O 1
ATOM 3415 N N . GLY B 1 197 ? 1.317 -8.578 -19.234 1 95.69 197 GLY B N 1
ATOM 3416 C CA . GLY B 1 197 ? 1.663 -9.367 -20.406 1 95.69 197 GLY B CA 1
ATOM 3417 C C . GLY B 1 197 ? 3.006 -10.062 -20.281 1 95.69 197 GLY B C 1
ATOM 3418 O O . GLY B 1 197 ? 3.369 -10.875 -21.125 1 95.69 197 GLY B O 1
ATOM 3419 N N . ALA B 1 198 ? 3.738 -9.742 -19.25 1 97.25 198 ALA B N 1
ATOM 3420 C CA . ALA B 1 198 ? 5.004 -10.406 -18.969 1 97.25 198 ALA B CA 1
ATOM 3421 C C . ALA B 1 198 ? 4.844 -11.414 -17.828 1 97.25 198 ALA B C 1
ATOM 3423 O O . ALA B 1 198 ? 4.027 -11.227 -16.938 1 97.25 198 ALA B O 1
ATOM 3424 N N . SER B 1 199 ? 5.609 -12.5 -17.859 1 98.56 199 SER B N 1
ATOM 3425 C CA . SER B 1 199 ? 5.652 -13.531 -16.828 1 98.56 199 SER B CA 1
ATOM 3426 C C . SER B 1 199 ? 7.078 -14.023 -16.594 1 98.56 199 SER B C 1
ATOM 3428 O O . SER B 1 199 ? 7.93 -13.914 -17.484 1 98.56 199 SER B O 1
ATOM 3430 N N . LEU B 1 200 ? 7.34 -14.453 -15.43 1 98.88 200 LEU B N 1
ATOM 3431 C CA . LEU B 1 200 ? 8.602 -15.094 -15.102 1 98.88 200 LEU B CA 1
ATOM 3432 C C . LEU B 1 200 ? 8.414 -16.594 -14.898 1 98.88 200 LEU B C 1
ATOM 3434 O O . LEU B 1 200 ? 7.617 -17.016 -14.055 1 98.88 200 LEU B O 1
ATOM 3438 N N . LEU B 1 201 ? 9.078 -17.406 -15.688 1 98.75 201 LEU B N 1
ATOM 3439 C CA . LEU B 1 201 ? 9.102 -18.859 -15.57 1 98.75 201 LEU B CA 1
ATOM 3440 C C . LEU B 1 201 ? 10.352 -19.328 -14.828 1 98.75 201 LEU B C 1
ATOM 3442 O O . LEU B 1 201 ? 11.469 -19.031 -15.258 1 98.75 201 LEU B O 1
ATOM 3446 N N . VAL B 1 202 ? 10.172 -19.953 -13.695 1 98.69 202 VAL B N 1
ATOM 3447 C CA . VAL B 1 202 ? 11.297 -20.484 -12.93 1 98.69 202 VAL B CA 1
ATOM 3448 C C . VAL B 1 202 ? 11.25 -22 -12.922 1 98.69 202 VAL B C 1
ATOM 3450 O O . VAL B 1 202 ? 10.266 -22.594 -12.469 1 98.69 202 VAL B O 1
ATOM 3453 N N . GLU B 1 203 ? 12.172 -22.641 -13.422 1 97.19 203 GLU B N 1
ATOM 3454 C CA . GLU B 1 203 ? 12.367 -24.094 -13.445 1 97.19 203 GLU B CA 1
ATOM 3455 C C . GLU B 1 203 ? 13.68 -24.484 -12.781 1 97.19 203 GLU B C 1
ATOM 3457 O O . GLU B 1 203 ? 14.727 -24.5 -13.43 1 97.19 203 GLU B O 1
ATOM 3462 N N . GLY B 1 204 ? 13.555 -24.875 -11.5 1 95.81 204 GLY B N 1
ATOM 3463 C CA . GLY B 1 204 ? 14.766 -25.141 -10.742 1 95.81 204 GLY B CA 1
ATOM 3464 C C . GLY B 1 204 ? 15.602 -23.906 -10.5 1 95.81 204 GLY B C 1
ATOM 3465 O O . GLY B 1 204 ? 15.172 -22.984 -9.805 1 95.81 204 GLY B O 1
ATOM 3466 N N . ASN B 1 205 ? 16.734 -23.875 -11.172 1 95.75 205 ASN B N 1
ATOM 3467 C CA . ASN B 1 205 ? 17.656 -22.75 -10.984 1 95.75 205 ASN B CA 1
ATOM 3468 C C . ASN B 1 205 ? 17.688 -21.844 -12.219 1 95.75 205 ASN B C 1
ATOM 3470 O O . ASN B 1 205 ? 18.594 -21.031 -12.367 1 95.75 205 ASN B O 1
ATOM 3474 N N . ARG B 1 206 ? 16.703 -22.047 -13.016 1 97.12 206 ARG B N 1
ATOM 3475 C CA . ARG B 1 206 ? 16.594 -21.219 -14.211 1 97.12 206 ARG B CA 1
ATOM 3476 C C . ARG B 1 206 ? 15.359 -20.328 -14.156 1 97.12 206 ARG B C 1
ATOM 3478 O O . ARG B 1 206 ? 14.25 -20.797 -13.898 1 97.12 206 ARG B O 1
ATOM 3485 N N . ALA B 1 207 ? 15.586 -19.062 -14.375 1 98.44 207 ALA B N 1
ATOM 3486 C CA . ALA B 1 207 ? 14.5 -18.094 -14.461 1 98.44 207 ALA B CA 1
ATOM 3487 C C . ALA B 1 207 ? 14.469 -17.438 -15.836 1 98.44 207 ALA B C 1
ATOM 3489 O O . ALA B 1 207 ? 15.445 -16.812 -16.25 1 98.44 207 ALA B O 1
ATOM 3490 N N . THR B 1 208 ? 13.375 -17.578 -16.516 1 98.5 208 THR B N 1
ATOM 3491 C CA . THR B 1 208 ? 13.266 -17.047 -17.859 1 98.5 208 THR B CA 1
ATOM 3492 C C . THR B 1 208 ? 12.055 -16.125 -17.984 1 98.5 208 THR B C 1
ATOM 3494 O O . THR B 1 208 ? 10.953 -16.469 -17.547 1 98.5 208 THR B O 1
ATOM 3497 N N . LEU B 1 209 ? 12.305 -14.977 -18.547 1 98.56 209 LEU B N 1
ATOM 3498 C CA . LEU B 1 209 ? 11.203 -14.062 -18.828 1 98.56 209 LEU B CA 1
ATOM 3499 C C . LEU B 1 209 ? 10.406 -14.531 -20.047 1 98.56 209 LEU B C 1
ATOM 3501 O O . LEU B 1 209 ? 10.984 -14.82 -21.094 1 98.56 209 LEU B O 1
ATOM 3505 N N . VAL B 1 210 ? 9.102 -14.586 -19.906 1 97.88 210 VAL B N 1
ATOM 3506 C CA . VAL B 1 210 ? 8.242 -14.969 -21.031 1 97.88 210 VAL B CA 1
ATOM 3507 C C . VAL B 1 210 ? 7.094 -13.977 -21.156 1 97.88 210 VAL B C 1
ATOM 3509 O O . VAL B 1 210 ? 6.867 -13.156 -20.266 1 97.88 210 VAL B O 1
ATOM 3512 N N . GLY B 1 211 ? 6.414 -14.062 -22.234 1 95.94 211 GLY B N 1
ATOM 3513 C CA . GLY B 1 211 ? 5.316 -13.148 -22.5 1 95.94 211 GLY B CA 1
ATOM 3514 C C . GLY B 1 211 ? 5.621 -12.156 -23.609 1 95.94 211 GLY B C 1
ATOM 3515 O O . GLY B 1 211 ? 6.344 -12.484 -24.562 1 95.94 211 GLY B O 1
ATOM 3516 N N . THR B 1 212 ? 4.977 -10.961 -23.562 1 93 212 THR B N 1
ATOM 3517 C CA . THR B 1 212 ? 4.938 -10.062 -24.703 1 93 212 THR B CA 1
ATOM 3518 C C . THR B 1 212 ? 5.82 -8.836 -24.453 1 93 212 THR B C 1
ATOM 3520 O O . THR B 1 212 ? 6.41 -8.297 -25.391 1 93 212 THR B O 1
ATOM 3523 N N . PHE B 1 213 ? 5.977 -8.445 -23.234 1 94.31 213 PHE B N 1
ATOM 3524 C CA . PHE B 1 213 ? 6.574 -7.141 -22.969 1 94.31 213 PHE B CA 1
ATOM 3525 C C . PHE B 1 213 ? 7.859 -7.289 -22.156 1 94.31 213 PHE B C 1
ATOM 3527 O O . PHE B 1 213 ? 8.039 -8.273 -21.438 1 94.31 213 PHE B O 1
ATOM 3534 N N . PRO B 1 214 ? 8.703 -6.359 -22.312 1 97.06 214 PRO B N 1
ATOM 3535 C CA . PRO B 1 214 ? 9.906 -6.371 -21.469 1 97.06 214 PRO B CA 1
ATOM 3536 C C . PRO B 1 214 ? 9.609 -6.078 -20 1 97.06 214 PRO B C 1
ATOM 3538 O O . PRO B 1 214 ? 8.492 -5.699 -19.656 1 97.06 214 PRO B O 1
ATOM 3541 N N . VAL B 1 215 ? 10.594 -6.332 -19.172 1 97.75 215 VAL B N 1
ATOM 3542 C CA . VAL B 1 215 ? 10.477 -6.031 -17.75 1 97.75 215 VAL B CA 1
ATOM 3543 C C . VAL B 1 215 ? 11.578 -5.059 -17.328 1 97.75 215 VAL B C 1
ATOM 3545 O O . VAL B 1 215 ? 12.555 -4.875 -18.047 1 97.75 215 VAL B O 1
ATOM 3548 N N . ARG B 1 216 ? 11.344 -4.418 -16.312 1 97.44 216 ARG B N 1
ATOM 3549 C CA . ARG B 1 216 ? 12.336 -3.506 -15.75 1 97.44 216 ARG B CA 1
ATOM 3550 C C . ARG B 1 216 ? 12.906 -4.047 -14.438 1 97.44 216 ARG B C 1
ATOM 3552 O O . ARG B 1 216 ? 12.156 -4.449 -13.547 1 97.44 216 ARG B O 1
ATOM 3559 N N . LEU B 1 217 ? 14.242 -4.098 -14.336 1 98.38 217 LEU B N 1
ATOM 3560 C CA . LEU B 1 217 ? 14.922 -4.621 -13.148 1 98.38 217 LEU B CA 1
ATOM 3561 C C . LEU B 1 217 ? 15.57 -3.496 -12.352 1 98.38 217 LEU B C 1
ATOM 3563 O O . LEU B 1 217 ? 16.328 -2.695 -12.906 1 98.38 217 LEU B O 1
ATOM 3567 N N . PHE B 1 218 ? 15.258 -3.43 -11.094 1 98.19 218 PHE B N 1
ATOM 3568 C CA . PHE B 1 218 ? 15.812 -2.461 -10.164 1 98.19 218 PHE B CA 1
ATOM 3569 C C . PHE B 1 218 ? 16.75 -3.145 -9.172 1 98.19 218 PHE B C 1
ATOM 3571 O O . PHE B 1 218 ? 16.391 -4.168 -8.586 1 98.19 218 PHE B O 1
ATOM 3578 N N . ARG B 1 219 ? 17.859 -2.652 -9.016 1 97.56 219 ARG B N 1
ATOM 3579 C CA . ARG B 1 219 ? 18.812 -3.135 -8.023 1 97.56 219 ARG B CA 1
ATOM 3580 C C . ARG B 1 219 ? 19.359 -1.984 -7.188 1 97.56 219 ARG B C 1
ATOM 3582 O O . ARG B 1 219 ? 19.609 -0.894 -7.707 1 97.56 219 ARG B O 1
ATOM 3589 N N . LYS B 1 220 ? 19.5 -2.299 -5.949 1 95.62 220 LYS B N 1
ATOM 3590 C CA . LYS B 1 220 ? 19.984 -1.269 -5.039 1 95.62 220 LYS B CA 1
ATOM 3591 C C . LYS B 1 220 ? 21.391 -0.808 -5.422 1 95.62 220 LYS B C 1
ATOM 3593 O O . LYS B 1 220 ? 22.266 -1.631 -5.68 1 95.62 220 LYS B O 1
ATOM 3598 N N . ASP B 1 221 ? 21.625 0.49 -5.48 1 87 221 ASP B N 1
ATOM 3599 C CA . ASP B 1 221 ? 22.922 1.155 -5.617 1 87 221 ASP B CA 1
ATOM 3600 C C . ASP B 1 221 ? 23.625 0.744 -6.914 1 87 221 ASP B C 1
ATOM 3602 O O . ASP B 1 221 ? 24.844 0.606 -6.949 1 87 221 ASP B O 1
ATOM 3606 N N . THR B 1 222 ? 22.953 0.182 -7.918 1 83.56 222 THR B N 1
ATOM 3607 C CA . THR B 1 222 ? 23.578 -0.238 -9.164 1 83.56 222 THR B CA 1
ATOM 3608 C C . THR B 1 222 ? 23.297 0.761 -10.281 1 83.56 222 THR B C 1
ATOM 3610 O O . THR B 1 222 ? 23.625 0.514 -11.438 1 83.56 222 THR B O 1
ATOM 3613 N N . GLY B 1 223 ? 22.844 1.951 -9.93 1 83.38 223 GLY B N 1
ATOM 3614 C CA . GLY B 1 223 ? 22.547 2.941 -10.953 1 83.38 223 GLY B CA 1
ATOM 3615 C C . GLY B 1 223 ? 21.125 2.852 -11.484 1 83.38 223 GLY B C 1
ATOM 3616 O O . GLY B 1 223 ? 20.203 2.521 -10.742 1 83.38 223 GLY B O 1
ATOM 3617 N N . ALA B 1 224 ? 20.953 3.074 -12.852 1 91.62 224 ALA B N 1
ATOM 3618 C CA . ALA B 1 224 ? 19.641 3.111 -13.477 1 91.62 224 ALA B CA 1
ATOM 3619 C C . ALA B 1 224 ? 19.078 1.703 -13.664 1 91.62 224 ALA B C 1
ATOM 3621 O O . ALA B 1 224 ? 19.828 0.761 -13.93 1 91.62 224 ALA B O 1
ATOM 3622 N N . PRO B 1 225 ? 17.766 1.54 -13.5 1 95.75 225 PRO B N 1
ATOM 3623 C CA . PRO B 1 225 ? 17.156 0.237 -13.781 1 95.75 225 PRO B CA 1
ATOM 3624 C C . PRO B 1 225 ? 17.438 -0.254 -15.195 1 95.75 225 PRO B C 1
ATOM 3626 O O . PRO B 1 225 ? 17.734 0.55 -16.078 1 95.75 225 PRO B O 1
ATOM 3629 N N . THR B 1 226 ? 17.391 -1.55 -15.414 1 96.88 226 THR B N 1
ATOM 3630 C CA . THR B 1 226 ? 17.672 -2.131 -16.719 1 96.88 226 THR B CA 1
ATOM 3631 C C . THR B 1 226 ? 16.422 -2.771 -17.312 1 96.88 226 THR B C 1
ATOM 3633 O O . THR B 1 226 ? 15.57 -3.277 -16.578 1 96.88 226 THR B O 1
ATOM 3636 N N . GLU B 1 227 ? 16.359 -2.773 -18.625 1 97.12 227 GLU B N 1
ATOM 3637 C CA . GLU B 1 227 ? 15.258 -3.406 -19.359 1 97.12 227 GLU B CA 1
ATOM 3638 C C . GLU B 1 227 ? 15.68 -4.77 -19.906 1 97.12 227 GLU B C 1
ATOM 3640 O O . GLU B 1 227 ? 16.797 -4.93 -20.391 1 97.12 227 GLU B O 1
ATOM 3645 N N . HIS B 1 228 ? 14.82 -5.715 -19.766 1 98.19 228 HIS B N 1
ATOM 3646 C CA . HIS B 1 228 ? 15.086 -7.059 -20.25 1 98.19 228 HIS B CA 1
ATOM 3647 C C . HIS B 1 228 ? 13.938 -7.574 -21.109 1 98.19 228 HIS B C 1
ATOM 3649 O O . HIS B 1 228 ? 12.773 -7.527 -20.703 1 98.19 228 HIS B O 1
ATOM 3655 N N . GLU B 1 229 ? 14.227 -8.133 -22.25 1 98.06 229 GLU B N 1
ATOM 3656 C CA . GLU B 1 229 ? 13.242 -8.602 -23.219 1 98.06 229 GLU B CA 1
ATOM 3657 C C . GLU B 1 229 ? 12.789 -10.023 -22.906 1 98.06 229 GLU B C 1
ATOM 3659 O O . GLU B 1 229 ? 13.508 -10.781 -22.25 1 98.06 229 GLU B O 1
ATOM 3664 N N . PRO B 1 230 ? 11.586 -10.336 -23.406 1 97.56 230 PRO B N 1
ATOM 3665 C CA . PRO B 1 230 ? 11.18 -11.742 -23.281 1 97.56 230 PRO B CA 1
ATOM 3666 C C . PRO B 1 230 ? 12.227 -12.711 -23.812 1 97.56 230 PRO B C 1
ATOM 3668 O O . PRO B 1 230 ? 12.867 -12.438 -24.828 1 97.56 230 PRO B O 1
ATOM 3671 N N . GLY B 1 231 ? 12.336 -13.781 -23.125 1 97.94 231 GLY B N 1
ATOM 3672 C CA . GLY B 1 231 ? 13.344 -14.766 -23.5 1 97.94 231 GLY B CA 1
ATOM 3673 C C . GLY B 1 231 ? 14.633 -14.633 -22.703 1 97.94 231 GLY B C 1
ATOM 3674 O O . GLY B 1 231 ? 15.453 -15.547 -22.688 1 97.94 231 GLY B O 1
ATOM 3675 N N . THR B 1 232 ? 14.805 -13.516 -22.031 1 98.12 232 THR B N 1
ATOM 3676 C CA . THR B 1 232 ? 16.016 -13.258 -21.266 1 98.12 232 THR B CA 1
ATOM 3677 C C . THR B 1 232 ? 16.141 -14.211 -20.094 1 98.12 232 THR B C 1
ATOM 3679 O O . THR B 1 232 ? 15.156 -14.5 -19.406 1 98.12 232 THR B O 1
ATOM 3682 N N . ASP B 1 233 ? 17.375 -14.695 -19.875 1 98.56 233 ASP B N 1
ATOM 3683 C CA . ASP B 1 233 ? 17.703 -15.508 -18.719 1 98.56 233 ASP B CA 1
ATOM 3684 C C . ASP B 1 233 ? 18.031 -14.625 -17.516 1 98.56 233 ASP B C 1
ATOM 3686 O O . ASP B 1 233 ? 19.016 -13.898 -17.516 1 98.56 233 ASP B O 1
ATOM 3690 N N . LEU B 1 234 ? 17.203 -14.727 -16.5 1 98.5 234 LEU B N 1
ATOM 3691 C CA . LEU B 1 234 ? 17.391 -13.93 -15.289 1 98.5 234 LEU B CA 1
ATOM 3692 C C . LEU B 1 234 ? 17.766 -14.82 -14.102 1 98.5 234 LEU B C 1
ATOM 3694 O O . LEU B 1 234 ? 17.469 -14.492 -12.953 1 98.5 234 LEU B O 1
ATOM 3698 N N . SER B 1 235 ? 18.406 -15.914 -14.312 1 98.44 235 SER B N 1
ATOM 3699 C CA . SER B 1 235 ? 18.75 -16.906 -13.297 1 98.44 235 SER B CA 1
ATOM 3700 C C . SER B 1 235 ? 19.641 -16.312 -12.219 1 98.44 235 SER B C 1
ATOM 3702 O O . SER B 1 235 ? 19.672 -16.797 -11.086 1 98.44 235 SER B O 1
ATOM 3704 N N . PHE B 1 236 ? 20.312 -15.266 -12.531 1 97.69 236 PHE B N 1
ATOM 3705 C CA . PHE B 1 236 ? 21.234 -14.648 -11.586 1 97.69 236 PHE B CA 1
ATOM 3706 C C . PHE B 1 236 ? 20.469 -14.055 -10.398 1 97.69 236 PHE B C 1
ATOM 3708 O O . PHE B 1 236 ? 21.062 -13.727 -9.375 1 97.69 236 PHE B O 1
ATOM 3715 N N . LEU B 1 237 ? 19.172 -13.914 -10.453 1 97.81 237 LEU B N 1
ATOM 3716 C CA . LEU B 1 237 ? 18.359 -13.367 -9.367 1 97.81 237 LEU B CA 1
ATOM 3717 C C . LEU B 1 237 ? 18.047 -14.43 -8.328 1 97.81 237 LEU B C 1
ATOM 3719 O O . LEU B 1 237 ? 17.578 -14.117 -7.227 1 97.81 237 LEU B O 1
ATOM 3723 N N . LEU B 1 238 ? 18.281 -15.672 -8.664 1 96.81 238 LEU B N 1
ATOM 3724 C CA . LEU B 1 238 ? 17.859 -16.781 -7.801 1 96.81 238 LEU B CA 1
ATOM 3725 C C . LEU B 1 238 ? 18.922 -17.047 -6.73 1 96.81 238 LEU B C 1
ATOM 3727 O O . LEU B 1 238 ? 20.109 -16.875 -6.973 1 96.81 238 LEU B O 1
#

Foldseek 3Di:
DFLFWEKFALAQDDPPDDGVRLCLVVVLCSCVVLVAAEEEEEQQQDPPSVVVQVVVQVVVVVSRHGYDYCVPPPQSLVCLLPGQAYEYEDHALLRSQQVCVVSVNLASNLCCRGVVNRYYYYYNSGNQLLAQFNLLEPGDNPDDHPGRGHNHNFHAGEYRQQDADDPPDPDPDDHSVRSVLVVLVPDFGKYKYHHHQWIWTDGRLWIFIAGDAWIWIDGRPPPDIDIDDGGDIPSVSD/DFLFWEKFALAQDDPPDDGVRLCLVVVLCSCVVLPAAEEEEEQQQDPPSVVVQVVVQVVVVVSRHGYDYCVPDPQSLVCLLPGQAYEYEDHALLRSQQVCVVSVNLASNLCCRGVVNRYYYYYNSGNQLLAQFNLLEPGDNPDHHPGRGHSHNFHAGEYRQQDADDPPDPDPDDHSVRSVLVVLVPDFGKYKYHHHQWIWTDGRLWIFIAGDAWIWIDGRPPPDIDIDDGGDIPSVSD

pLDDT: mean 95.35, std 8.23, range [55.53, 98.94]

InterPro domains:
  IPR005320 Peptidase S51 [PF03575] (6-209)
  IPR005320 Peptidase S51 [cd03146] (5-219)
  IPR029062 Class I glutamine amidotransferase-like [G3DSA:3.40.50.880] (4-233)
  IPR029062 Class I glutamine amidotransferase-like [SSF52317] (6-218)

Sequence (476 aa):
MTKRQLFLMSSSALHGYEYLQHAEQDLTRFLQANKVKQVVFVPYALTDQKAYTQRVATVLERWGFGCVGLDATVDPVRAVQEAQAIYIGGGNTFLLLRTLYEKQLVTAIRERVLEHGVPYIGSSAGTNVATCSIQTTNDMPIVYPPSFDALGLVPFNINPHYLEPEEGSKHRGETRDQRIAQFHELNDAPVLGLREGASLLVEGNRATLVGTFPVRLFRKDTGAPTEHEPGTDLSFLLMTKRQLFLMSSSALHGYEYLQHAEQDLTRFLQANKVKQVVFVPYALTDQKAYTQRVATVLERWGFGCVGLDATVDPVRAVQEAQAIYIGGGNTFLLLRTLYEKQLVTAIRERVLEHGVPYIGSSAGTNVATCSIQTTNDMPIVYPPSFDALGLVPFNINPHYLEPEEGSKHRGETRDQRIAQFHELNDAPVLGLREGASLLVEGNRATLVGTFPVRLFRKDTGAPTEHEPGTDLSFLL

Radius of gyration: 23.44 Å; Cα contacts (8 Å, |Δi|>4): 1159; chains: 2; bounding box: 48×68×50 Å

Solvent-accessible surface area (backbone atoms only — not comparable 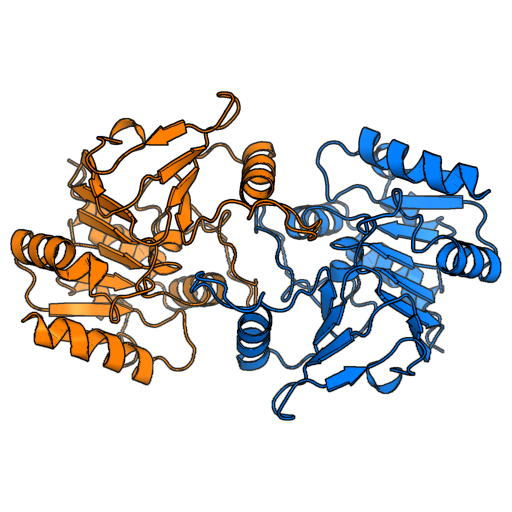to full-atom values): 23932 Å² total; per-residue (Å²): 128,69,38,31,29,38,42,34,25,12,40,51,59,41,84,96,46,54,83,43,50,85,44,43,68,62,52,51,50,53,38,53,75,65,69,45,55,41,34,35,32,40,40,53,22,44,88,64,25,65,64,48,34,49,58,53,29,55,54,39,43,74,74,72,25,47,58,48,42,46,78,78,46,93,50,53,48,60,52,59,73,68,39,57,20,41,34,30,42,46,62,34,42,33,45,24,52,30,47,32,55,75,59,55,34,42,65,54,52,32,45,39,23,49,75,66,30,30,36,35,36,16,18,25,30,22,28,22,36,36,8,40,30,43,43,54,40,72,48,46,42,58,43,84,41,98,59,56,68,42,38,48,75,38,73,31,33,41,25,48,58,38,58,73,73,60,88,82,60,72,67,82,68,80,44,58,67,54,50,52,51,57,30,41,75,79,41,67,62,37,36,37,31,25,21,57,47,15,30,42,38,29,59,46,79,39,29,34,33,35,66,78,38,48,32,39,38,38,49,56,94,67,69,77,68,44,77,46,50,54,67,38,77,50,32,85,63,103,128,67,38,29,31,39,40,33,25,11,39,52,58,41,82,94,45,56,82,44,50,86,44,44,70,62,51,52,50,54,38,52,75,66,68,44,55,40,34,35,32,41,38,55,22,44,87,65,26,65,64,48,35,50,58,54,30,54,54,39,43,74,73,71,25,45,59,46,43,46,77,77,46,94,50,53,50,59,52,58,73,67,40,55,23,41,34,29,41,45,62,33,41,33,45,24,52,31,47,32,55,74,60,52,33,41,65,53,51,33,45,39,22,50,74,66,31,29,37,38,34,16,17,25,29,22,27,21,37,36,9,39,30,43,42,53,41,70,48,46,42,56,44,85,41,99,60,55,68,40,39,48,76,37,72,29,35,40,25,47,58,38,58,75,73,60,88,83,58,72,67,82,67,80,44,58,67,55,51,52,51,58,28,41,73,80,42,67,61,37,34,37,33,25,20,55,48,15,29,42,37,30,59,45,79,39,28,34,32,36,64,78,37,51,32,39,39,39,49,56,93,68,69,77,66,45,78,45,52,54,69,38,77,50,33,84,63,103